Protein AF-K1P935-F1 (afdb_monomer_lite)

Radius of gyration: 34.25 Å; chains: 1; bounding box: 78×88×96 Å

Foldseek 3Di:
DDPPVPWWKKFFQAKFWWWADDPDDDDDDTDIDIDHGQWMWTWDDWDQDPVVRAIKTWIATPLDHRIITIDGPVRMDIDDPQLCLQLQQPNDRVLSVVCVVPPVLSVQSSVDDAQFWKAFCDVVRQGFTWGFHAWDDDVPGGGIKTKTFTDDPNPLCADAQQDDPNDHRGGDDGRRIHIGGSSGIDGPVVVVVVVVLVVVFVVVCVVLVDDFQFWKWFQDPVGTWIWTFFAWAADPPDPPRFIKTKTQTPDLCACDQCDDPPDRGGGYPHSRIDIGGSVRMDGPVLVVVVVPDPDDPVVCCVVNDDPLPFDWAFEAEQARPDTDTDTHNFPVSRQVVVCVVVVNPAGKWKAWPVGHTPPHRVSVVVCVVDNTHIYIYGPPGHRDYDDPDDDDDDDDDDDDDDDDDDDDDDDDDDDDDDDDDDDD

pLDDT: mean 79.08, std 21.03, range [25.2, 98.5]

InterPro domains:
  IPR000938 CAP Gly-rich domain [PF01302] (123-183)
  IPR000938 CAP Gly-rich domain [PF01302] (220-278)
  IPR000938 CAP Gly-rich domain [PS50245] (136-181)
  IPR000938 CAP Gly-rich domain [SM01052] (114-186)
  IPR000938 CAP Gly-rich domain [SM01052] (213-282)
  IPR003508 CIDE-N domain [PF02017] (310-381)
  IPR003508 CIDE-N domain [PS51135] (309-384)
  IPR003508 CIDE-N domain [SM00266] (311-383)
  IPR036859 CAP Gly-rich domain superfamily [G3DSA:2.30.30.190] (107-192)
  IPR036859 CAP Gly-rich domain superfamily [G3DSA:2.30.30.190] (214-284)
  IPR036859 CAP Gly-rich domain superfamily [SSF74924] (87-187)
  IPR036859 CAP Gly-rich domain superfamily [SSF74924] (205-283)

Secondary structure (DSSP, 8-state):
----TTPPEEEE-S-EEEEE----SS-----EEEE-TT-EEEEEEEEEETTTTEEEEEEEESSSTTEEEEE-GGGEEEE-HHHHHHHTT---HHHHHHHHH-HHHHHHHHH--TT-EEEEEETTEEEEEEEEEEEEEETTEEEEEEEEEE-GGGTT-SSBSSEETTEES---STT-EEEE-GGGEEE-HHHHHHHHHHHHHHHHHHHHT--TT-EEEEEETTEEEEEEEEEEEE-TT-SS--EEEEEEESSS--SBSSEETTEE-----TTTEEEEEGGGEEEHHHHHHHHH--S-HHHHHHHH------EEEEEE-TTSS-EEEEEESSHHHHHHHHHHHTT--S-EEEEETTS-EE-SHHHHHHGGG--PPEEEEETT--------------------------------------------

Structure (mmCIF, N/CA/C/O backbone):
data_AF-K1P935-F1
#
_entry.id   AF-K1P935-F1
#
loop_
_atom_site.group_PDB
_atom_site.id
_atom_site.type_symbol
_atom_site.label_atom_id
_atom_site.label_alt_id
_atom_site.label_comp_id
_atom_site.label_asym_id
_atom_site.label_entity_id
_atom_site.label_seq_id
_atom_site.pdbx_PDB_ins_code
_atom_site.Cartn_x
_atom_site.Cartn_y
_atom_site.Cartn_z
_atom_site.occupancy
_atom_site.B_iso_or_equiv
_atom_site.auth_seq_id
_atom_site.auth_comp_id
_atom_site.auth_asym_id
_atom_site.auth_atom_id
_atom_site.pdbx_PDB_model_num
ATOM 1 N N . MET A 1 1 ? 22.851 -13.604 -14.614 1.00 36.84 1 MET A N 1
ATOM 2 C CA . MET A 1 1 ? 23.588 -12.337 -14.790 1.00 36.84 1 MET A CA 1
ATOM 3 C C . MET A 1 1 ? 23.628 -11.674 -13.436 1.00 36.84 1 MET A C 1
ATOM 5 O O . MET A 1 1 ? 22.573 -11.408 -12.882 1.00 36.84 1 MET A O 1
ATOM 9 N N . SER A 1 2 ? 24.830 -11.591 -12.882 1.00 35.19 2 SER A N 1
ATOM 10 C CA . SER A 1 2 ? 25.165 -11.018 -11.581 1.00 35.19 2 SER A CA 1
ATOM 11 C C . SER A 1 2 ? 24.605 -9.610 -11.425 1.00 35.19 2 SER A C 1
ATOM 13 O O . SER A 1 2 ? 24.748 -8.813 -12.353 1.00 35.19 2 SER A O 1
ATOM 15 N N . ASP A 1 3 ? 24.043 -9.313 -10.253 1.00 41.47 3 ASP A N 1
ATOM 16 C CA . ASP A 1 3 ? 23.810 -7.947 -9.789 1.00 41.47 3 ASP A CA 1
ATOM 17 C C . ASP A 1 3 ? 25.075 -7.121 -10.023 1.00 41.47 3 ASP A C 1
ATOM 19 O O . ASP A 1 3 ? 26.098 -7.299 -9.356 1.00 41.47 3 ASP A O 1
ATOM 23 N N . GLN A 1 4 ? 25.028 -6.237 -11.016 1.00 48.03 4 GLN A N 1
ATOM 24 C CA . GLN A 1 4 ? 26.035 -5.206 -11.166 1.00 48.03 4 GLN A CA 1
ATOM 25 C C . GLN A 1 4 ? 25.754 -4.162 -10.088 1.00 48.03 4 GLN A C 1
ATOM 27 O O . GLN A 1 4 ? 24.906 -3.279 -10.216 1.00 48.03 4 GLN A O 1
ATOM 32 N N . ILE A 1 5 ? 26.432 -4.339 -8.959 1.00 39.56 5 ILE A N 1
ATOM 33 C CA . ILE A 1 5 ? 26.433 -3.421 -7.825 1.00 39.56 5 ILE A CA 1
ATOM 34 C C . ILE A 1 5 ? 26.840 -2.034 -8.350 1.00 39.56 5 ILE A C 1
ATOM 36 O O . ILE A 1 5 ? 28.012 -1.791 -8.617 1.00 39.56 5 ILE A O 1
ATOM 40 N N . GLY A 1 6 ? 25.859 -1.144 -8.532 1.00 58.03 6 GLY A N 1
ATOM 41 C CA . GLY A 1 6 ? 26.072 0.237 -8.988 1.00 58.03 6 GLY A CA 1
ATOM 42 C C . GLY A 1 6 ? 25.344 0.645 -10.273 1.00 58.03 6 GLY A C 1
ATOM 43 O O . GLY A 1 6 ? 25.382 1.825 -10.607 1.00 58.03 6 GLY A O 1
ATOM 44 N N . SER A 1 7 ? 24.660 -0.266 -10.971 1.00 71.81 7 SER A N 1
ATOM 45 C CA . SER A 1 7 ? 23.935 0.088 -12.199 1.00 71.81 7 SER A CA 1
ATOM 46 C C . SER A 1 7 ? 22.769 1.043 -11.930 1.00 71.81 7 SER A C 1
ATOM 48 O O . SER A 1 7 ? 21.955 0.827 -11.028 1.00 71.81 7 SER A O 1
ATOM 50 N N . VAL A 1 8 ? 22.695 2.100 -12.740 1.00 88.88 8 VAL A N 1
ATOM 51 C CA . VAL A 1 8 ? 21.575 3.040 -12.778 1.00 88.88 8 VAL A CA 1
ATOM 52 C C . VAL A 1 8 ? 20.571 2.551 -13.817 1.00 88.88 8 VAL A C 1
ATOM 54 O O . VAL A 1 8 ? 20.932 2.306 -14.969 1.00 88.88 8 VAL A O 1
ATOM 57 N N . TYR A 1 9 ? 19.316 2.404 -13.400 1.00 95.44 9 TYR A N 1
ATOM 58 C CA . TYR A 1 9 ? 18.240 1.906 -14.251 1.00 95.44 9 TYR A CA 1
ATOM 59 C C . TYR A 1 9 ? 17.339 3.037 -14.722 1.00 95.44 9 TYR A C 1
ATOM 61 O O . TYR A 1 9 ? 17.121 4.015 -14.005 1.00 95.44 9 TYR A O 1
ATOM 69 N N . TYR A 1 10 ? 16.798 2.872 -15.922 1.00 97.38 10 TYR A N 1
ATOM 70 C CA . TYR A 1 10 ? 15.920 3.842 -16.562 1.00 97.38 10 TYR A CA 1
ATOM 71 C C . TYR A 1 10 ? 14.683 3.144 -17.123 1.00 97.38 10 TYR A C 1
ATOM 73 O O . TYR A 1 10 ? 14.672 1.931 -17.335 1.00 97.38 10 TYR A O 1
ATOM 81 N N . ILE A 1 11 ? 13.640 3.927 -17.369 1.00 98.12 11 ILE A N 1
ATOM 82 C CA . ILE A 1 11 ? 12.448 3.512 -18.105 1.00 98.12 11 ILE A CA 1
ATOM 83 C C . ILE A 1 11 ? 12.263 4.422 -19.315 1.00 98.12 11 ILE A C 1
ATOM 85 O O . ILE A 1 11 ? 12.421 5.642 -19.208 1.00 98.12 11 ILE A O 1
ATOM 89 N N . LEU A 1 12 ? 11.964 3.820 -20.463 1.00 98.25 12 LEU A N 1
ATOM 90 C CA . LEU A 1 12 ? 11.692 4.533 -21.706 1.00 98.25 12 LEU A CA 1
ATOM 91 C C . LEU A 1 12 ? 10.320 5.223 -21.642 1.00 98.25 12 LEU A C 1
ATOM 93 O O . LEU A 1 12 ? 9.358 4.624 -21.167 1.00 98.25 12 LEU A O 1
ATOM 97 N N . LEU A 1 13 ? 10.213 6.456 -22.134 1.00 97.69 13 LEU A N 1
ATOM 98 C CA . LEU A 1 13 ? 8.975 7.250 -22.137 1.00 97.69 13 LEU A CA 1
ATOM 99 C C . LEU A 1 13 ? 8.407 7.501 -23.542 1.00 97.69 13 LEU A C 1
ATOM 101 O O . LEU A 1 13 ? 7.313 8.045 -23.659 1.00 97.69 13 LEU A O 1
ATOM 105 N N . ALA A 1 14 ? 9.131 7.121 -24.595 1.00 95.81 14 ALA A N 1
ATOM 106 C CA . ALA A 1 14 ? 8.766 7.370 -25.987 1.00 95.81 14 ALA A CA 1
ATOM 107 C C . ALA A 1 14 ? 9.095 6.159 -26.867 1.00 95.81 14 ALA A C 1
ATOM 109 O O . ALA A 1 14 ? 10.043 5.434 -26.574 1.00 95.81 14 ALA A O 1
ATOM 110 N N . ASP A 1 15 ? 8.344 5.956 -27.948 1.00 95.94 15 ASP A N 1
ATOM 111 C CA . ASP A 1 15 ? 8.641 4.903 -28.919 1.00 95.94 15 ASP A CA 1
ATOM 112 C C . ASP A 1 15 ? 10.022 5.117 -29.541 1.00 95.94 15 ASP A C 1
ATOM 114 O O . ASP A 1 15 ? 10.402 6.236 -29.915 1.00 95.94 15 ASP A O 1
ATOM 118 N N . LYS A 1 16 ? 10.794 4.033 -29.645 1.00 96.19 16 LYS A N 1
ATOM 119 C CA . LYS A 1 16 ? 12.120 4.032 -30.269 1.00 96.19 16 LYS A CA 1
ATOM 120 C C . LYS A 1 16 ? 12.284 2.838 -31.189 1.00 96.19 16 LYS A C 1
ATOM 122 O O . LYS A 1 16 ? 11.646 1.805 -31.034 1.00 96.19 16 LYS A O 1
ATOM 127 N N . ILE A 1 17 ? 13.208 2.976 -32.131 1.00 96.12 17 ILE A N 1
ATOM 128 C CA . ILE A 1 17 ? 13.676 1.862 -32.946 1.00 96.12 17 ILE A CA 1
ATOM 129 C C . ILE A 1 17 ? 15.023 1.416 -32.389 1.00 96.12 17 ILE A C 1
ATOM 131 O O . ILE A 1 17 ? 15.997 2.170 -32.402 1.00 96.12 17 ILE A O 1
ATOM 135 N N . GLY A 1 18 ? 15.062 0.193 -31.876 1.00 94.44 18 GLY A N 1
ATOM 136 C CA . GLY A 1 18 ? 16.265 -0.454 -31.386 1.00 94.44 18 GLY A CA 1
ATOM 137 C C . GLY A 1 18 ? 16.982 -1.247 -32.465 1.00 94.44 18 GLY A C 1
ATOM 138 O O . GLY A 1 18 ? 16.385 -1.708 -33.438 1.00 94.44 18 GLY A O 1
ATOM 139 N N . LYS A 1 19 ? 18.286 -1.426 -32.272 1.00 93.50 19 LYS A N 1
ATOM 140 C CA . LYS A 1 19 ? 19.150 -2.254 -33.107 1.00 93.50 19 LYS A CA 1
ATOM 141 C C . LYS A 1 19 ? 19.514 -3.527 -32.355 1.00 93.50 19 LYS A C 1
ATOM 143 O O . LYS A 1 19 ? 20.088 -3.469 -31.266 1.00 93.50 19 LYS A O 1
ATOM 148 N N . LYS A 1 20 ? 19.237 -4.679 -32.960 1.00 90.12 20 LYS A N 1
ATOM 149 C CA . LYS A 1 20 ? 19.628 -5.978 -32.412 1.00 90.12 20 LYS A CA 1
ATOM 150 C C . LYS A 1 20 ? 21.111 -6.248 -32.679 1.00 90.12 20 LYS A C 1
ATOM 152 O O . LYS A 1 20 ? 21.582 -6.156 -33.814 1.00 90.12 20 LYS A O 1
ATOM 157 N N . LYS A 1 21 ? 21.858 -6.589 -31.631 1.00 80.06 21 LYS A N 1
ATOM 158 C CA . LYS A 1 21 ? 23.255 -7.028 -31.707 1.00 80.06 21 LYS A CA 1
ATOM 159 C C . LYS A 1 21 ? 23.305 -8.550 -31.832 1.00 80.06 21 LYS A C 1
ATOM 161 O O . LYS A 1 21 ? 22.995 -9.264 -30.883 1.00 80.06 21 LYS A O 1
ATOM 166 N N . GLU A 1 22 ? 23.724 -9.065 -32.984 1.00 68.88 22 GLU A N 1
ATOM 167 C CA . GLU A 1 22 ? 24.007 -10.497 -33.129 1.00 68.88 22 GLU A CA 1
ATOM 168 C C . GLU A 1 22 ? 25.368 -10.864 -32.521 1.00 68.88 22 GLU A C 1
ATOM 170 O O . GLU A 1 22 ? 26.362 -10.156 -32.688 1.00 68.88 22 GLU A O 1
ATOM 175 N N . ARG A 1 23 ? 25.429 -12.011 -31.835 1.00 55.66 23 ARG A N 1
ATOM 176 C CA . ARG A 1 23 ? 26.681 -12.632 -31.380 1.00 55.66 23 ARG A CA 1
ATOM 177 C C . ARG A 1 23 ? 27.106 -13.694 -32.404 1.00 55.66 23 ARG A C 1
ATOM 179 O O . ARG A 1 23 ? 26.815 -14.869 -32.214 1.00 55.66 23 ARG A O 1
ATOM 186 N N . GLY A 1 24 ? 27.760 -13.298 -33.501 1.00 54.62 24 GLY A N 1
ATOM 187 C CA . GLY A 1 24 ? 28.210 -14.233 -34.546 1.00 54.62 24 GLY A CA 1
ATOM 188 C C . GLY A 1 24 ? 29.299 -13.675 -35.473 1.00 54.62 24 GLY A C 1
ATOM 189 O O . GLY A 1 24 ? 29.350 -12.479 -35.730 1.00 54.62 24 GLY A O 1
ATOM 190 N N . ILE A 1 25 ? 30.186 -14.553 -35.967 1.00 54.44 25 ILE A N 1
ATOM 191 C CA . ILE A 1 25 ? 31.394 -14.230 -36.767 1.00 54.44 25 ILE A CA 1
ATOM 192 C C . ILE A 1 25 ? 31.077 -13.986 -38.263 1.00 54.44 25 ILE A C 1
ATOM 194 O O . ILE A 1 25 ? 31.942 -13.558 -39.024 1.00 54.44 25 ILE A O 1
ATOM 198 N N . VAL A 1 26 ? 29.842 -14.219 -38.722 1.00 52.59 26 VAL A N 1
ATOM 199 C CA . VAL A 1 26 ? 29.502 -14.191 -40.154 1.00 52.59 26 VAL A CA 1
ATOM 200 C C . VAL A 1 26 ? 28.266 -13.326 -40.414 1.00 52.59 26 VAL A C 1
ATOM 202 O O . VAL A 1 26 ? 27.165 -13.708 -40.051 1.00 52.59 26 VAL A O 1
ATOM 205 N N . ARG A 1 27 ? 28.493 -12.211 -41.129 1.00 48.38 27 ARG A N 1
ATOM 206 C CA . ARG A 1 27 ? 27.532 -11.279 -41.761 1.00 48.38 27 ARG A CA 1
ATOM 207 C C . ARG A 1 27 ? 26.584 -10.522 -40.817 1.00 48.38 27 ARG A C 1
ATOM 209 O O . ARG A 1 27 ? 25.590 -11.040 -40.346 1.00 48.38 27 ARG A O 1
ATOM 216 N N . THR A 1 28 ? 26.849 -9.225 -40.664 1.00 48.91 28 THR A N 1
ATOM 217 C CA . THR A 1 28 ? 26.010 -8.259 -39.943 1.00 48.91 28 THR A CA 1
ATOM 218 C C . THR A 1 28 ? 24.767 -7.871 -40.750 1.00 48.91 28 THR A C 1
ATOM 220 O O . THR A 1 28 ? 24.817 -6.927 -41.544 1.00 48.91 28 THR A O 1
ATOM 223 N N . THR A 1 29 ? 23.636 -8.538 -40.539 1.00 51.41 29 THR A N 1
ATOM 224 C CA . THR A 1 29 ? 22.326 -7.947 -40.858 1.00 51.41 29 THR A CA 1
ATOM 225 C C . THR A 1 29 ? 21.837 -7.187 -39.629 1.00 51.41 29 THR A C 1
ATOM 227 O O . THR A 1 29 ? 21.666 -7.769 -38.566 1.00 51.41 29 THR A O 1
ATOM 230 N N . SER A 1 30 ? 21.680 -5.864 -39.736 1.00 66.12 30 SER A N 1
ATOM 231 C CA . SER A 1 30 ? 21.116 -5.064 -38.639 1.00 66.12 30 SER A CA 1
ATOM 232 C C . SER A 1 30 ? 19.598 -5.236 -38.648 1.00 66.12 30 SER A C 1
ATOM 234 O O . SER A 1 30 ? 18.926 -4.642 -39.487 1.00 66.12 30 SER A O 1
ATOM 236 N N . GLU A 1 31 ? 19.073 -6.081 -37.762 1.00 84.69 31 GLU A N 1
ATOM 237 C CA . GLU A 1 31 ? 17.633 -6.181 -37.513 1.00 84.69 31 GLU A CA 1
ATOM 238 C C . GLU A 1 31 ? 17.212 -5.017 -36.604 1.00 84.69 31 GLU A C 1
ATOM 240 O O . GLU A 1 31 ? 17.825 -4.777 -35.556 1.00 84.69 31 GLU A O 1
ATOM 245 N N . TYR A 1 32 ? 16.196 -4.274 -37.039 1.00 89.88 32 TYR A N 1
ATOM 246 C CA . TYR A 1 32 ? 15.619 -3.160 -36.295 1.00 89.88 32 TYR A CA 1
ATOM 247 C C . TYR A 1 32 ? 14.295 -3.595 -35.678 1.00 89.88 32 TYR A C 1
ATOM 249 O O . TYR A 1 32 ? 13.484 -4.236 -36.345 1.00 89.88 32 TYR A O 1
ATOM 257 N N . VAL A 1 33 ? 14.093 -3.253 -34.410 1.00 93.06 33 VAL A N 1
ATOM 258 C CA . VAL A 1 33 ? 12.940 -3.690 -33.617 1.00 93.06 33 VAL A CA 1
ATOM 259 C C . VAL A 1 33 ? 12.322 -2.478 -32.938 1.00 93.06 33 VAL A C 1
ATOM 261 O O . VAL A 1 33 ? 13.035 -1.605 -32.450 1.00 93.06 33 VAL A O 1
ATOM 264 N N . GLU A 1 34 ? 10.998 -2.415 -32.910 1.00 95.06 34 GLU A N 1
ATOM 265 C CA . GLU A 1 34 ? 10.274 -1.401 -32.151 1.00 95.06 34 GLU A CA 1
ATOM 266 C C . GLU A 1 34 ? 10.434 -1.640 -30.643 1.00 95.06 34 GLU A C 1
ATOM 268 O O . GLU A 1 34 ? 10.285 -2.761 -30.148 1.00 95.06 34 GLU A O 1
ATOM 273 N N . VAL A 1 35 ? 10.758 -0.578 -29.911 1.00 96.81 35 VAL A N 1
ATOM 274 C CA . VAL A 1 35 ? 10.947 -0.582 -28.461 1.00 96.81 35 VAL A CA 1
ATOM 275 C C . VAL A 1 35 ? 9.964 0.406 -27.856 1.00 96.81 35 VAL A C 1
ATOM 277 O O . VAL A 1 35 ? 10.039 1.610 -28.100 1.00 96.81 35 VAL A O 1
ATOM 280 N N . LEU A 1 36 ? 9.035 -0.131 -27.070 1.00 97.06 36 LEU A N 1
ATOM 281 C CA . LEU A 1 36 ? 7.874 0.604 -26.585 1.00 97.06 36 LEU A CA 1
ATOM 282 C C . LEU A 1 36 ? 8.181 1.408 -25.308 1.00 97.06 36 LEU A C 1
ATOM 284 O O . LEU A 1 36 ? 8.978 0.954 -24.468 1.00 97.06 36 LEU A O 1
ATOM 288 N N . PRO A 1 37 ? 7.497 2.548 -25.094 1.00 97.62 37 PRO A N 1
ATOM 289 C CA . PRO A 1 37 ? 7.439 3.242 -23.818 1.00 97.62 37 PRO A CA 1
ATOM 290 C C . PRO A 1 37 ? 7.094 2.268 -22.696 1.00 97.62 37 PRO A C 1
ATOM 292 O O . PRO A 1 37 ? 6.178 1.460 -22.816 1.00 97.62 37 PRO A O 1
ATOM 295 N N . GLY A 1 38 ? 7.829 2.351 -21.596 1.00 97.38 38 GLY A N 1
ATOM 296 C CA . GLY A 1 38 ? 7.757 1.419 -20.483 1.00 97.38 38 GLY A CA 1
ATOM 297 C C . GLY A 1 38 ? 8.893 0.407 -20.469 1.00 97.38 38 GLY A C 1
ATOM 298 O O . GLY A 1 38 ? 9.125 -0.173 -19.414 1.00 97.38 38 GLY A O 1
ATOM 299 N N . THR A 1 39 ? 9.644 0.227 -21.561 1.00 98.06 39 THR A N 1
ATOM 300 C CA . THR A 1 39 ? 10.805 -0.681 -21.588 1.00 98.06 39 THR A CA 1
ATOM 301 C C . THR A 1 39 ? 11.836 -0.297 -20.522 1.00 98.06 39 THR A C 1
ATOM 303 O O . THR A 1 39 ? 12.188 0.879 -20.390 1.00 98.06 39 THR A O 1
ATOM 306 N N . LEU A 1 40 ? 12.329 -1.279 -19.762 1.00 97.75 40 LEU A N 1
ATOM 307 C CA . LEU A 1 40 ? 13.382 -1.068 -18.762 1.00 97.75 40 LEU A CA 1
ATOM 308 C C . LEU A 1 40 ? 14.771 -1.088 -19.404 1.00 97.75 40 LEU A C 1
ATOM 310 O O . LEU A 1 40 ? 15.065 -1.933 -20.251 1.00 97.75 40 LEU A O 1
ATOM 314 N N . LEU A 1 41 ? 15.633 -0.169 -18.974 1.00 97.00 41 LEU A N 1
ATOM 315 C CA . LEU A 1 41 ? 16.906 0.141 -19.618 1.00 97.00 41 LEU A CA 1
ATOM 316 C C . LEU A 1 41 ? 18.054 0.231 -18.605 1.00 97.00 41 LEU A C 1
ATOM 318 O O . LEU A 1 41 ? 17.851 0.575 -17.436 1.00 97.00 41 LEU A O 1
ATOM 322 N N . PHE A 1 42 ? 19.275 0.007 -19.085 1.00 94.81 42 PHE A N 1
ATOM 323 C CA . PHE A 1 42 ? 20.509 0.379 -18.390 1.00 94.81 42 PHE A CA 1
ATOM 324 C C . PHE A 1 42 ? 21.399 1.207 -19.322 1.00 94.81 42 PHE A C 1
ATOM 326 O O . PHE A 1 42 ? 21.542 0.894 -20.510 1.00 94.81 42 PHE A O 1
ATOM 333 N N . LEU A 1 43 ? 21.962 2.296 -18.797 1.00 93.62 43 LEU A N 1
ATOM 334 C CA . LEU A 1 43 ? 22.816 3.189 -19.578 1.00 93.62 43 LEU A CA 1
ATOM 335 C C . LEU A 1 43 ? 24.123 2.472 -19.925 1.00 93.62 43 LEU A C 1
ATOM 337 O O . LEU A 1 43 ? 24.780 1.914 -19.046 1.00 93.62 43 LEU A O 1
ATOM 341 N N . THR A 1 44 ? 24.477 2.474 -21.207 1.00 92.06 44 THR A N 1
ATOM 342 C CA . THR A 1 44 ? 25.706 1.849 -21.715 1.00 92.06 44 THR A CA 1
ATOM 343 C C . THR A 1 44 ? 26.751 2.899 -22.068 1.00 92.06 44 THR A C 1
ATOM 345 O O . THR A 1 44 ? 27.912 2.751 -21.694 1.00 92.06 44 THR A O 1
ATOM 348 N N . GLU A 1 45 ? 26.348 3.965 -22.762 1.00 92.25 45 GLU A N 1
ATOM 349 C CA . GLU A 1 45 ? 27.255 5.023 -23.213 1.00 92.25 45 GLU A CA 1
ATOM 350 C C . GLU A 1 45 ? 26.529 6.373 -23.292 1.00 92.25 45 GLU A C 1
ATOM 352 O O . GLU A 1 45 ? 25.357 6.447 -23.662 1.00 92.25 45 GLU A O 1
ATOM 357 N N . GLU A 1 46 ? 27.252 7.448 -22.979 1.00 93.75 46 GLU A N 1
ATOM 358 C CA . GLU A 1 46 ? 26.842 8.822 -23.259 1.00 93.75 46 GLU A CA 1
ATOM 359 C C . GLU A 1 46 ? 27.691 9.381 -24.400 1.00 93.75 46 GLU A C 1
ATOM 361 O O . GLU A 1 46 ? 28.923 9.317 -24.364 1.00 93.75 46 GLU A O 1
ATOM 366 N N . ARG A 1 47 ? 27.042 9.966 -25.407 1.00 94.25 47 ARG A N 1
ATOM 367 C CA . ARG A 1 47 ? 27.705 10.498 -26.595 1.00 94.25 47 ARG A CA 1
ATOM 368 C C . ARG A 1 47 ? 27.262 11.927 -26.861 1.00 94.25 47 ARG A C 1
ATOM 370 O O . ARG A 1 47 ? 26.108 12.183 -27.186 1.00 94.25 47 ARG A O 1
ATOM 377 N N . PHE A 1 48 ? 28.204 12.861 -26.784 1.00 94.06 48 PHE A N 1
ATOM 378 C CA . PHE A 1 48 ? 27.962 14.257 -27.134 1.00 94.06 48 PHE A CA 1
ATOM 379 C C . PHE A 1 48 ? 28.363 14.534 -28.584 1.00 94.06 48 PHE A C 1
ATOM 381 O O . PHE A 1 48 ? 29.538 14.413 -28.952 1.00 94.06 48 PHE A O 1
ATOM 388 N N . ASP A 1 49 ? 27.394 14.926 -29.405 1.00 90.25 49 ASP A N 1
ATOM 389 C CA . ASP A 1 49 ? 27.637 15.343 -30.779 1.00 90.25 49 ASP A CA 1
ATOM 390 C C . ASP A 1 49 ? 28.085 16.809 -30.809 1.00 90.25 49 ASP A C 1
ATOM 392 O O . ASP A 1 49 ? 27.321 17.733 -30.532 1.00 90.25 49 ASP A O 1
ATOM 396 N N . LYS A 1 50 ? 29.348 17.030 -31.178 1.00 91.50 50 LYS A N 1
ATOM 397 C CA . LYS A 1 50 ? 29.953 18.366 -31.233 1.00 91.50 50 LYS A CA 1
ATOM 398 C C . LYS A 1 50 ? 29.401 19.250 -32.355 1.00 91.50 50 LYS A C 1
ATOM 400 O O . LYS A 1 50 ? 29.609 20.456 -32.297 1.00 91.50 50 LYS A O 1
ATOM 405 N N . GLN A 1 51 ? 28.774 18.676 -33.382 1.00 92.75 51 GLN A N 1
ATOM 406 C CA . GLN A 1 51 ? 28.240 19.434 -34.518 1.00 92.75 51 GLN A CA 1
ATOM 407 C C . GLN A 1 51 ? 26.822 19.916 -34.235 1.00 92.75 51 GLN A C 1
ATOM 409 O O . GLN A 1 51 ? 26.489 21.068 -34.500 1.00 92.75 51 GLN A O 1
ATOM 414 N N . THR A 1 52 ? 25.994 19.031 -33.685 1.00 92.38 52 THR A N 1
ATOM 415 C CA . THR A 1 52 ? 24.590 19.335 -33.380 1.00 92.38 52 THR A CA 1
ATOM 416 C C . THR A 1 52 ? 24.390 19.874 -31.963 1.00 92.38 52 THR A C 1
ATOM 418 O O . THR A 1 52 ? 23.324 20.404 -31.664 1.00 92.38 52 THR A O 1
ATOM 421 N N . TYR A 1 53 ? 25.414 19.786 -31.105 1.00 91.81 53 TYR A N 1
ATOM 422 C CA . TYR A 1 53 ? 25.360 20.090 -29.669 1.00 91.81 53 TYR A CA 1
ATOM 423 C C . TYR A 1 53 ? 24.313 19.254 -28.915 1.00 91.81 53 TYR A C 1
ATOM 425 O O . TYR A 1 53 ? 23.799 19.671 -27.876 1.00 91.81 53 TYR A O 1
ATOM 433 N N . ILE A 1 54 ? 24.000 18.062 -29.432 1.00 92.31 54 ILE A N 1
ATOM 434 C CA . ILE A 1 54 ? 23.022 17.146 -28.846 1.00 92.31 54 ILE A CA 1
ATOM 435 C C . ILE A 1 54 ? 23.741 16.078 -28.018 1.00 92.31 54 ILE A C 1
ATOM 437 O O . ILE A 1 54 ? 24.705 15.454 -28.467 1.00 92.31 54 ILE A O 1
ATOM 441 N N . LEU A 1 55 ? 23.235 15.842 -26.806 1.00 92.62 55 LEU A N 1
ATOM 442 C CA . LEU A 1 55 ? 23.609 14.699 -25.981 1.00 92.62 55 LEU A CA 1
ATOM 443 C C . LEU A 1 55 ? 22.709 13.504 -26.308 1.00 92.62 55 LEU A C 1
ATOM 445 O O . LEU A 1 55 ? 21.487 13.578 -26.161 1.00 92.62 55 LEU A O 1
ATOM 449 N N . TRP A 1 56 ? 23.335 12.405 -26.708 1.00 94.56 56 TRP A N 1
ATOM 450 C CA . TRP A 1 56 ? 22.701 11.121 -26.965 1.00 94.56 56 TRP A CA 1
ATOM 451 C C . TRP A 1 56 ? 23.076 10.121 -25.881 1.00 94.56 56 TRP A C 1
ATOM 453 O O . TRP A 1 56 ? 24.234 10.040 -25.466 1.00 94.56 56 TRP A O 1
ATOM 463 N N . TRP A 1 57 ? 22.102 9.335 -25.449 1.00 95.75 57 TRP A N 1
ATOM 464 C CA . TRP A 1 57 ? 22.299 8.212 -24.549 1.00 95.75 57 TRP A CA 1
ATOM 465 C C . TRP A 1 57 ? 22.050 6.909 -25.296 1.00 95.75 57 TRP A C 1
ATOM 467 O O . TRP A 1 57 ? 21.051 6.760 -26.005 1.00 95.75 57 TRP A O 1
ATOM 477 N N . ILE A 1 58 ? 22.976 5.970 -25.130 1.00 94.75 58 ILE A N 1
ATOM 478 C CA . ILE A 1 58 ? 22.881 4.620 -25.669 1.00 94.75 58 ILE A CA 1
ATOM 479 C C . ILE A 1 58 ? 22.528 3.693 -24.515 1.00 94.75 58 ILE A C 1
ATOM 481 O O . ILE A 1 58 ? 23.260 3.587 -23.525 1.00 94.75 58 ILE A O 1
ATOM 485 N N . PHE A 1 59 ? 21.402 3.008 -24.657 1.00 95.62 59 PHE A N 1
ATOM 486 C CA . PHE A 1 59 ? 20.864 2.104 -23.651 1.00 95.62 59 PHE A CA 1
ATOM 487 C C . PHE A 1 59 ? 20.811 0.676 -24.166 1.00 95.62 59 PHE A C 1
ATOM 489 O O . PHE A 1 59 ? 20.441 0.450 -25.316 1.00 95.62 59 PHE A O 1
ATOM 496 N N . GLY A 1 60 ? 21.083 -0.282 -23.282 1.00 95.00 60 GLY A N 1
ATOM 497 C CA . GLY A 1 60 ? 20.679 -1.670 -23.478 1.00 95.00 60 GLY A CA 1
ATOM 498 C C . GLY A 1 60 ? 19.311 -1.925 -22.846 1.00 95.00 60 GLY A C 1
ATOM 499 O O . GLY A 1 60 ? 19.003 -1.383 -21.778 1.00 95.00 60 GLY A O 1
ATOM 500 N N . THR A 1 61 ? 18.487 -2.755 -23.483 1.00 95.50 61 THR A N 1
ATOM 501 C CA . THR A 1 61 ? 17.181 -3.153 -22.935 1.00 95.50 61 THR A CA 1
ATOM 502 C C . THR A 1 61 ? 17.313 -4.295 -21.925 1.00 95.50 61 THR A C 1
ATOM 504 O O . THR A 1 61 ? 18.148 -5.188 -22.075 1.00 95.50 61 THR A O 1
ATOM 507 N N . LEU A 1 62 ? 16.469 -4.281 -20.891 1.00 94.56 62 LEU A N 1
ATOM 508 C CA . LEU A 1 62 ? 16.380 -5.339 -19.875 1.00 94.56 62 LEU A CA 1
ATOM 509 C C . LEU A 1 62 ? 15.243 -6.332 -20.138 1.00 94.56 62 LEU A C 1
ATOM 511 O O . LEU A 1 62 ? 15.333 -7.474 -19.689 1.00 94.56 62 LEU A O 1
ATOM 515 N N . ASP A 1 63 ? 14.194 -5.907 -20.848 1.00 90.56 63 ASP A N 1
ATOM 516 C CA . ASP A 1 63 ? 13.041 -6.758 -21.178 1.00 90.56 63 ASP A CA 1
ATOM 517 C C . ASP A 1 63 ? 13.341 -7.716 -22.343 1.00 90.56 63 ASP A C 1
ATOM 519 O O . ASP A 1 63 ? 12.841 -8.838 -22.384 1.00 90.56 63 ASP A O 1
ATOM 523 N N . GLN A 1 64 ? 14.184 -7.279 -23.282 1.00 87.88 64 GLN A N 1
ATOM 524 C CA . GLN A 1 64 ? 14.648 -8.060 -24.427 1.00 87.88 64 GLN A CA 1
ATOM 525 C C . GLN A 1 64 ? 16.178 -8.074 -24.432 1.00 87.88 64 GLN A C 1
ATOM 527 O O . GLN A 1 64 ? 16.813 -7.060 -24.154 1.00 87.88 64 GLN A O 1
ATOM 532 N N . GLU A 1 65 ? 16.798 -9.215 -24.716 1.00 87.12 65 GLU A N 1
ATOM 533 C CA . GLU A 1 65 ? 18.260 -9.305 -24.724 1.00 87.12 65 GLU A CA 1
ATOM 534 C C . GLU A 1 65 ? 18.859 -8.792 -26.039 1.00 87.12 65 GLU A C 1
ATOM 536 O O . GLU A 1 65 ? 18.318 -9.011 -27.121 1.00 87.12 65 GLU A O 1
ATOM 541 N N . ASN A 1 66 ? 20.053 -8.198 -25.950 1.00 89.81 66 ASN A N 1
ATOM 542 C CA . ASN A 1 66 ? 20.866 -7.762 -27.091 1.00 89.81 66 ASN A CA 1
ATOM 543 C C . ASN A 1 66 ? 20.205 -6.705 -27.998 1.00 89.81 66 ASN A C 1
ATOM 545 O O . ASN A 1 66 ? 20.543 -6.634 -29.178 1.00 89.81 66 ASN A O 1
ATOM 549 N N . ILE A 1 67 ? 19.304 -5.875 -27.474 1.00 93.75 67 ILE A N 1
ATOM 550 C CA . ILE A 1 67 ? 18.803 -4.695 -28.186 1.00 93.75 67 ILE A CA 1
ATOM 551 C C . ILE A 1 67 ? 19.420 -3.448 -27.564 1.00 93.75 67 ILE A C 1
ATOM 553 O O . ILE A 1 67 ? 19.458 -3.302 -26.341 1.00 93.75 67 ILE A O 1
ATOM 557 N N . GLU A 1 68 ? 19.903 -2.559 -28.427 1.00 94.69 68 GLU A N 1
ATOM 558 C CA . GLU A 1 68 ? 20.332 -1.219 -28.045 1.00 94.69 68 GLU A CA 1
ATOM 559 C C . GLU A 1 68 ? 19.453 -0.158 -28.681 1.00 94.69 68 GLU A C 1
ATOM 561 O O . GLU A 1 68 ? 19.071 -0.274 -29.847 1.00 94.69 68 GLU A O 1
ATOM 566 N N . ILE A 1 69 ? 19.173 0.893 -27.923 1.00 95.62 69 ILE A N 1
ATOM 567 C CA . ILE A 1 69 ? 18.466 2.075 -28.404 1.00 95.62 69 ILE A CA 1
ATOM 568 C C . ILE A 1 69 ? 19.337 3.311 -28.212 1.00 95.62 69 ILE A C 1
ATOM 570 O O . ILE A 1 69 ? 20.121 3.397 -27.267 1.00 95.62 69 ILE A O 1
ATOM 574 N N . GLU A 1 70 ? 19.154 4.276 -29.104 1.00 95.19 70 GLU A N 1
ATOM 575 C CA . GLU A 1 70 ? 19.692 5.622 -28.971 1.00 95.19 70 GLU A CA 1
ATOM 576 C C . GLU A 1 70 ? 18.532 6.588 -28.721 1.00 95.19 70 GLU A C 1
ATOM 578 O O . GLU A 1 70 ? 17.544 6.600 -29.463 1.00 95.19 70 GLU A O 1
ATOM 583 N N . CYS A 1 71 ? 18.625 7.386 -27.662 1.00 94.38 71 CYS A N 1
ATOM 584 C CA . CYS A 1 71 ? 17.609 8.380 -27.336 1.00 94.38 71 CYS A CA 1
ATOM 585 C C . CYS A 1 71 ? 18.202 9.578 -26.593 1.00 94.38 71 CYS A C 1
ATOM 587 O O . CYS A 1 71 ? 19.339 9.539 -26.120 1.00 94.38 71 CYS A O 1
ATOM 589 N N . GLN A 1 72 ? 17.436 10.662 -26.503 1.00 93.94 72 GLN A N 1
ATOM 590 C CA . GLN A 1 72 ? 17.830 11.821 -25.707 1.00 93.94 72 GLN A CA 1
ATOM 591 C C . GLN A 1 72 ? 17.450 11.590 -24.235 1.00 93.94 72 GLN A C 1
ATOM 593 O O . GLN A 1 72 ? 16.524 10.824 -23.960 1.00 93.94 72 GLN A O 1
ATOM 598 N N . PRO A 1 73 ? 18.094 12.274 -23.271 1.00 92.50 73 PRO A N 1
ATOM 599 C CA . PRO A 1 73 ? 17.768 12.116 -21.852 1.00 92.50 73 PRO A CA 1
ATOM 600 C C . PRO A 1 73 ? 16.278 12.304 -21.529 1.00 92.50 73 PRO A C 1
ATOM 602 O O . PRO A 1 73 ? 15.724 11.551 -20.734 1.00 92.50 73 PRO A O 1
ATOM 605 N N . MET A 1 74 ? 15.616 13.254 -22.201 1.00 94.62 74 MET A N 1
ATOM 606 C CA . MET A 1 74 ? 14.189 13.564 -22.028 1.00 94.62 74 MET A CA 1
ATOM 607 C C . MET A 1 74 ? 13.241 12.424 -22.431 1.00 94.62 74 MET A C 1
ATOM 609 O O . MET A 1 74 ? 12.098 12.397 -21.985 1.00 94.62 74 MET A O 1
ATOM 613 N N . ASP A 1 75 ? 13.714 11.473 -23.240 1.00 96.75 75 ASP A N 1
ATOM 614 C CA . ASP A 1 75 ? 12.943 10.293 -23.636 1.00 96.75 75 ASP A CA 1
ATOM 615 C C . ASP A 1 75 ? 12.935 9.215 -22.540 1.00 96.75 75 ASP A C 1
ATOM 617 O O . ASP A 1 75 ? 12.350 8.149 -22.722 1.00 96.75 75 ASP A O 1
ATOM 621 N N . THR A 1 76 ? 13.616 9.446 -21.415 1.00 96.94 76 THR A N 1
ATOM 622 C CA . THR A 1 76 ? 13.798 8.458 -20.351 1.00 96.94 76 THR A CA 1
ATOM 623 C C . THR A 1 76 ? 13.563 9.057 -18.974 1.00 96.94 76 THR A C 1
ATOM 625 O O . THR A 1 76 ? 13.688 10.262 -18.759 1.00 96.94 76 THR A O 1
ATOM 628 N N . ARG A 1 77 ? 13.269 8.193 -18.001 1.00 96.81 77 ARG A N 1
ATOM 629 C CA . ARG A 1 77 ? 13.276 8.556 -16.582 1.00 96.81 77 ARG A CA 1
ATOM 630 C C . ARG A 1 77 ? 14.188 7.620 -15.811 1.00 96.81 77 ARG A C 1
ATOM 632 O O . ARG A 1 77 ? 14.048 6.403 -15.912 1.00 96.81 77 ARG A O 1
ATOM 639 N N . GLN A 1 78 ? 15.083 8.182 -15.009 1.00 96.44 78 GLN A N 1
ATOM 640 C CA . GLN A 1 78 ? 15.875 7.408 -14.059 1.00 96.44 78 GLN A CA 1
ATOM 641 C C . GLN A 1 78 ? 14.969 6.817 -12.969 1.00 96.44 78 GLN A C 1
ATOM 643 O O . GLN A 1 78 ? 14.064 7.487 -12.471 1.00 96.44 78 GLN A O 1
ATOM 648 N N . LEU A 1 79 ? 15.224 5.565 -12.597 1.00 96.19 79 LEU A N 1
ATOM 649 C CA . LEU A 1 79 ? 14.521 4.847 -11.540 1.00 96.19 79 LEU A CA 1
ATOM 650 C C . LEU A 1 79 ? 15.407 4.730 -10.299 1.00 96.19 79 LEU A C 1
ATOM 652 O O . LEU A 1 79 ? 16.593 4.394 -10.384 1.00 96.19 79 LEU A O 1
ATOM 656 N N . SER A 1 80 ? 14.817 4.918 -9.124 1.00 94.94 80 SER A N 1
ATOM 657 C CA . SER A 1 80 ? 15.411 4.428 -7.881 1.00 94.94 80 SER A CA 1
ATOM 658 C C . SER A 1 80 ? 15.406 2.894 -7.843 1.00 94.94 80 SER A C 1
ATOM 660 O O . SER A 1 80 ? 14.663 2.223 -8.563 1.00 94.94 80 SER A O 1
ATOM 662 N N . LYS A 1 81 ? 16.220 2.312 -6.954 1.00 93.75 81 LYS A N 1
ATOM 663 C CA . LYS A 1 81 ? 16.292 0.852 -6.776 1.00 93.75 81 LYS A CA 1
ATOM 664 C C . LYS A 1 81 ? 14.940 0.238 -6.396 1.00 93.75 81 LYS A C 1
ATOM 666 O O . LYS A 1 81 ? 14.615 -0.841 -6.879 1.00 93.75 81 LYS A O 1
ATOM 671 N N . SER A 1 82 ? 14.162 0.915 -5.547 1.00 94.56 82 SER A N 1
ATOM 672 C CA . SER A 1 82 ? 12.836 0.452 -5.124 1.00 94.56 82 SER A CA 1
ATOM 673 C C . SER A 1 82 ? 11.824 0.511 -6.262 1.00 94.56 82 SER A C 1
ATOM 675 O O . SER A 1 82 ? 11.112 -0.464 -6.480 1.00 94.56 82 SER A O 1
ATOM 677 N N . GLU A 1 83 ? 11.788 1.610 -7.020 1.00 96.44 83 GLU A N 1
ATOM 678 C CA . GLU A 1 83 ? 10.906 1.728 -8.188 1.00 96.44 83 GLU A CA 1
ATOM 679 C C . GLU A 1 83 ? 11.241 0.667 -9.237 1.00 96.44 83 GLU A C 1
ATOM 681 O O . GLU A 1 83 ? 10.346 -0.023 -9.715 1.00 96.44 83 GLU A O 1
ATOM 686 N N . PHE A 1 84 ? 12.529 0.486 -9.550 1.00 97.12 84 PHE A N 1
ATOM 687 C CA . PHE A 1 84 ? 12.975 -0.549 -10.479 1.00 97.12 84 PHE A CA 1
ATOM 688 C C . PHE A 1 84 ? 12.507 -1.937 -10.036 1.00 97.12 84 PHE A C 1
ATOM 690 O O . PHE A 1 84 ? 11.874 -2.644 -10.816 1.00 97.12 84 PHE A O 1
ATOM 697 N N . ALA A 1 85 ? 12.742 -2.299 -8.773 1.00 96.75 85 ALA A N 1
ATOM 698 C CA . ALA A 1 85 ? 12.351 -3.600 -8.249 1.00 96.75 85 ALA A CA 1
ATOM 699 C C . ALA A 1 85 ? 10.827 -3.828 -8.295 1.00 96.75 85 ALA A C 1
ATOM 701 O O . ALA A 1 85 ? 10.398 -4.954 -8.525 1.00 96.75 85 ALA A O 1
ATOM 702 N N . LEU A 1 86 ? 10.004 -2.791 -8.108 1.00 98.00 86 LEU A N 1
ATOM 703 C CA . LEU A 1 86 ? 8.538 -2.892 -8.180 1.00 98.00 86 LEU A CA 1
ATOM 704 C C . LEU A 1 86 ? 7.999 -2.961 -9.614 1.00 98.00 86 LEU A C 1
ATOM 706 O O . LEU A 1 86 ? 6.996 -3.629 -9.855 1.00 98.00 86 LEU A O 1
ATOM 710 N N . LEU A 1 87 ? 8.643 -2.267 -10.555 1.00 98.06 87 LEU A N 1
ATOM 711 C CA . LEU A 1 87 ? 8.213 -2.186 -11.955 1.00 98.06 87 LEU A CA 1
ATOM 712 C C . LEU A 1 87 ? 8.702 -3.371 -12.801 1.00 98.06 87 LEU A C 1
ATOM 714 O O . LEU A 1 87 ? 8.033 -3.762 -13.758 1.00 98.06 87 LEU A O 1
ATOM 718 N N . GLN A 1 88 ? 9.846 -3.959 -12.445 1.00 97.44 88 GLN A N 1
ATOM 719 C CA . GLN A 1 88 ? 10.456 -5.092 -13.144 1.00 97.44 88 GLN A CA 1
ATOM 720 C C . GLN A 1 88 ? 9.552 -6.323 -13.345 1.00 97.44 88 GLN A C 1
ATOM 722 O O . GLN A 1 88 ? 9.578 -6.875 -14.445 1.00 97.44 88 GLN A O 1
ATOM 727 N N . PRO A 1 89 ? 8.735 -6.768 -12.371 1.00 97.25 89 PRO A N 1
ATOM 728 C CA . PRO A 1 89 ? 7.893 -7.948 -12.551 1.00 97.25 89 PRO A CA 1
ATOM 729 C C . PRO A 1 89 ? 6.636 -7.688 -13.394 1.00 97.25 89 PRO A C 1
ATOM 731 O O . PRO A 1 89 ? 5.907 -8.640 -13.665 1.00 97.25 89 PRO A O 1
ATOM 734 N N . ILE A 1 90 ? 6.357 -6.441 -13.801 1.00 97.38 90 ILE A N 1
ATOM 735 C CA . ILE A 1 90 ? 5.221 -6.095 -14.668 1.00 97.38 90 ILE A CA 1
ATOM 736 C C . ILE A 1 90 ? 5.647 -6.335 -16.124 1.00 97.38 90 ILE A C 1
ATOM 738 O O . ILE A 1 90 ? 6.524 -5.614 -16.604 1.00 97.38 90 ILE A O 1
ATOM 742 N N . PRO A 1 91 ? 5.078 -7.323 -16.841 1.00 94.50 91 PRO A N 1
ATOM 743 C CA . PRO A 1 91 ? 5.584 -7.723 -18.156 1.00 94.50 91 PRO A CA 1
ATOM 744 C C . PRO A 1 91 ? 5.124 -6.804 -19.293 1.00 94.50 91 PRO A C 1
ATOM 746 O O . PRO A 1 91 ? 5.776 -6.738 -20.331 1.00 94.50 91 PRO A O 1
ATOM 749 N N . VAL A 1 92 ? 3.999 -6.108 -19.121 1.00 95.88 92 VAL A N 1
ATOM 750 C CA . VAL A 1 92 ? 3.427 -5.247 -20.159 1.00 95.88 92 VAL A CA 1
ATOM 751 C C . VAL A 1 92 ? 3.903 -3.812 -19.949 1.00 95.88 92 VAL A C 1
ATOM 753 O O . VAL A 1 92 ? 3.734 -3.234 -18.876 1.00 95.88 92 VAL A O 1
ATOM 756 N N . CYS A 1 93 ? 4.490 -3.222 -20.988 1.00 97.38 93 CYS A N 1
ATOM 757 C CA . CYS A 1 93 ? 5.130 -1.910 -20.901 1.00 97.38 93 CYS A CA 1
ATOM 758 C C . CYS A 1 93 ? 4.133 -0.780 -20.578 1.00 97.38 93 CYS A C 1
ATOM 760 O O . CYS A 1 93 ? 4.400 0.040 -19.702 1.00 97.38 93 CYS A O 1
ATOM 762 N N . GLU A 1 94 ? 2.951 -0.787 -21.201 1.00 96.00 94 GLU A N 1
ATOM 763 C CA . GLU A 1 94 ? 1.876 0.178 -20.920 1.00 96.00 94 GLU A CA 1
ATOM 764 C C . GLU A 1 94 ? 1.408 0.102 -19.457 1.00 96.00 94 GLU A C 1
ATOM 766 O O . GLU A 1 94 ? 1.267 1.113 -18.771 1.00 96.00 94 GLU A O 1
ATOM 771 N N . GLU A 1 95 ? 1.240 -1.113 -18.937 1.00 94.81 95 GLU A N 1
ATOM 772 C CA . GLU A 1 95 ? 0.863 -1.343 -17.545 1.00 94.81 95 GLU A CA 1
ATOM 773 C C . GLU A 1 95 ? 1.929 -0.812 -16.582 1.00 94.81 95 GLU A C 1
ATOM 775 O O . GLU A 1 95 ? 1.607 -0.179 -15.574 1.00 94.81 95 GLU A O 1
ATOM 780 N N . ARG A 1 96 ? 3.204 -1.015 -16.919 1.00 97.06 96 ARG A N 1
ATOM 781 C CA . ARG A 1 96 ? 4.337 -0.494 -16.155 1.00 97.06 96 ARG A CA 1
ATOM 782 C C . ARG A 1 96 ? 4.347 1.035 -16.141 1.00 97.06 96 ARG A C 1
ATOM 784 O O . ARG A 1 96 ? 4.580 1.625 -15.087 1.00 97.06 96 ARG A O 1
ATOM 791 N N . LEU A 1 97 ? 4.039 1.678 -17.270 1.00 95.31 97 LEU A N 1
ATOM 792 C CA . LEU A 1 97 ? 3.884 3.132 -17.335 1.00 95.31 97 LEU A CA 1
ATOM 793 C C . LEU A 1 97 ? 2.687 3.640 -16.531 1.00 95.31 97 LEU A C 1
ATOM 795 O O . LEU A 1 97 ? 2.801 4.685 -15.897 1.00 95.31 97 LEU A O 1
ATOM 799 N N . SER A 1 98 ? 1.575 2.904 -16.495 1.00 91.88 98 SER A N 1
ATOM 800 C CA . SER A 1 98 ? 0.410 3.304 -15.696 1.00 91.88 98 SER A CA 1
ATOM 801 C C . SER A 1 98 ? 0.730 3.369 -14.197 1.00 91.88 98 SER A C 1
ATOM 803 O O . SER A 1 98 ? 0.364 4.333 -13.527 1.00 91.88 98 SER A O 1
ATOM 805 N N . VAL A 1 99 ? 1.498 2.399 -13.683 1.00 93.50 99 VAL A N 1
ATOM 806 C CA . VAL A 1 99 ? 2.000 2.425 -12.299 1.00 93.50 99 VAL A CA 1
ATOM 807 C C . VAL A 1 99 ? 2.986 3.572 -12.115 1.00 93.50 99 VAL A C 1
ATOM 809 O O . VAL A 1 99 ? 2.949 4.273 -11.109 1.00 93.50 99 VAL A O 1
ATOM 812 N N . LEU A 1 100 ? 3.868 3.776 -13.094 1.00 94.81 100 LEU A N 1
ATOM 813 C CA . LEU A 1 100 ? 4.864 4.833 -13.049 1.00 94.81 100 LEU A CA 1
ATOM 814 C C . LEU A 1 100 ? 4.242 6.234 -12.963 1.00 94.81 100 LEU A C 1
ATOM 816 O O . LEU A 1 100 ? 4.754 7.088 -12.245 1.00 94.81 100 LEU A O 1
ATOM 820 N N . GLN A 1 101 ? 3.180 6.497 -13.717 1.00 90.75 101 GLN A N 1
ATOM 821 C CA . GLN A 1 101 ? 2.524 7.806 -13.747 1.00 90.75 101 GLN A CA 1
ATOM 822 C C . GLN A 1 101 ? 1.845 8.139 -12.409 1.00 90.75 101 GLN A C 1
ATOM 824 O O . GLN A 1 101 ? 1.796 9.305 -12.017 1.00 90.75 101 GLN A O 1
ATOM 829 N N . ASP A 1 102 ? 1.393 7.125 -11.671 1.00 87.81 102 ASP A N 1
ATOM 830 C CA . ASP A 1 102 ? 0.838 7.262 -10.324 1.00 87.81 102 ASP A CA 1
ATOM 831 C C . ASP A 1 102 ? 1.960 7.210 -9.266 1.00 87.81 102 ASP A C 1
ATOM 833 O O . ASP A 1 102 ? 2.241 6.192 -8.630 1.00 87.81 102 ASP A O 1
ATOM 837 N N . GLN A 1 103 ? 2.637 8.346 -9.074 1.00 86.69 103 GLN A N 1
ATOM 838 C CA . GLN A 1 103 ? 3.759 8.467 -8.132 1.00 86.69 103 GLN A CA 1
ATOM 839 C C . GLN A 1 103 ? 3.369 8.144 -6.682 1.00 86.69 103 GLN A C 1
ATOM 841 O O . GLN A 1 103 ? 4.198 7.646 -5.917 1.00 86.69 103 GLN A O 1
ATOM 846 N N . LEU A 1 104 ? 2.114 8.406 -6.297 1.00 83.00 104 LEU A N 1
ATOM 847 C CA . LEU A 1 104 ? 1.619 8.067 -4.965 1.00 83.00 104 LEU A CA 1
ATOM 848 C C . LEU A 1 104 ? 1.521 6.550 -4.808 1.00 83.00 104 LEU A C 1
ATOM 850 O O . LEU A 1 104 ? 2.030 6.017 -3.827 1.00 83.00 104 LEU A O 1
ATOM 854 N N . TRP A 1 105 ? 0.957 5.852 -5.794 1.00 86.56 105 TRP A N 1
ATOM 855 C CA . TRP A 1 105 ? 0.900 4.390 -5.793 1.00 86.56 105 TRP A CA 1
ATOM 856 C C . TRP A 1 105 ? 2.266 3.740 -5.705 1.00 86.56 105 TRP A C 1
ATOM 858 O O . TRP A 1 105 ? 2.475 2.819 -4.915 1.00 86.56 105 TRP A O 1
ATOM 868 N N . LEU A 1 106 ? 3.203 4.218 -6.520 1.00 89.75 106 LEU A N 1
ATOM 869 C CA . LEU A 1 106 ? 4.541 3.658 -6.572 1.00 89.75 106 LEU A CA 1
ATOM 870 C C . LEU A 1 106 ? 5.271 3.871 -5.239 1.00 89.75 106 LEU A C 1
ATOM 872 O O . LEU A 1 106 ? 5.947 2.961 -4.750 1.00 89.75 106 LEU A O 1
ATOM 876 N N . LYS A 1 107 ? 5.070 5.037 -4.609 1.00 89.00 107 LYS A N 1
ATOM 877 C CA . LYS A 1 107 ? 5.564 5.330 -3.260 1.00 89.00 107 LYS A CA 1
ATOM 878 C C . LYS A 1 107 ? 4.915 4.430 -2.204 1.00 89.00 107 LYS A C 1
ATOM 880 O O . LYS A 1 107 ? 5.636 3.813 -1.423 1.00 89.00 107 LYS A O 1
ATOM 885 N N . GLU A 1 108 ? 3.589 4.303 -2.203 1.00 88.19 108 GLU A N 1
ATOM 886 C CA . GLU A 1 108 ? 2.862 3.405 -1.295 1.00 88.19 108 GLU A CA 1
ATOM 887 C C . GLU A 1 108 ? 3.366 1.964 -1.433 1.00 88.19 108 GLU A C 1
ATOM 889 O O . GLU A 1 108 ? 3.682 1.317 -0.436 1.00 88.19 108 GLU A O 1
ATOM 894 N N . GLY A 1 109 ? 3.526 1.487 -2.668 1.00 91.69 109 GLY A N 1
ATOM 895 C CA . GLY A 1 109 ? 4.058 0.165 -2.982 1.00 91.69 109 GLY A CA 1
ATOM 896 C C . GLY A 1 109 ? 5.462 -0.083 -2.440 1.00 91.69 109 GLY A C 1
ATOM 897 O O . GLY A 1 109 ? 5.763 -1.180 -1.959 1.00 91.69 109 GLY A O 1
ATOM 898 N N . ALA A 1 110 ? 6.320 0.937 -2.480 1.00 93.56 110 ALA A N 1
ATOM 899 C CA . ALA A 1 110 ? 7.658 0.863 -1.902 1.00 93.56 110 ALA A CA 1
ATOM 900 C C . ALA A 1 110 ? 7.604 0.704 -0.376 1.00 93.56 110 ALA A C 1
ATOM 902 O O . ALA A 1 110 ? 8.367 -0.094 0.184 1.00 93.56 110 ALA A O 1
ATOM 903 N N . GLU A 1 111 ? 6.671 1.400 0.272 1.00 94.38 111 GLU A N 1
ATOM 904 C CA . GLU A 1 111 ? 6.481 1.405 1.722 1.00 94.38 111 GLU A CA 1
ATOM 905 C C . GLU A 1 111 ? 5.772 0.151 2.261 1.00 94.38 111 GLU A C 1
ATOM 907 O O . GLU A 1 111 ? 5.987 -0.179 3.425 1.00 94.38 111 GLU A O 1
ATOM 912 N N . LEU A 1 112 ? 4.989 -0.575 1.449 1.00 94.56 112 LEU A N 1
ATOM 913 C CA . LEU A 1 112 ? 4.245 -1.773 1.878 1.00 94.56 112 LEU A CA 1
ATOM 914 C C . LEU A 1 112 ? 5.135 -2.828 2.551 1.00 94.56 112 LEU A C 1
ATOM 916 O O . LEU A 1 112 ? 6.153 -3.239 1.986 1.00 94.56 112 LEU A O 1
ATOM 920 N N . GLN A 1 113 ? 4.724 -3.319 3.717 1.00 94.69 113 GLN A N 1
ATOM 921 C CA . GLN A 1 113 ? 5.423 -4.356 4.478 1.00 94.69 113 GLN A CA 1
ATOM 922 C C . GLN A 1 113 ? 4.605 -5.644 4.592 1.00 94.69 113 GLN A C 1
ATOM 924 O O . GLN A 1 113 ? 3.406 -5.690 4.323 1.00 94.69 113 GLN A O 1
ATOM 929 N N . ILE A 1 114 ? 5.274 -6.723 5.003 1.00 93.62 114 ILE A N 1
ATOM 930 C CA . ILE A 1 114 ? 4.576 -7.937 5.433 1.00 93.62 114 ILE A CA 1
ATOM 931 C C . ILE A 1 114 ? 3.648 -7.556 6.595 1.00 93.62 114 ILE A C 1
ATOM 933 O O . ILE A 1 114 ? 4.044 -6.810 7.484 1.00 93.62 114 ILE A O 1
ATOM 937 N N . TYR A 1 115 ? 2.439 -8.106 6.568 1.00 92.50 115 TYR A N 1
ATOM 938 C CA . TYR A 1 115 ? 1.304 -7.835 7.448 1.00 92.50 115 TYR A CA 1
ATOM 939 C C . TYR A 1 115 ? 0.501 -6.564 7.161 1.00 92.50 115 TYR A C 1
ATOM 941 O O . TYR A 1 115 ? -0.537 -6.376 7.791 1.00 92.50 115 TYR A O 1
ATOM 949 N N . ASP A 1 116 ? 0.877 -5.757 6.167 1.00 92.69 116 ASP A N 1
ATOM 950 C CA . ASP A 1 116 ? 0.012 -4.661 5.730 1.00 92.69 116 ASP A CA 1
ATOM 951 C C . ASP A 1 116 ? -1.265 -5.201 5.072 1.00 92.69 116 ASP A C 1
ATOM 953 O O . ASP A 1 116 ? -1.248 -6.181 4.313 1.00 92.69 116 ASP A O 1
ATOM 957 N N . HIS A 1 117 ? -2.377 -4.518 5.339 1.00 91.19 117 HIS A N 1
ATOM 958 C CA . HIS A 1 117 ? -3.657 -4.782 4.698 1.00 91.19 117 HIS A CA 1
ATOM 959 C C . HIS A 1 117 ? -3.707 -4.151 3.307 1.00 91.19 117 HIS A C 1
ATOM 961 O O . HIS A 1 117 ? -3.399 -2.969 3.114 1.00 91.19 117 HIS A O 1
ATOM 967 N N . VAL A 1 118 ? -4.128 -4.948 2.330 1.00 94.44 118 VAL A N 1
ATOM 968 C CA . VAL A 1 118 ? -4.223 -4.538 0.931 1.00 94.44 118 VAL A CA 1
ATOM 969 C C . VAL A 1 118 ? -5.527 -5.005 0.306 1.00 94.44 118 VAL A C 1
ATOM 971 O O . VAL A 1 118 ? -6.131 -6.002 0.706 1.00 94.44 118 VAL A O 1
ATOM 974 N N . THR A 1 119 ? -5.933 -4.286 -0.729 1.00 92.69 119 THR A N 1
ATOM 975 C CA . THR A 1 119 ? -6.876 -4.787 -1.723 1.00 92.69 119 THR A CA 1
ATOM 976 C C . THR A 1 119 ? -6.091 -5.266 -2.936 1.00 92.69 119 THR A C 1
ATOM 978 O O . THR A 1 119 ? -5.115 -4.624 -3.324 1.00 92.69 119 THR A O 1
ATOM 981 N N . VAL A 1 120 ? -6.490 -6.402 -3.504 1.00 93.69 120 VAL A N 1
ATOM 982 C CA . VAL A 1 120 ? -5.913 -6.972 -4.722 1.00 93.69 120 VAL A CA 1
ATOM 983 C C . VAL A 1 120 ? -6.968 -7.055 -5.821 1.00 93.69 120 VAL A C 1
ATOM 985 O O . VAL A 1 120 ? -8.090 -7.521 -5.602 1.00 93.69 120 VAL A O 1
ATOM 988 N N . ALA A 1 121 ? -6.594 -6.590 -7.006 1.00 87.50 121 ALA A N 1
ATOM 989 C CA . ALA A 1 121 ? -7.378 -6.648 -8.218 1.00 87.50 121 ALA A CA 1
ATOM 990 C C . ALA A 1 121 ? -6.993 -7.893 -9.017 1.00 87.50 121 ALA A C 1
ATOM 992 O O . ALA A 1 121 ? -5.853 -8.066 -9.435 1.00 87.50 121 ALA A O 1
ATOM 993 N N . VAL A 1 122 ? -7.968 -8.761 -9.264 1.00 86.50 122 VAL A N 1
ATOM 994 C CA . VAL A 1 122 ? -7.849 -9.869 -10.216 1.00 86.50 122 VAL A CA 1
ATOM 995 C C . VAL A 1 122 ? -8.933 -9.750 -11.278 1.00 86.50 122 VAL A C 1
ATOM 997 O O . VAL A 1 122 ? -9.912 -9.017 -11.120 1.00 86.50 122 VAL A O 1
ATOM 1000 N N . LYS A 1 123 ? -8.777 -10.464 -12.396 1.00 80.00 123 LYS A N 1
ATOM 1001 C CA . LYS A 1 123 ? -9.719 -10.395 -13.520 1.00 80.00 123 LYS A CA 1
ATOM 1002 C C . LYS A 1 123 ? -11.156 -10.680 -13.054 1.00 80.00 123 LYS A C 1
ATOM 1004 O O . LYS A 1 123 ? -11.470 -11.787 -12.630 1.00 80.00 123 LYS A O 1
ATOM 1009 N N . GLY A 1 124 ? -12.023 -9.671 -13.155 1.00 75.69 124 GLY A N 1
ATOM 1010 C CA . GLY A 1 124 ? -13.429 -9.740 -12.736 1.00 75.69 124 GLY A CA 1
ATOM 1011 C C . GLY A 1 124 ? -13.687 -9.513 -11.240 1.00 75.69 124 GLY A C 1
ATOM 1012 O O . GLY A 1 124 ? -14.847 -9.473 -10.841 1.00 75.69 124 GLY A O 1
ATOM 1013 N N . GLN A 1 125 ? -12.650 -9.344 -10.411 1.00 77.31 125 GLN A N 1
ATOM 1014 C CA . GLN A 1 125 ? -12.769 -9.069 -8.973 1.00 77.31 125 GLN A CA 1
ATOM 1015 C C . GLN A 1 125 ? -11.729 -8.013 -8.546 1.00 77.31 125 GLN A C 1
ATOM 1017 O O . GLN A 1 125 ? -10.618 -8.359 -8.153 1.00 77.31 125 GLN A O 1
ATOM 1022 N N . PRO A 1 126 ? -12.065 -6.714 -8.630 1.00 74.12 126 PRO A N 1
ATOM 1023 C CA . PRO A 1 126 ? -11.091 -5.634 -8.443 1.00 74.12 126 PRO A CA 1
ATOM 1024 C C . PRO A 1 126 ? -10.712 -5.320 -6.982 1.00 74.12 126 PRO A C 1
ATOM 1026 O O . PRO A 1 126 ? -9.755 -4.586 -6.766 1.00 74.12 126 PRO A O 1
ATOM 1029 N N . TYR A 1 127 ? -11.442 -5.835 -5.984 1.00 82.12 127 TYR A N 1
ATOM 1030 C CA . TYR A 1 127 ? -11.315 -5.396 -4.582 1.00 82.12 127 TYR A CA 1
ATOM 1031 C C . TYR A 1 127 ? -11.265 -6.556 -3.578 1.00 82.12 127 TYR A C 1
ATOM 1033 O O . TYR A 1 127 ? -11.958 -6.536 -2.557 1.00 82.12 127 TYR A O 1
ATOM 1041 N N . LEU A 1 128 ? -10.482 -7.599 -3.858 1.00 87.56 128 LEU A N 1
ATOM 1042 C CA . LEU A 1 128 ? -10.311 -8.686 -2.893 1.00 87.56 128 LEU A CA 1
ATOM 1043 C C . LEU A 1 128 ? -9.459 -8.211 -1.717 1.00 87.56 128 LEU A C 1
ATOM 1045 O O . LEU A 1 128 ? -8.359 -7.706 -1.907 1.00 87.56 128 LEU A O 1
ATOM 1049 N N . LYS A 1 129 ? -9.958 -8.375 -0.495 1.00 92.25 129 LYS A N 1
ATOM 1050 C CA . LYS A 1 129 ? -9.243 -7.969 0.718 1.00 92.25 129 LYS A CA 1
ATOM 1051 C C . LYS A 1 129 ? -8.252 -9.039 1.137 1.00 92.25 129 LYS A C 1
ATOM 1053 O O . LYS A 1 129 ? -8.595 -10.223 1.192 1.00 92.25 129 LYS A O 1
ATOM 1058 N N . GLY A 1 130 ? -7.052 -8.614 1.501 1.00 94.50 130 GLY A N 1
ATOM 1059 C CA . GLY A 1 130 ? -6.013 -9.508 1.974 1.00 94.50 130 GLY A CA 1
ATOM 1060 C C . GLY A 1 130 ? -4.979 -8.827 2.854 1.00 94.50 130 GLY A C 1
ATOM 1061 O O . GLY A 1 130 ? -5.020 -7.623 3.102 1.00 94.50 130 GLY A O 1
ATOM 1062 N N . ILE A 1 131 ? -4.045 -9.638 3.327 1.00 95.56 131 ILE A N 1
ATOM 1063 C CA . ILE A 1 131 ? -2.888 -9.223 4.110 1.00 95.56 131 ILE A CA 1
ATOM 1064 C C . ILE A 1 131 ? -1.618 -9.724 3.428 1.00 95.56 131 ILE A C 1
ATOM 1066 O O . ILE A 1 131 ? -1.564 -10.865 2.958 1.00 95.56 131 ILE A O 1
ATOM 1070 N N . ILE A 1 132 ? -0.586 -8.888 3.366 1.00 98.06 132 ILE A N 1
ATOM 1071 C CA . ILE A 1 132 ? 0.697 -9.287 2.783 1.00 98.06 132 ILE A CA 1
ATOM 1072 C C . ILE A 1 132 ? 1.355 -10.328 3.696 1.00 98.06 132 ILE A C 1
ATOM 1074 O O . ILE A 1 132 ? 1.570 -10.096 4.882 1.00 98.06 132 ILE A O 1
ATOM 1078 N N . LYS A 1 133 ? 1.711 -11.484 3.146 1.00 97.94 133 LYS A N 1
ATOM 1079 C CA . LYS A 1 133 ? 2.464 -12.547 3.831 1.00 97.94 133 LYS A CA 1
ATOM 1080 C C . LYS A 1 133 ? 3.863 -12.756 3.264 1.00 97.94 133 LYS A C 1
ATOM 1082 O O . LYS A 1 133 ? 4.691 -13.395 3.905 1.00 97.94 133 LYS A O 1
ATOM 1087 N N . TYR A 1 134 ? 4.131 -12.220 2.078 1.00 98.38 134 TYR A N 1
ATOM 1088 C CA . TYR A 1 134 ? 5.422 -12.321 1.416 1.00 98.38 134 TYR A CA 1
ATOM 1089 C C . TYR A 1 134 ? 5.701 -11.067 0.582 1.00 98.38 134 TYR A C 1
ATOM 1091 O O . TYR A 1 134 ? 4.795 -10.545 -0.063 1.00 98.38 134 TYR A O 1
ATOM 1099 N N . LYS A 1 135 ? 6.957 -10.613 0.570 1.00 97.94 135 LYS A N 1
ATOM 1100 C CA . LYS A 1 135 ? 7.464 -9.534 -0.288 1.00 97.94 135 LYS A CA 1
ATOM 1101 C C . LYS A 1 135 ? 8.860 -9.924 -0.770 1.00 97.94 135 LYS A C 1
ATOM 1103 O O . LYS A 1 135 ? 9.760 -10.078 0.054 1.00 97.94 135 LYS A O 1
ATOM 1108 N N . GLY A 1 136 ? 9.046 -10.093 -2.075 1.00 96.81 136 GLY A N 1
ATOM 1109 C CA . GLY A 1 136 ? 10.347 -10.459 -2.642 1.00 96.81 136 GLY A CA 1
ATOM 1110 C C . GLY A 1 136 ? 10.262 -11.104 -4.021 1.00 96.81 136 GLY A C 1
ATOM 1111 O O . GLY A 1 136 ? 9.193 -11.162 -4.626 1.00 96.81 136 GLY A O 1
ATOM 1112 N N . GLU A 1 137 ? 11.404 -11.574 -4.520 1.00 96.62 137 GLU A N 1
ATOM 1113 C CA . GLU A 1 137 ? 11.497 -12.226 -5.829 1.00 96.62 137 GLU A CA 1
ATOM 1114 C C . GLU A 1 137 ? 11.010 -13.677 -5.807 1.00 96.62 137 GLU A C 1
ATOM 1116 O O . GLU A 1 137 ? 11.348 -14.469 -4.920 1.00 96.62 137 GLU A O 1
ATOM 1121 N N . LEU A 1 138 ? 10.281 -14.060 -6.854 1.00 95.31 138 LEU A N 1
ATOM 1122 C CA . LEU A 1 138 ? 9.798 -15.425 -7.037 1.00 95.31 138 LEU A CA 1
ATOM 1123 C C . LEU A 1 138 ? 10.687 -16.209 -8.011 1.00 95.31 138 LEU A C 1
ATOM 1125 O O . LEU A 1 138 ? 11.381 -15.625 -8.842 1.00 95.31 138 LEU A O 1
ATOM 1129 N N . PRO A 1 139 ? 10.671 -17.554 -7.977 1.00 93.94 139 PRO A N 1
ATOM 1130 C CA . PRO A 1 139 ? 11.518 -18.359 -8.844 1.00 93.94 139 PRO A CA 1
ATOM 1131 C C . PRO A 1 139 ? 11.210 -18.100 -10.324 1.00 93.94 139 PRO A C 1
ATOM 1133 O O . PRO A 1 139 ? 10.145 -18.465 -10.823 1.00 93.94 139 PRO A O 1
ATOM 1136 N N . GLY A 1 140 ? 12.173 -17.519 -11.040 1.00 90.69 140 GLY A N 1
ATOM 1137 C CA . GLY A 1 140 ? 12.036 -17.174 -12.457 1.00 90.69 140 GLY A CA 1
ATOM 1138 C C . GLY A 1 140 ? 11.341 -15.838 -12.731 1.00 90.69 140 GLY A C 1
ATOM 1139 O O . GLY A 1 140 ? 11.069 -15.553 -13.893 1.00 90.69 140 GLY A O 1
ATOM 1140 N N . VAL A 1 141 ? 11.077 -15.026 -11.704 1.00 92.69 141 VAL A N 1
ATOM 1141 C CA . VAL A 1 141 ? 10.555 -13.662 -11.845 1.00 92.69 141 VAL A CA 1
ATOM 1142 C C . VAL A 1 141 ? 11.487 -12.706 -11.112 1.00 92.69 141 VAL A C 1
ATOM 1144 O O . VAL A 1 141 ? 11.696 -12.851 -9.911 1.00 92.69 141 VAL A O 1
ATOM 1147 N N . LYS A 1 142 ? 12.047 -11.737 -11.838 1.00 94.12 142 LYS A N 1
ATOM 1148 C CA . LYS A 1 142 ? 12.893 -10.693 -11.250 1.00 94.12 142 LYS A CA 1
ATOM 1149 C C . LYS A 1 142 ? 12.036 -9.573 -10.662 1.00 94.12 142 LYS A C 1
ATOM 1151 O O . LYS A 1 142 ? 10.973 -9.266 -11.206 1.00 94.12 142 LYS A O 1
ATOM 1156 N N . GLY A 1 143 ? 12.532 -8.940 -9.607 1.00 95.88 143 GLY A N 1
ATOM 1157 C CA . GLY A 1 143 ? 11.836 -7.865 -8.915 1.00 95.88 143 GLY A CA 1
ATOM 1158 C C . GLY A 1 143 ? 10.780 -8.349 -7.917 1.00 95.88 143 GLY A C 1
ATOM 1159 O O . GLY A 1 143 ? 10.543 -9.541 -7.722 1.00 95.88 143 GLY A O 1
ATOM 1160 N N . ILE A 1 144 ? 10.168 -7.393 -7.226 1.00 97.69 144 ILE A N 1
ATOM 1161 C CA . ILE A 1 144 ? 9.337 -7.620 -6.045 1.00 97.69 144 ILE A CA 1
ATOM 1162 C C . ILE A 1 144 ? 7.929 -8.055 -6.444 1.00 97.69 144 ILE A C 1
ATOM 1164 O O . ILE A 1 144 ? 7.157 -7.280 -7.006 1.00 97.69 144 ILE A O 1
ATOM 1168 N N . GLN A 1 145 ? 7.558 -9.260 -6.028 1.00 97.81 145 GLN A N 1
ATOM 1169 C CA . GLN A 1 145 ? 6.168 -9.685 -5.941 1.00 97.81 145 GLN A CA 1
ATOM 1170 C C . GLN A 1 145 ? 5.679 -9.708 -4.495 1.00 97.81 145 GLN A C 1
ATOM 1172 O O . GLN A 1 145 ? 6.455 -9.842 -3.543 1.00 97.81 145 GLN A O 1
ATOM 1177 N N . PHE A 1 146 ? 4.361 -9.618 -4.351 1.00 98.44 146 PHE A N 1
ATOM 1178 C CA . PHE A 1 146 ? 3.660 -9.681 -3.080 1.00 98.44 146 PHE A CA 1
ATOM 1179 C C . PHE A 1 146 ? 2.847 -10.969 -3.014 1.00 98.44 146 PHE A C 1
ATOM 1181 O O . PHE A 1 146 ? 2.019 -11.227 -3.884 1.00 98.44 146 PHE A O 1
ATOM 1188 N N . GLY A 1 147 ? 3.082 -11.779 -1.985 1.00 98.38 147 GLY A N 1
ATOM 1189 C CA . GLY A 1 147 ? 2.215 -12.902 -1.641 1.00 98.38 147 GLY A CA 1
ATOM 1190 C C . GLY A 1 147 ? 1.191 -12.454 -0.609 1.00 98.38 147 GLY A C 1
ATOM 1191 O O . GLY A 1 147 ? 1.568 -11.914 0.430 1.00 98.38 147 GLY A O 1
ATOM 1192 N N . ILE A 1 148 ? -0.088 -12.647 -0.904 1.00 98.50 148 ILE A N 1
ATOM 1193 C CA . ILE A 1 148 ? -1.221 -12.081 -0.170 1.00 98.50 148 ILE A CA 1
ATOM 1194 C C . ILE A 1 148 ? -2.121 -13.223 0.281 1.00 98.50 148 ILE A C 1
ATOM 1196 O O . ILE A 1 148 ? -2.524 -14.054 -0.534 1.00 98.50 148 ILE A O 1
ATOM 1200 N N . GLU A 1 149 ? -2.450 -13.250 1.568 1.00 98.12 149 GLU A N 1
ATOM 1201 C CA . GLU A 1 149 ? -3.505 -14.108 2.102 1.00 98.12 149 GLU A CA 1
ATOM 1202 C C . GLU A 1 149 ? -4.830 -13.340 2.105 1.00 98.12 149 GLU A C 1
ATOM 1204 O O . GLU A 1 149 ? -4.934 -12.262 2.688 1.00 98.12 149 GLU A O 1
ATOM 1209 N N . LEU A 1 150 ? -5.846 -13.895 1.453 1.00 95.75 150 LEU A N 1
ATOM 1210 C CA . LEU A 1 150 ? -7.182 -13.326 1.360 1.00 95.75 150 LEU A CA 1
ATOM 1211 C C . LEU A 1 150 ? -7.968 -13.518 2.658 1.00 95.75 150 LEU A C 1
ATOM 1213 O O . LEU A 1 150 ? -7.927 -14.578 3.286 1.00 95.75 150 LEU A O 1
ATOM 1217 N N . LEU A 1 151 ? -8.731 -12.492 3.031 1.00 89.06 151 LEU A N 1
ATOM 1218 C CA . LEU A 1 151 ? -9.446 -12.412 4.304 1.00 89.06 151 LEU A CA 1
ATOM 1219 C C . LEU A 1 151 ? -10.965 -12.313 4.111 1.00 89.06 151 LEU A C 1
ATOM 1221 O O . LEU A 1 151 ? -11.455 -11.877 3.068 1.00 89.06 151 LEU A O 1
ATOM 1225 N N . GLY A 1 152 ? -11.718 -12.687 5.152 1.00 87.31 152 GLY A N 1
ATOM 1226 C CA . GLY A 1 152 ? -13.177 -12.539 5.210 1.00 87.31 152 GLY A CA 1
ATOM 1227 C C . GLY A 1 152 ? -13.888 -13.113 3.982 1.00 87.31 152 GLY A C 1
ATOM 1228 O O . GLY A 1 152 ? -13.618 -14.236 3.563 1.00 87.31 152 GLY A O 1
ATOM 1229 N N . GLU A 1 153 ? -14.755 -12.310 3.365 1.00 85.06 153 GLU A N 1
ATOM 1230 C CA . GLU A 1 153 ? -15.512 -12.667 2.154 1.00 85.06 153 GLU A CA 1
ATOM 1231 C C . GLU A 1 153 ? -14.642 -12.874 0.900 1.00 85.06 153 GLU A C 1
ATOM 1233 O O . GLU A 1 153 ? -15.145 -13.277 -0.154 1.00 85.06 153 GLU A O 1
ATOM 1238 N N . SER A 1 154 ? -13.343 -12.570 0.974 1.00 89.88 154 SER A N 1
ATOM 1239 C CA . SER A 1 154 ? -12.388 -12.818 -0.111 1.00 89.88 154 SER A CA 1
ATOM 1240 C C . SER A 1 154 ? -11.735 -14.200 -0.024 1.00 89.88 154 SER A C 1
ATOM 1242 O O . SER A 1 154 ? -11.133 -14.638 -1.004 1.00 89.88 154 SER A O 1
ATOM 1244 N N . LYS A 1 155 ? -11.873 -14.921 1.100 1.00 93.56 155 LYS A N 1
ATOM 1245 C CA . LYS A 1 155 ? -11.367 -16.297 1.229 1.00 93.56 155 LYS A CA 1
ATOM 1246 C C . LYS A 1 155 ? -11.927 -17.204 0.125 1.00 93.56 155 LYS A C 1
ATOM 1248 O O . LYS A 1 155 ? -13.081 -17.081 -0.279 1.00 93.56 155 LYS A O 1
ATOM 1253 N N . GLY A 1 156 ? -11.092 -18.116 -0.370 1.00 94.00 156 GLY A N 1
ATOM 1254 C CA . GLY A 1 156 ? -11.437 -19.070 -1.429 1.00 94.00 156 GLY A CA 1
ATOM 1255 C C . GLY A 1 156 ? -11.408 -18.506 -2.856 1.00 94.00 156 GLY A C 1
ATOM 1256 O O . GLY A 1 156 ? -11.600 -19.271 -3.799 1.00 94.00 156 GLY A O 1
ATOM 1257 N N . LYS A 1 157 ? -11.159 -17.198 -3.033 1.00 95.06 157 LYS A N 1
ATOM 1258 C CA . LYS A 1 157 ? -11.079 -16.524 -4.346 1.00 95.06 157 LYS A CA 1
ATOM 1259 C C . LYS A 1 157 ? -9.645 -16.367 -4.877 1.00 95.06 157 LYS A C 1
ATOM 1261 O O . LYS A 1 157 ? -9.427 -15.720 -5.896 1.00 95.06 157 LYS A O 1
ATOM 1266 N N . GLY A 1 158 ? -8.668 -16.929 -4.174 1.00 95.94 158 GLY A N 1
ATOM 1267 C CA . GLY A 1 158 ? -7.262 -16.953 -4.561 1.00 95.94 158 GLY A CA 1
ATOM 1268 C C . GLY A 1 158 ? -6.929 -18.114 -5.493 1.00 95.94 158 GLY A C 1
ATOM 1269 O O . GLY A 1 158 ? -7.790 -18.894 -5.897 1.00 95.94 158 GLY A O 1
ATOM 1270 N N . THR A 1 159 ? -5.649 -18.239 -5.824 1.00 95.62 159 THR A N 1
ATOM 1271 C CA . THR A 1 159 ? -5.143 -19.207 -6.809 1.00 95.62 159 THR A CA 1
ATOM 1272 C C . THR A 1 159 ? -4.173 -20.223 -6.218 1.00 95.62 159 THR A C 1
ATOM 1274 O O . THR A 1 159 ? -3.861 -21.219 -6.869 1.00 95.62 159 THR A O 1
ATOM 1277 N N . CYS A 1 160 ? -3.691 -20.003 -4.994 1.00 95.88 160 CYS A N 1
ATOM 1278 C CA . CYS A 1 160 ? -2.743 -20.893 -4.335 1.00 95.88 160 CYS A CA 1
ATOM 1279 C C . CYS A 1 160 ? -2.972 -20.955 -2.818 1.00 95.88 160 CYS A C 1
ATOM 1281 O O . CYS A 1 160 ? -3.934 -20.406 -2.283 1.00 95.88 160 CYS A O 1
ATOM 1283 N N . ASP A 1 161 ? -2.084 -21.663 -2.131 1.00 97.19 161 ASP A N 1
ATOM 1284 C CA . ASP A 1 161 ? -1.998 -21.789 -0.673 1.00 97.19 161 ASP A CA 1
ATOM 1285 C C . ASP A 1 161 ? -0.656 -21.237 -0.132 1.00 97.19 161 ASP A C 1
ATOM 1287 O O . ASP A 1 161 ? -0.241 -21.553 0.987 1.00 97.19 161 ASP A O 1
ATOM 1291 N N . GLY A 1 162 ? 0.047 -20.442 -0.949 1.00 96.44 162 GLY A N 1
ATOM 1292 C CA . GLY A 1 162 ? 1.360 -19.861 -0.648 1.00 96.44 162 GLY A CA 1
ATOM 1293 C C . GLY A 1 162 ? 2.577 -20.646 -1.165 1.00 96.44 162 GLY A C 1
ATOM 1294 O O . GLY A 1 162 ? 3.712 -20.297 -0.821 1.00 96.44 162 GLY A O 1
ATOM 1295 N N . MET A 1 163 ? 2.380 -21.675 -2.002 1.00 96.44 163 MET A N 1
ATOM 1296 C CA . MET A 1 163 ? 3.463 -22.360 -2.731 1.00 96.44 163 MET A CA 1
ATOM 1297 C C . MET A 1 163 ? 3.576 -21.939 -4.199 1.00 96.44 163 MET A C 1
ATOM 1299 O O . MET A 1 163 ? 2.571 -21.752 -4.883 1.00 96.44 163 MET A O 1
ATOM 1303 N N . ILE A 1 164 ? 4.815 -21.868 -4.698 1.00 94.00 164 ILE A N 1
ATOM 1304 C CA . ILE A 1 164 ? 5.160 -21.744 -6.123 1.00 94.00 164 ILE A CA 1
ATOM 1305 C C . ILE A 1 164 ? 6.310 -22.705 -6.427 1.00 94.00 164 ILE A C 1
ATOM 1307 O O . ILE A 1 164 ? 7.343 -22.638 -5.764 1.00 94.00 164 ILE A O 1
ATOM 1311 N N . ARG A 1 165 ? 6.158 -23.550 -7.462 1.00 90.06 165 ARG A N 1
ATOM 1312 C CA . ARG A 1 165 ? 7.199 -24.482 -7.956 1.00 90.06 165 ARG A CA 1
ATOM 1313 C C . ARG A 1 165 ? 7.889 -25.253 -6.815 1.00 90.06 165 ARG A C 1
ATOM 1315 O O . ARG A 1 165 ? 9.099 -25.157 -6.645 1.00 90.06 165 ARG A O 1
ATOM 1322 N N . ASP A 1 166 ? 7.090 -25.931 -5.990 1.00 90.00 166 ASP A N 1
ATOM 1323 C CA . ASP A 1 166 ? 7.518 -26.733 -4.826 1.00 90.00 166 ASP A CA 1
ATOM 1324 C C . ASP A 1 166 ? 8.244 -25.974 -3.703 1.00 90.00 166 ASP A C 1
ATOM 1326 O O . ASP A 1 166 ? 8.741 -26.574 -2.749 1.00 90.00 166 ASP A O 1
ATOM 1330 N N . ARG A 1 167 ? 8.262 -24.638 -3.754 1.00 95.12 167 ARG A N 1
ATOM 1331 C CA . ARG A 1 167 ? 8.782 -23.788 -2.682 1.00 95.12 167 ARG A CA 1
ATOM 1332 C C . ARG A 1 167 ? 7.642 -23.077 -1.966 1.00 95.12 167 ARG A C 1
ATOM 1334 O O . ARG A 1 167 ? 6.795 -22.441 -2.594 1.00 95.12 167 ARG A O 1
ATOM 1341 N N . ARG A 1 168 ? 7.643 -23.152 -0.633 1.00 97.31 168 ARG A N 1
ATOM 1342 C CA . ARG A 1 168 ? 6.700 -22.427 0.225 1.00 97.31 168 ARG A CA 1
ATOM 1343 C C . ARG A 1 168 ? 7.230 -21.037 0.561 1.00 97.31 168 ARG A C 1
ATOM 1345 O O . ARG A 1 168 ? 8.350 -20.906 1.048 1.00 97.31 168 ARG A O 1
ATOM 1352 N N . PHE A 1 169 ? 6.409 -20.023 0.309 1.00 97.38 169 PHE A N 1
ATOM 1353 C CA . PHE A 1 169 ? 6.707 -18.618 0.607 1.00 97.38 169 PHE A CA 1
ATOM 1354 C C . PHE A 1 169 ? 5.883 -18.105 1.784 1.00 97.38 169 PHE A C 1
ATOM 1356 O O . PHE A 1 169 ? 6.379 -17.323 2.587 1.00 97.38 169 PHE A O 1
ATOM 1363 N N . PHE A 1 170 ? 4.644 -18.583 1.908 1.00 98.12 170 PHE A N 1
ATOM 1364 C CA . PHE A 1 170 ? 3.782 -18.365 3.065 1.00 98.12 170 PHE A CA 1
ATOM 1365 C C . PHE A 1 170 ? 2.781 -19.519 3.208 1.00 98.12 170 PHE A C 1
ATOM 1367 O O . PHE A 1 170 ? 2.747 -20.428 2.375 1.00 98.12 170 PHE A O 1
ATOM 1374 N N . THR A 1 171 ? 1.985 -19.514 4.274 1.00 96.50 171 THR A N 1
ATOM 1375 C CA . THR A 1 171 ? 0.955 -20.528 4.532 1.00 96.50 171 THR A CA 1
ATOM 1376 C C . THR A 1 171 ? -0.396 -19.853 4.674 1.00 96.50 171 THR A C 1
ATOM 1378 O O . THR A 1 171 ? -0.514 -18.885 5.417 1.00 96.50 171 THR A O 1
ATOM 1381 N N . CYS A 1 172 ? -1.396 -20.378 3.971 1.00 95.12 172 CYS A N 1
ATOM 1382 C CA . CYS A 1 172 ? -2.799 -19.998 4.094 1.00 95.12 172 CYS A CA 1
ATOM 1383 C C . CYS A 1 172 ? -3.691 -21.182 3.683 1.00 95.12 172 CYS A C 1
ATOM 1385 O O . CYS A 1 172 ? -3.196 -22.229 3.255 1.00 95.12 172 CYS A O 1
ATOM 1387 N N . GLU A 1 173 ? -5.005 -21.032 3.831 1.00 96.44 173 GLU A N 1
ATOM 1388 C CA . GLU A 1 173 ? -5.974 -22.023 3.352 1.00 96.44 173 GLU A CA 1
ATOM 1389 C C . GLU A 1 173 ? -5.917 -22.193 1.818 1.00 96.44 173 GLU A C 1
ATOM 1391 O O . GLU A 1 173 ? -5.480 -21.309 1.075 1.00 96.44 173 GLU A O 1
ATOM 1396 N N . LYS A 1 174 ? -6.385 -23.345 1.322 1.00 96.19 174 LYS A N 1
ATOM 1397 C CA . LYS A 1 174 ? -6.440 -23.626 -0.119 1.00 96.19 174 LYS A CA 1
ATOM 1398 C C . LYS A 1 174 ? -7.271 -22.556 -0.839 1.00 96.19 174 LYS A C 1
ATOM 1400 O O . LYS A 1 174 ? -8.395 -22.279 -0.435 1.00 96.19 174 LYS A O 1
ATOM 1405 N N . ASN A 1 175 ? -6.740 -22.024 -1.942 1.00 95.69 175 ASN A N 1
ATOM 1406 C CA . ASN A 1 175 ? -7.346 -20.939 -2.725 1.00 95.69 175 ASN A CA 1
ATOM 1407 C C . ASN A 1 175 ? -7.537 -19.641 -1.920 1.00 95.69 175 ASN A C 1
ATOM 1409 O O . ASN A 1 175 ? -8.427 -18.849 -2.221 1.00 95.69 175 ASN A O 1
ATOM 1413 N N . CYS A 1 176 ? -6.718 -19.398 -0.898 1.00 96.94 176 CYS A N 1
ATOM 1414 C CA . CYS A 1 176 ? -6.696 -18.123 -0.178 1.00 96.94 176 CYS A CA 1
ATOM 1415 C C . CYS A 1 176 ? -5.413 -17.327 -0.436 1.00 96.94 176 CYS A C 1
ATOM 1417 O O . CYS A 1 176 ? -5.307 -16.208 0.042 1.00 96.94 176 CYS A O 1
ATOM 1419 N N . GLY A 1 177 ? -4.454 -17.858 -1.193 1.00 97.81 177 GLY A N 1
ATOM 1420 C CA . GLY A 1 177 ? -3.228 -17.165 -1.573 1.00 97.81 177 GLY A CA 1
ATOM 1421 C C . GLY A 1 177 ? -3.308 -16.552 -2.970 1.00 97.81 177 GLY A C 1
ATOM 1422 O O . GLY A 1 177 ? -3.839 -17.174 -3.894 1.00 97.81 177 GLY A O 1
ATOM 1423 N N . ILE A 1 178 ? -2.742 -15.356 -3.134 1.00 97.69 178 ILE A N 1
ATOM 1424 C CA . ILE A 1 178 ? -2.480 -14.714 -4.430 1.00 97.69 178 ILE A CA 1
ATOM 1425 C C . ILE A 1 178 ? -1.036 -14.206 -4.447 1.00 97.69 178 ILE A C 1
ATOM 1427 O O . ILE A 1 178 ? -0.564 -13.664 -3.452 1.00 97.69 178 ILE A O 1
ATOM 1431 N N . PHE A 1 179 ? -0.350 -14.356 -5.580 1.00 97.62 179 PHE A N 1
ATOM 1432 C CA . PHE A 1 179 ? 0.879 -13.617 -5.871 1.00 97.62 179 PHE A CA 1
ATOM 1433 C C . PHE A 1 179 ? 0.580 -12.538 -6.906 1.00 97.62 179 PHE A C 1
ATOM 1435 O O . PHE A 1 179 ? -0.056 -12.823 -7.921 1.00 97.62 179 PHE A O 1
ATOM 1442 N N . ALA A 1 180 ? 0.997 -11.311 -6.616 1.00 97.00 180 ALA A N 1
ATOM 1443 C CA . ALA A 1 180 ? 0.621 -10.123 -7.365 1.00 97.00 180 ALA A CA 1
ATOM 1444 C C . ALA A 1 180 ? 1.792 -9.141 -7.485 1.00 97.00 180 ALA A C 1
ATOM 1446 O O . ALA A 1 180 ? 2.709 -9.128 -6.655 1.00 97.00 180 ALA A O 1
ATOM 1447 N N . THR A 1 181 ? 1.745 -8.296 -8.513 1.00 97.62 181 THR A N 1
ATOM 1448 C CA . THR A 1 181 ? 2.679 -7.172 -8.665 1.00 97.62 181 THR A CA 1
ATOM 1449 C C . THR A 1 181 ? 2.093 -5.908 -8.033 1.00 97.62 181 THR A C 1
ATOM 1451 O O . THR A 1 181 ? 0.927 -5.894 -7.638 1.00 97.62 181 THR A O 1
ATOM 1454 N N . ILE A 1 182 ? 2.869 -4.819 -7.957 1.00 96.12 182 ILE A N 1
ATOM 1455 C CA . ILE A 1 182 ? 2.340 -3.534 -7.467 1.00 96.12 182 ILE A CA 1
ATOM 1456 C C . ILE A 1 182 ? 1.131 -3.049 -8.285 1.00 96.12 182 ILE A C 1
ATOM 1458 O O . ILE A 1 182 ? 0.227 -2.449 -7.717 1.00 96.12 182 ILE A O 1
ATOM 1462 N N . ARG A 1 183 ? 1.066 -3.390 -9.583 1.00 94.69 183 ARG A N 1
ATOM 1463 C CA . ARG A 1 183 ? -0.058 -3.090 -10.489 1.00 94.69 183 ARG A CA 1
ATOM 1464 C C . ARG A 1 183 ? -1.403 -3.567 -9.947 1.00 94.69 183 ARG A C 1
ATOM 1466 O O . ARG A 1 183 ? -2.435 -2.964 -10.224 1.00 94.69 183 ARG A O 1
ATOM 1473 N N . ASP A 1 184 ? -1.397 -4.666 -9.211 1.00 93.94 184 ASP A N 1
ATOM 1474 C CA . ASP A 1 184 ? -2.623 -5.354 -8.840 1.00 93.94 184 ASP A CA 1
ATOM 1475 C C . ASP A 1 184 ? -3.018 -5.060 -7.394 1.00 93.94 184 ASP A C 1
ATOM 1477 O O . ASP A 1 184 ? -4.061 -5.527 -6.960 1.00 93.94 184 ASP A O 1
ATOM 1481 N N . ILE A 1 185 ? -2.220 -4.305 -6.629 1.00 94.12 185 ILE A N 1
ATOM 1482 C CA . ILE A 1 185 ? -2.479 -4.076 -5.204 1.00 94.12 185 ILE A CA 1
ATOM 1483 C C . ILE A 1 185 ? -2.562 -2.600 -4.838 1.00 94.12 185 ILE A C 1
ATOM 1485 O O . ILE A 1 185 ? -1.825 -1.759 -5.350 1.00 94.12 185 ILE A O 1
ATOM 1489 N N . ARG A 1 186 ? -3.430 -2.292 -3.875 1.00 88.75 186 ARG A N 1
ATOM 1490 C CA . ARG A 1 186 ? -3.533 -0.982 -3.218 1.00 88.75 186 ARG A CA 1
ATOM 1491 C C . ARG A 1 186 ? -3.588 -1.178 -1.712 1.00 88.75 186 ARG A C 1
ATOM 1493 O O . ARG A 1 186 ? -4.190 -2.146 -1.247 1.00 88.75 186 ARG A O 1
ATOM 1500 N N . ARG A 1 187 ? -3.005 -0.259 -0.941 1.00 87.38 187 ARG A N 1
ATOM 1501 C CA . ARG A 1 187 ? -3.153 -0.261 0.522 1.00 87.38 187 ARG A CA 1
ATOM 1502 C C . ARG A 1 187 ? -4.642 -0.166 0.877 1.00 87.38 187 ARG A C 1
ATOM 1504 O O . ARG A 1 187 ? -5.361 0.658 0.311 1.00 87.38 187 ARG A O 1
ATOM 1511 N N . ASP A 1 188 ? -5.118 -1.020 1.781 1.00 81.81 188 ASP A N 1
ATOM 1512 C CA . ASP A 1 188 ? -6.512 -0.974 2.231 1.00 81.81 188 ASP A CA 1
ATOM 1513 C C . ASP A 1 188 ? -6.691 0.193 3.213 1.00 81.81 188 ASP A C 1
ATOM 1515 O O . ASP A 1 188 ? -6.450 0.080 4.415 1.00 81.81 188 ASP A O 1
ATOM 1519 N N . GLN A 1 189 ? -7.114 1.340 2.682 1.00 65.06 189 GLN A N 1
ATOM 1520 C CA . GLN A 1 189 ? -7.341 2.556 3.465 1.00 65.06 189 GLN A CA 1
ATOM 1521 C C . GLN A 1 189 ? -8.475 2.404 4.495 1.00 65.06 189 GLN A C 1
ATOM 1523 O O . GLN A 1 189 ? -8.534 3.176 5.452 1.00 65.06 189 GLN A O 1
ATOM 1528 N N . TYR A 1 190 ? -9.383 1.433 4.326 1.00 57.12 190 TYR A N 1
ATOM 1529 C CA . TYR A 1 190 ? -10.462 1.193 5.288 1.00 57.12 190 TYR A CA 1
ATOM 1530 C C . TYR A 1 190 ? -9.972 0.419 6.510 1.00 57.12 190 TYR A C 1
ATOM 1532 O O . TYR A 1 190 ? -10.393 0.748 7.617 1.00 57.12 190 TYR A O 1
ATOM 1540 N N . ALA A 1 191 ? -9.065 -0.545 6.324 1.00 57.38 191 ALA A N 1
ATOM 1541 C CA . ALA A 1 191 ? -8.387 -1.221 7.430 1.00 57.38 191 ALA A CA 1
ATOM 1542 C C . ALA A 1 191 ? -7.511 -0.236 8.229 1.00 57.38 191 ALA A C 1
ATOM 1544 O O . ALA A 1 191 ? -7.591 -0.192 9.455 1.00 57.38 191 ALA A O 1
ATOM 1545 N N . ASP A 1 192 ? -6.770 0.636 7.532 1.00 53.84 192 ASP A N 1
ATOM 1546 C CA . ASP A 1 192 ? -5.973 1.703 8.160 1.00 53.84 192 ASP A CA 1
ATOM 1547 C C . ASP A 1 192 ? -6.865 2.706 8.917 1.00 53.84 192 ASP A C 1
ATOM 1549 O O . ASP A 1 192 ? -6.551 3.111 10.033 1.00 53.84 192 ASP A O 1
ATOM 1553 N N . ARG A 1 193 ? -8.044 3.056 8.376 1.00 54.00 193 ARG A N 1
ATOM 1554 C CA . ARG A 1 193 ? -9.036 3.848 9.121 1.00 54.00 193 ARG A CA 1
ATOM 1555 C C . ARG A 1 193 ? -9.503 3.126 10.383 1.00 54.00 193 ARG A C 1
ATOM 1557 O O . ARG A 1 193 ? -9.421 3.727 11.444 1.00 54.00 193 ARG A O 1
ATOM 1564 N N . SER A 1 194 ? -9.963 1.877 10.318 1.00 61.97 194 SER A N 1
ATOM 1565 C CA . SER A 1 194 ? -10.441 1.172 11.521 1.00 61.97 194 SER A CA 1
ATOM 1566 C C . SER A 1 194 ? -9.356 1.001 12.588 1.00 61.97 194 SER A C 1
ATOM 1568 O O . SER A 1 194 ? -9.635 1.219 13.766 1.00 61.97 194 SER A O 1
ATOM 1570 N N . ASP A 1 195 ? -8.118 0.699 12.188 1.00 61.28 195 ASP A N 1
ATOM 1571 C CA . ASP A 1 195 ? -7.000 0.550 13.124 1.00 61.28 195 ASP A CA 1
ATOM 1572 C C . ASP A 1 195 ? -6.592 1.886 13.746 1.00 61.28 195 ASP A C 1
ATOM 1574 O O . ASP A 1 195 ? -6.363 1.949 14.954 1.00 61.28 195 ASP A O 1
ATOM 1578 N N . ARG A 1 196 ? -6.555 2.978 12.971 1.00 64.88 196 ARG A N 1
ATOM 1579 C CA . ARG A 1 196 ? -6.302 4.321 13.519 1.00 64.88 196 ARG A CA 1
ATOM 1580 C C . ARG A 1 196 ? -7.376 4.740 14.516 1.00 64.88 196 ARG A C 1
ATOM 1582 O O . ARG A 1 196 ? -7.037 5.283 15.562 1.00 64.88 196 ARG A O 1
ATOM 1589 N N . LEU A 1 197 ? -8.649 4.482 14.211 1.00 65.25 197 LEU A N 1
ATOM 1590 C CA . LEU A 1 197 ? -9.762 4.812 15.105 1.00 65.25 197 LEU A CA 1
ATOM 1591 C C . LEU A 1 197 ? -9.667 4.014 16.418 1.00 65.25 197 LEU A C 1
ATOM 1593 O O . LEU A 1 197 ? -9.823 4.599 17.485 1.00 65.25 197 LEU A O 1
ATOM 1597 N N . TYR A 1 198 ? -9.323 2.722 16.354 1.00 69.19 198 TYR A N 1
ATOM 1598 C CA . TYR A 1 198 ? -9.093 1.894 17.544 1.00 69.19 198 TYR A CA 1
ATOM 1599 C C . TYR A 1 198 ? -7.858 2.343 18.340 1.00 69.19 198 TYR A C 1
ATOM 1601 O O . TYR A 1 198 ? -7.890 2.418 19.566 1.00 69.19 198 TYR A O 1
ATOM 1609 N N . GLN A 1 199 ? -6.752 2.676 17.672 1.00 73.31 199 GLN A N 1
ATOM 1610 C CA . GLN A 1 199 ? -5.553 3.182 18.347 1.00 73.31 199 GLN A CA 1
ATOM 1611 C C . GLN A 1 199 ? -5.812 4.516 19.056 1.00 73.31 199 GLN A C 1
ATOM 1613 O O . GLN A 1 199 ? -5.333 4.704 20.178 1.00 73.31 199 GLN A O 1
ATOM 1618 N N . GLU A 1 200 ? -6.577 5.410 18.428 1.00 72.31 200 GLU A N 1
ATOM 1619 C CA . GLU A 1 200 ? -6.981 6.689 19.009 1.00 72.31 200 GLU A CA 1
ATOM 1620 C C . GLU A 1 200 ? -7.941 6.486 20.191 1.00 72.31 200 GLU A C 1
ATOM 1622 O O . GLU A 1 200 ? -7.720 7.070 21.251 1.0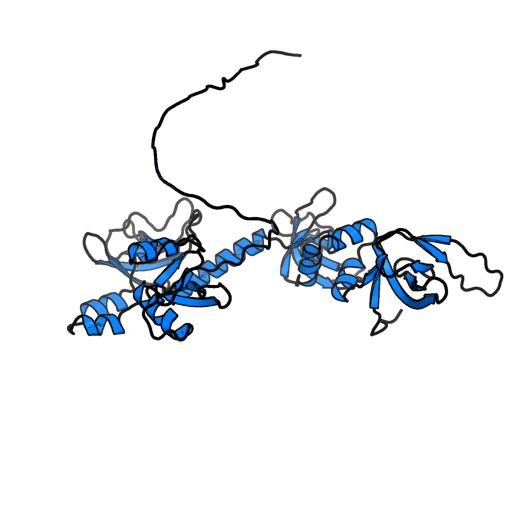0 72.31 200 GLU A O 1
ATOM 1627 N N . GLU A 1 201 ? -8.915 5.576 20.080 1.00 77.25 201 GLU A N 1
ATOM 1628 C CA . GLU A 1 201 ? -9.769 5.154 21.201 1.00 77.25 201 GLU A CA 1
ATOM 1629 C C . GLU A 1 201 ? -8.921 4.658 22.384 1.00 77.25 201 GLU A C 1
ATOM 1631 O O . GLU A 1 201 ? -9.022 5.175 23.498 1.00 77.25 201 GLU A O 1
ATOM 1636 N N . GLN A 1 202 ? -8.009 3.711 22.146 1.00 80.81 202 GLN A N 1
ATOM 1637 C CA . GLN A 1 202 ? -7.139 3.164 23.192 1.00 80.81 202 GLN A CA 1
ATOM 1638 C C . GLN A 1 202 ? -6.222 4.227 23.810 1.00 80.81 202 GLN A C 1
ATOM 1640 O O . GLN A 1 202 ? -5.890 4.159 24.996 1.00 80.81 202 GLN A O 1
ATOM 1645 N N . LYS A 1 203 ? -5.781 5.212 23.024 1.00 81.25 203 LYS A N 1
ATOM 1646 C CA . LYS A 1 203 ? -4.976 6.333 23.512 1.00 81.25 203 LYS A CA 1
ATOM 1647 C C . LYS A 1 203 ? -5.798 7.250 24.416 1.00 81.25 203 LYS A C 1
ATOM 1649 O O . LYS A 1 203 ? -5.343 7.515 25.525 1.00 81.25 203 LYS A O 1
ATOM 1654 N N . GLN A 1 204 ? -7.002 7.644 24.005 1.00 78.81 204 GLN A N 1
ATOM 1655 C CA . GLN A 1 204 ? -7.894 8.477 24.819 1.00 78.81 204 GLN A CA 1
ATOM 1656 C C . GLN A 1 204 ? -8.281 7.785 26.133 1.00 78.81 204 GLN A C 1
ATOM 1658 O O . GLN A 1 204 ? -8.249 8.409 27.195 1.00 78.81 204 GLN A O 1
ATOM 1663 N N . ILE A 1 205 ? -8.554 6.475 26.099 1.00 79.44 205 ILE A N 1
ATOM 1664 C CA . ILE A 1 205 ? -8.817 5.687 27.312 1.00 79.44 205 ILE A CA 1
ATOM 1665 C C . ILE A 1 205 ? -7.602 5.712 28.247 1.00 79.44 205 ILE A C 1
ATOM 1667 O O . ILE A 1 205 ? -7.751 5.994 29.436 1.00 79.44 205 ILE A O 1
ATOM 1671 N N . ARG A 1 206 ? -6.385 5.485 27.733 1.00 80.38 206 ARG A N 1
ATOM 1672 C CA . ARG A 1 206 ? -5.157 5.552 28.549 1.00 80.38 206 ARG A CA 1
ATOM 1673 C C . ARG A 1 206 ? -4.915 6.943 29.135 1.00 80.38 206 ARG A C 1
ATOM 1675 O O . ARG A 1 206 ? -4.566 7.038 30.309 1.00 80.38 206 ARG A O 1
ATOM 1682 N N . GLU A 1 207 ? -5.096 7.996 28.342 1.00 80.94 207 GLU A N 1
ATOM 1683 C CA . GLU A 1 207 ? -4.889 9.392 28.757 1.00 80.94 207 GLU A CA 1
ATOM 1684 C C . GLU A 1 207 ? -5.915 9.854 29.796 1.00 80.94 207 GLU A C 1
ATOM 1686 O O . GLU A 1 207 ? -5.576 10.644 30.675 1.00 80.94 207 GLU A O 1
ATOM 1691 N N . SER A 1 208 ? -7.133 9.303 29.773 1.00 80.94 208 SER A N 1
ATOM 1692 C CA . SER A 1 208 ? -8.125 9.546 30.828 1.00 80.94 208 SER A CA 1
ATOM 1693 C C . SER A 1 208 ? -7.690 9.027 32.205 1.00 80.94 208 SER A C 1
ATOM 1695 O O . SER A 1 208 ? -8.217 9.440 33.238 1.00 80.94 208 SER A O 1
ATOM 1697 N N . GLY A 1 209 ? -6.757 8.068 32.229 1.00 85.38 209 GLY A N 1
ATOM 1698 C CA . GLY A 1 209 ? -6.322 7.370 33.432 1.00 85.38 209 GLY A CA 1
ATOM 1699 C C . GLY A 1 209 ? -7.378 6.449 34.048 1.00 85.38 209 GLY A C 1
ATOM 1700 O O . GLY A 1 209 ? -7.079 5.820 35.064 1.00 85.38 209 GLY A O 1
ATOM 1701 N N . LEU A 1 210 ? -8.584 6.357 33.480 1.00 86.06 210 LEU A N 1
ATOM 1702 C CA . LEU A 1 210 ? -9.689 5.540 33.972 1.00 86.06 210 LEU A CA 1
ATOM 1703 C C . LEU A 1 210 ? -9.508 4.067 33.583 1.00 86.06 210 LEU A C 1
ATOM 1705 O O . LEU A 1 210 ? -9.051 3.752 32.484 1.00 86.06 210 LEU A O 1
ATOM 1709 N N . LYS A 1 211 ? -9.873 3.155 34.483 1.00 92.25 211 LYS A N 1
ATOM 1710 C CA . LYS A 1 211 ? -9.838 1.709 34.243 1.00 92.25 211 LYS A CA 1
ATOM 1711 C C . LYS A 1 211 ? -11.132 1.057 34.698 1.00 92.25 211 LYS A C 1
ATOM 1713 O O . LYS A 1 211 ? -11.829 1.571 35.569 1.00 92.25 211 LYS A O 1
ATOM 1718 N N . GLU A 1 212 ? -11.431 -0.109 34.140 1.00 92.69 212 GLU A N 1
ATOM 1719 C CA . GLU A 1 212 ? -12.460 -0.972 34.714 1.00 92.69 212 GLU A CA 1
ATOM 1720 C C . GLU A 1 212 ? -12.169 -1.234 36.194 1.00 92.69 212 GLU A C 1
ATOM 1722 O O . GLU A 1 212 ? -11.013 -1.396 36.596 1.00 92.69 212 GLU A O 1
ATOM 1727 N N . LYS A 1 213 ? -13.240 -1.292 36.988 1.00 94.50 213 LYS A N 1
ATOM 1728 C CA . LYS A 1 213 ? -13.258 -1.382 38.454 1.00 94.50 213 LYS A CA 1
ATOM 1729 C C . LYS A 1 213 ? -12.846 -0.115 39.200 1.00 94.50 213 LYS A C 1
ATOM 1731 O O . LYS A 1 213 ? -12.918 -0.106 40.429 1.00 94.50 213 LYS A O 1
ATOM 1736 N N . ASP A 1 214 ? -12.463 0.960 38.509 1.00 95.25 214 ASP A N 1
ATOM 1737 C CA . ASP A 1 214 ? -12.272 2.243 39.181 1.00 95.25 214 ASP A CA 1
ATOM 1738 C C . ASP A 1 214 ? -13.595 2.715 39.798 1.00 95.25 214 ASP A C 1
ATOM 1740 O O . ASP A 1 214 ? -14.678 2.572 39.220 1.00 95.25 214 ASP A O 1
ATOM 1744 N N . ARG A 1 215 ? -13.490 3.311 40.987 1.00 96.00 215 ARG A N 1
ATOM 1745 C CA . ARG A 1 215 ? -14.598 3.996 41.650 1.00 96.00 215 ARG A CA 1
ATOM 1746 C C . ARG A 1 215 ? -14.709 5.410 41.111 1.00 96.00 215 ARG A C 1
ATOM 1748 O O . ARG A 1 215 ? -13.718 6.144 41.093 1.00 96.00 215 ARG A O 1
ATOM 1755 N N . ILE A 1 216 ? -15.912 5.798 40.712 1.00 93.12 216 ILE A N 1
ATOM 1756 C CA . ILE A 1 216 ? -16.202 7.116 40.152 1.00 93.12 216 ILE A CA 1
ATOM 1757 C C . ILE A 1 216 ? -17.344 7.799 40.896 1.00 93.12 216 ILE A C 1
ATOM 1759 O O . ILE A 1 216 ? -18.059 7.175 41.682 1.00 93.12 216 ILE A O 1
ATOM 1763 N N . VAL A 1 217 ? -17.489 9.088 40.621 1.00 86.25 217 VAL A N 1
ATOM 1764 C CA . VAL A 1 217 ? -18.591 9.948 41.025 1.00 86.25 217 VAL A CA 1
ATOM 1765 C C . VAL A 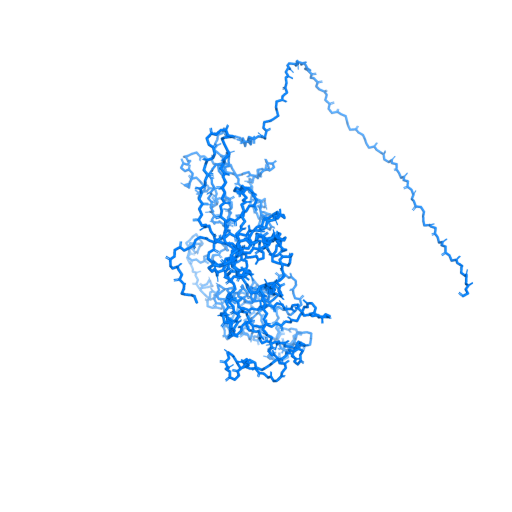1 217 ? -19.156 10.599 39.772 1.00 86.25 217 VAL A C 1
ATOM 1767 O O . VAL A 1 217 ? -18.412 11.178 38.977 1.00 86.25 217 VAL A O 1
ATOM 1770 N N . TRP A 1 218 ? -20.469 10.501 39.605 1.00 86.44 218 TRP A N 1
ATOM 1771 C CA . TRP A 1 218 ? -21.242 11.251 38.626 1.00 86.44 218 TRP A CA 1
ATOM 1772 C C . TRP A 1 218 ? -21.993 12.366 39.356 1.00 86.44 218 TRP A C 1
ATOM 1774 O O . TRP A 1 218 ? -22.736 12.099 40.298 1.00 86.44 218 TRP A O 1
ATOM 1784 N N . ILE A 1 219 ? -21.775 13.619 38.961 1.00 75.69 219 ILE A N 1
ATOM 1785 C CA . ILE A 1 219 ? -22.462 14.762 39.572 1.00 75.69 219 ILE A CA 1
ATOM 1786 C C . ILE A 1 219 ? -23.802 14.939 38.861 1.00 75.69 219 ILE A C 1
ATOM 1788 O O . ILE A 1 219 ? -23.852 15.451 37.744 1.00 75.69 219 ILE A O 1
ATOM 1792 N N . SER A 1 220 ? -24.870 14.466 39.499 1.00 69.56 220 SER A N 1
ATOM 1793 C CA . SER A 1 220 ? -26.243 14.672 39.037 1.00 69.56 220 SER A CA 1
ATOM 1794 C C . SER A 1 220 ? -26.861 15.908 39.699 1.00 69.56 220 SER A C 1
ATOM 1796 O O . SER A 1 220 ? -26.339 16.415 40.694 1.00 69.56 220 SER A O 1
ATOM 1798 N N . ASP A 1 221 ? -28.024 16.343 39.211 1.00 71.12 221 ASP A N 1
ATOM 1799 C CA . ASP A 1 221 ? -28.794 17.436 39.826 1.00 71.12 221 ASP A CA 1
ATOM 1800 C C . ASP A 1 221 ? -29.234 17.120 41.268 1.00 71.12 221 ASP A C 1
ATOM 1802 O O . ASP A 1 221 ? -29.448 18.025 42.073 1.00 71.12 221 ASP A O 1
ATOM 1806 N N . ASN A 1 222 ? -29.338 15.833 41.616 1.00 72.25 222 ASN A N 1
ATOM 1807 C CA . ASN A 1 222 ? -29.740 15.367 42.946 1.00 72.25 222 ASN A CA 1
ATOM 1808 C C . ASN A 1 222 ? -28.546 15.120 43.882 1.00 72.25 222 ASN A C 1
ATOM 1810 O O . ASN A 1 222 ? -28.734 14.668 45.012 1.00 72.25 222 ASN A O 1
ATOM 1814 N N . GLY A 1 223 ? -27.326 15.415 43.427 1.00 70.94 223 GLY A N 1
ATOM 1815 C CA . GLY A 1 223 ? -26.093 15.201 44.175 1.00 70.94 223 GLY A CA 1
ATOM 1816 C C . GLY A 1 223 ? -25.157 14.153 43.554 1.00 70.94 223 GLY A C 1
ATOM 1817 O O . GLY A 1 223 ? -25.404 13.652 42.451 1.00 70.94 223 GLY A O 1
ATOM 1818 N N . PRO A 1 224 ? -24.033 13.865 44.239 1.00 81.62 224 PRO A N 1
ATOM 1819 C CA . PRO A 1 224 ? -23.000 12.954 43.757 1.00 81.62 224 PRO A CA 1
ATOM 1820 C C . PRO A 1 224 ? -23.452 11.492 43.841 1.00 81.62 224 PRO A C 1
ATOM 1822 O O . PRO A 1 224 ? -23.746 10.982 44.921 1.00 81.62 224 PRO A O 1
ATOM 1825 N N . GLU A 1 225 ? -23.418 10.794 42.710 1.00 87.69 225 GLU A N 1
ATOM 1826 C CA . GLU A 1 225 ? -23.732 9.369 42.617 1.00 87.69 225 GLU A CA 1
ATOM 1827 C C . GLU A 1 225 ? -22.463 8.548 42.409 1.00 87.69 225 GLU A C 1
ATOM 1829 O O . GLU A 1 225 ? -21.710 8.749 41.453 1.00 87.69 225 GLU A O 1
ATOM 1834 N N . PHE A 1 226 ? -22.220 7.605 43.316 1.00 91.94 226 PHE A N 1
ATOM 1835 C CA . PHE A 1 226 ? -21.033 6.760 43.293 1.00 91.94 226 PHE A CA 1
ATOM 1836 C C . PHE A 1 226 ? -21.281 5.488 42.491 1.00 91.94 226 PHE A C 1
ATOM 1838 O O . PHE A 1 226 ? -22.346 4.874 42.580 1.00 91.94 226 PHE A O 1
ATOM 1845 N N . GLY A 1 227 ? -20.275 5.061 41.735 1.00 94.38 227 GLY A N 1
ATOM 1846 C CA . GLY A 1 227 ? -20.368 3.843 40.942 1.00 94.38 227 GLY A CA 1
ATOM 1847 C C . GLY A 1 227 ? -19.022 3.219 40.621 1.00 94.38 227 GLY A C 1
ATOM 1848 O O . GLY A 1 227 ? -17.959 3.783 40.893 1.00 94.38 227 GLY A O 1
ATOM 1849 N N . GLU A 1 228 ? -19.082 2.025 40.048 1.00 97.31 228 GLU A N 1
ATOM 1850 C CA . GLU A 1 228 ? -17.932 1.275 39.557 1.00 97.31 228 GLU A CA 1
ATOM 1851 C C . GLU A 1 228 ? -17.939 1.240 38.029 1.00 97.31 228 GLU A C 1
ATOM 1853 O O . GLU A 1 228 ? -18.963 0.951 37.403 1.00 97.31 228 GLU A O 1
ATOM 1858 N N . VAL A 1 229 ? -16.779 1.495 37.424 1.00 96.88 229 VAL A N 1
ATOM 1859 C CA . VAL A 1 229 ? -16.591 1.368 35.977 1.00 96.88 229 VAL A CA 1
ATOM 1860 C C . VAL A 1 229 ? -16.628 -0.106 35.571 1.00 96.88 229 VAL A C 1
ATOM 1862 O O . VAL A 1 229 ? -15.828 -0.911 36.043 1.00 96.88 229 VAL A O 1
ATOM 1865 N N . LYS A 1 230 ? -17.525 -0.459 34.655 1.00 95.38 230 LYS A N 1
ATOM 1866 C CA . LYS A 1 230 ? -17.697 -1.817 34.117 1.00 95.38 230 LYS A CA 1
ATOM 1867 C C . LYS A 1 230 ? -17.279 -1.964 32.656 1.00 95.38 230 LYS A C 1
ATOM 1869 O O . LYS A 1 230 ? -17.100 -3.089 32.211 1.00 95.38 230 LYS A O 1
ATOM 1874 N N . TRP A 1 231 ? -17.188 -0.860 31.917 1.00 94.81 231 TRP A N 1
ATOM 1875 C CA . TRP A 1 231 ? -16.806 -0.837 30.504 1.00 94.81 231 TRP A CA 1
ATOM 1876 C C . TRP A 1 231 ? -16.333 0.566 30.110 1.00 94.81 231 TRP A C 1
ATOM 1878 O O . TRP A 1 231 ? -16.832 1.553 30.653 1.00 94.81 231 TRP A O 1
ATOM 1888 N N . ILE A 1 232 ? -15.401 0.665 29.162 1.00 90.19 232 ILE A N 1
ATOM 1889 C CA . ILE A 1 232 ? -14.942 1.933 28.581 1.00 90.19 232 ILE A CA 1
ATOM 1890 C C . ILE A 1 232 ? -14.767 1.732 27.073 1.00 90.19 232 ILE A C 1
ATOM 1892 O O . ILE A 1 232 ? -14.077 0.799 26.666 1.00 90.19 232 ILE A O 1
ATOM 1896 N N . GLY A 1 233 ? -15.351 2.608 26.258 1.00 85.69 233 GLY A N 1
ATOM 1897 C CA . GLY A 1 233 ? -15.146 2.586 24.810 1.00 85.69 233 GLY A CA 1
ATOM 1898 C C . GLY A 1 233 ? -16.064 3.528 24.042 1.00 85.69 233 GLY A C 1
ATOM 1899 O O . GLY A 1 233 ? -16.847 4.283 24.624 1.00 85.69 233 GLY A O 1
ATOM 1900 N N . ILE A 1 234 ? -15.978 3.482 22.719 1.00 81.62 234 ILE A N 1
ATOM 1901 C CA . ILE A 1 234 ? -16.872 4.206 21.812 1.00 81.62 234 ILE A CA 1
ATOM 1902 C C . ILE A 1 234 ? -18.122 3.354 21.572 1.00 81.62 234 ILE A C 1
ATOM 1904 O O . ILE A 1 234 ? -18.045 2.150 21.321 1.00 81.62 234 ILE A O 1
ATOM 1908 N N . LEU A 1 235 ? -19.305 3.968 21.658 1.00 79.75 235 LEU A N 1
ATOM 1909 C CA . LEU A 1 235 ? -20.549 3.254 21.371 1.00 79.75 235 LEU A CA 1
ATOM 1910 C C . LEU A 1 235 ? -20.594 2.812 19.892 1.00 79.75 235 LEU A C 1
ATOM 1912 O O . LEU A 1 235 ? -20.209 3.604 19.030 1.00 79.75 235 LEU A O 1
ATOM 1916 N N . PRO A 1 236 ? -21.099 1.599 19.573 1.00 68.19 236 PRO A N 1
ATOM 1917 C CA . PRO A 1 236 ? -21.014 0.998 18.230 1.00 68.19 236 PRO A CA 1
ATOM 1918 C C . PRO A 1 236 ? -21.591 1.816 17.061 1.00 68.19 236 PRO A C 1
ATOM 1920 O O . PRO A 1 236 ? -21.326 1.511 15.903 1.00 68.19 236 PRO A O 1
ATOM 1923 N N . ASP A 1 237 ? -22.414 2.819 17.342 1.00 70.31 237 ASP A N 1
ATOM 1924 C CA . ASP A 1 237 ? -23.103 3.685 16.385 1.00 70.31 237 ASP A CA 1
ATOM 1925 C C . ASP A 1 237 ? -22.772 5.178 16.567 1.00 70.31 237 ASP A C 1
ATOM 1927 O O . ASP A 1 237 ? -23.385 6.030 15.918 1.00 70.31 237 ASP A O 1
ATOM 1931 N N . SER A 1 238 ? -21.821 5.512 17.445 1.00 64.94 238 SER A N 1
ATOM 1932 C CA . SER A 1 238 ? -21.432 6.897 17.699 1.00 64.94 238 SER A CA 1
ATOM 1933 C C . SER A 1 238 ? -20.627 7.455 16.528 1.00 64.94 238 SER A C 1
ATOM 1935 O O . SER A 1 238 ? -19.532 6.991 16.218 1.00 64.94 238 SER A O 1
ATOM 1937 N N . ASN A 1 239 ? -21.148 8.508 15.899 1.00 50.94 239 ASN A N 1
ATOM 1938 C CA . ASN A 1 239 ? -20.452 9.260 14.852 1.00 50.94 239 ASN A CA 1
ATOM 1939 C C . ASN A 1 239 ? -19.460 10.302 15.404 1.00 50.94 239 ASN A C 1
ATOM 1941 O O . ASN A 1 239 ? -18.740 10.919 14.623 1.00 50.94 239 ASN A O 1
ATOM 1945 N N . ARG A 1 240 ? -19.436 10.516 16.727 1.00 56.41 240 ARG A N 1
ATOM 1946 C CA . ARG A 1 240 ? -18.613 11.537 17.395 1.00 56.41 240 ARG A CA 1
ATOM 1947 C C . ARG A 1 240 ? -17.309 11.006 17.985 1.00 56.41 240 ARG A C 1
ATOM 1949 O O . ARG A 1 240 ? -16.474 11.802 18.380 1.00 56.41 240 ARG A O 1
ATOM 1956 N N . MET A 1 241 ? -17.114 9.684 18.001 1.00 67.06 241 MET A N 1
ATOM 1957 C CA . MET A 1 241 ? -15.953 9.024 18.621 1.00 67.06 241 MET A CA 1
ATOM 1958 C C . MET A 1 241 ? -15.742 9.343 20.111 1.00 67.06 241 MET A C 1
ATOM 1960 O O . MET A 1 241 ? -14.654 9.136 20.640 1.00 67.06 241 MET A O 1
ATOM 1964 N N . ASP A 1 242 ? -16.779 9.818 20.800 1.00 76.62 242 ASP A N 1
ATOM 1965 C CA . ASP A 1 242 ? -16.692 10.156 22.217 1.00 76.62 242 ASP A CA 1
ATOM 1966 C C . ASP A 1 242 ? -16.565 8.888 23.076 1.00 76.62 242 ASP A C 1
ATOM 1968 O O . ASP A 1 242 ? -17.389 7.967 22.980 1.00 76.62 242 ASP A O 1
ATOM 1972 N N . ILE A 1 243 ? -15.566 8.860 23.965 1.00 82.50 243 ILE A N 1
ATOM 1973 C CA . ILE A 1 243 ? -15.419 7.785 24.949 1.00 82.50 243 ILE A CA 1
ATOM 1974 C C . ILE A 1 243 ? -16.600 7.814 25.922 1.00 82.50 243 ILE A C 1
ATOM 1976 O O . ILE A 1 243 ? -16.869 8.806 26.608 1.00 82.50 243 ILE A O 1
ATOM 1980 N N . THR A 1 244 ? -17.279 6.679 26.008 1.00 88.06 244 THR A N 1
ATOM 1981 C CA . THR A 1 244 ? -18.384 6.419 26.922 1.00 88.06 244 THR A CA 1
ATOM 1982 C C . THR A 1 244 ? -17.954 5.397 27.962 1.00 88.06 244 THR A C 1
ATOM 1984 O O . THR A 1 244 ? -17.205 4.460 27.684 1.00 88.06 244 THR A O 1
ATOM 1987 N N . VAL A 1 245 ? -18.445 5.576 29.180 1.00 92.81 245 VAL A N 1
ATOM 1988 C CA . VAL A 1 245 ? -18.139 4.725 30.320 1.00 92.81 245 VAL A CA 1
ATOM 1989 C C . VAL A 1 245 ? -19.411 4.037 30.780 1.00 92.81 245 VAL A C 1
ATOM 1991 O O . VAL A 1 245 ? -20.411 4.677 31.102 1.00 92.81 245 VAL A O 1
ATOM 1994 N N . GLY A 1 246 ? -19.373 2.711 30.793 1.00 95.12 246 GLY A N 1
ATOM 1995 C CA . GLY A 1 246 ? -20.391 1.881 31.411 1.00 95.12 246 GLY A CA 1
ATOM 1996 C C . GLY A 1 246 ? -20.169 1.847 32.911 1.00 95.12 246 GLY A C 1
ATOM 1997 O O . GLY A 1 246 ? -19.127 1.378 33.364 1.00 95.12 246 GLY A O 1
ATOM 1998 N N . VAL A 1 247 ? -21.137 2.340 33.673 1.00 95.94 247 VAL A N 1
ATOM 1999 C CA . VAL A 1 247 ? -21.071 2.430 35.133 1.00 95.94 247 VAL A CA 1
ATOM 2000 C C . VAL A 1 247 ? -22.170 1.570 35.740 1.00 95.94 247 VAL A C 1
ATOM 2002 O O . VAL A 1 247 ? -23.320 1.620 35.299 1.00 95.94 247 VAL A O 1
ATOM 2005 N N . GLU A 1 248 ? -21.824 0.801 36.768 1.00 96.88 248 GLU A N 1
ATOM 2006 C CA . GLU A 1 248 ? -22.790 0.271 37.730 1.00 96.88 248 GLU A CA 1
ATOM 2007 C C . GLU A 1 248 ? -22.787 1.178 38.964 1.00 96.88 248 GLU A C 1
ATOM 2009 O O . GLU A 1 248 ? -21.808 1.208 39.710 1.00 96.88 248 GLU A O 1
ATOM 2014 N N . PHE A 1 249 ? -23.859 1.945 39.154 1.00 95.38 249 PHE A N 1
ATOM 2015 C CA . PHE A 1 249 ? -24.022 2.812 40.317 1.00 95.38 249 PHE A CA 1
ATOM 2016 C C . PHE A 1 249 ? -24.362 2.011 41.573 1.00 95.38 249 PHE A C 1
ATOM 2018 O O . PHE A 1 249 ? -24.997 0.958 41.507 1.00 95.38 249 PHE A O 1
ATOM 2025 N N . ASP A 1 250 ? -23.977 2.526 42.736 1.00 94.25 250 ASP A N 1
ATOM 2026 C CA . ASP A 1 250 ? -24.327 1.916 44.020 1.00 94.25 250 ASP A CA 1
ATOM 2027 C C . ASP A 1 250 ? -25.831 2.037 44.295 1.00 94.25 250 ASP A C 1
ATOM 2029 O O . ASP A 1 250 ? -26.451 1.097 44.795 1.00 94.25 250 ASP A O 1
ATOM 2033 N N . ASN A 1 251 ? -26.415 3.171 43.902 1.00 91.12 251 ASN A N 1
ATOM 2034 C CA . ASN A 1 251 ? -27.841 3.463 43.988 1.00 91.12 251 ASN A CA 1
ATOM 2035 C C . ASN A 1 251 ? -28.563 3.117 42.671 1.00 91.12 251 ASN A C 1
ATOM 2037 O O . ASN A 1 251 ? -27.938 3.124 41.606 1.00 91.12 251 ASN A O 1
ATOM 2041 N N . PRO A 1 252 ? -29.880 2.839 42.705 1.00 90.00 252 PRO A N 1
ATOM 2042 C CA . PRO A 1 252 ? -30.667 2.503 41.520 1.00 90.00 252 PRO A CA 1
ATOM 2043 C C . PRO A 1 252 ? -31.026 3.753 40.689 1.00 90.00 252 PRO A C 1
ATOM 2045 O O . PRO A 1 252 ? -32.199 4.071 40.498 1.00 90.00 252 PRO A O 1
ATOM 2048 N N . VAL A 1 253 ? -30.008 4.484 40.231 1.00 85.50 253 VAL A N 1
ATOM 2049 C CA . VAL A 1 253 ? -30.125 5.728 39.441 1.00 85.50 253 VAL A CA 1
ATOM 2050 C C . VAL A 1 253 ? -29.851 5.520 37.947 1.00 85.50 253 VAL A C 1
ATOM 2052 O O . VAL A 1 253 ? -29.963 6.446 37.147 1.00 85.50 253 VAL A O 1
ATOM 2055 N N . GLY A 1 254 ? -29.479 4.302 37.558 1.00 85.12 254 GLY A N 1
ATOM 2056 C CA . GLY A 1 254 ? -29.269 3.908 36.172 1.00 85.12 254 GLY A CA 1
ATOM 2057 C C . GLY A 1 254 ? -30.565 3.488 35.476 1.00 85.12 254 GLY A C 1
ATOM 2058 O O . GLY A 1 254 ? -31.566 3.149 36.101 1.00 85.12 25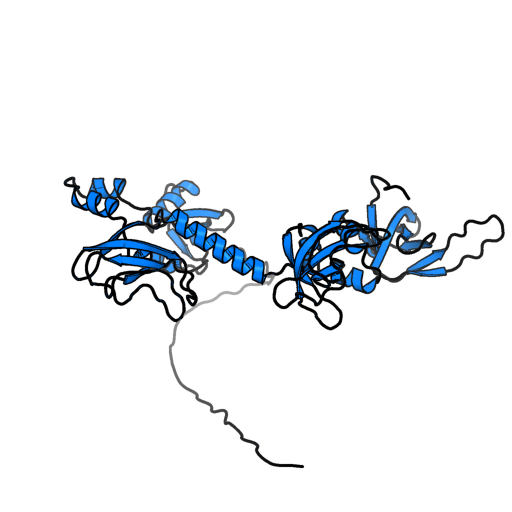4 GLY A O 1
ATOM 2059 N N . SER A 1 255 ? -30.540 3.462 34.147 1.00 78.69 255 SER A N 1
ATOM 2060 C CA . SER A 1 255 ? -31.704 3.142 33.311 1.00 78.69 255 SER A CA 1
ATOM 2061 C C . SER A 1 255 ? -31.640 1.757 32.660 1.00 78.69 255 SER A C 1
ATOM 2063 O O . SER A 1 255 ? -32.573 1.365 31.959 1.00 78.69 255 SER A O 1
ATOM 2065 N N . GLY A 1 256 ? -30.560 0.993 32.866 1.00 81.00 256 GLY A N 1
ATOM 2066 C CA . GLY A 1 256 ? -30.335 -0.248 32.123 1.00 81.00 256 GLY A CA 1
ATOM 2067 C C . GLY A 1 256 ? -29.667 -1.383 32.895 1.00 81.00 256 GLY A C 1
ATOM 2068 O O . GLY A 1 256 ? -29.565 -1.382 34.119 1.00 81.00 256 GLY A O 1
ATOM 2069 N N . THR A 1 257 ? -29.198 -2.371 32.124 1.00 85.56 257 THR A N 1
ATOM 2070 C CA . THR A 1 257 ? -28.436 -3.558 32.580 1.00 85.56 257 THR A CA 1
ATOM 2071 C C . THR A 1 257 ? -27.056 -3.666 31.916 1.00 85.56 257 THR A C 1
ATOM 2073 O O . THR A 1 257 ? -26.430 -4.723 31.956 1.00 85.56 257 THR A O 1
ATOM 2076 N N . GLY A 1 258 ? -26.619 -2.612 31.213 1.00 84.06 258 GLY A N 1
ATOM 2077 C CA . GLY A 1 258 ? -25.417 -2.615 30.369 1.00 84.06 258 GLY A CA 1
ATOM 2078 C C . GLY A 1 258 ? -25.618 -3.177 28.950 1.00 84.06 258 GLY A C 1
ATOM 2079 O O . GLY A 1 258 ? -24.643 -3.435 28.242 1.00 84.06 258 GLY A O 1
ATOM 2080 N N . LYS A 1 259 ? -26.875 -3.373 28.507 1.00 83.06 259 LYS A N 1
ATOM 2081 C CA . LYS A 1 259 ? -27.210 -3.607 27.085 1.00 83.06 259 LYS A CA 1
ATOM 2082 C C . LYS A 1 259 ? -27.338 -2.258 26.380 1.00 83.06 259 LYS A C 1
ATOM 2084 O O . LYS A 1 259 ? -28.077 -1.401 26.859 1.00 83.06 259 LYS A O 1
ATOM 2089 N N . TYR A 1 260 ? -26.697 -2.111 25.228 1.00 81.12 260 TYR A N 1
ATOM 2090 C CA . TYR A 1 260 ? -26.852 -0.969 24.335 1.00 81.12 260 TYR A CA 1
ATOM 2091 C C . TYR A 1 260 ? -27.289 -1.453 22.949 1.00 81.12 260 TYR A C 1
ATOM 2093 O O . TYR A 1 260 ? -26.521 -2.098 22.234 1.00 81.12 260 TYR A O 1
ATOM 2101 N N . LYS A 1 261 ? -28.543 -1.175 22.573 1.00 81.81 261 LYS A N 1
ATOM 2102 C CA . LYS A 1 261 ? -29.187 -1.753 21.377 1.00 81.81 261 LYS A CA 1
ATOM 2103 C C . LYS A 1 261 ? -29.064 -3.287 21.375 1.00 81.81 261 LYS A C 1
ATOM 2105 O O . LYS A 1 261 ? -29.512 -3.931 22.325 1.00 81.81 261 LYS A O 1
ATOM 2110 N N . GLU A 1 262 ? -28.425 -3.871 20.361 1.00 78.12 262 GLU A N 1
ATOM 2111 C CA . GLU A 1 262 ? -28.151 -5.313 20.280 1.00 78.12 262 GLU A CA 1
ATOM 2112 C C . GLU A 1 262 ? -26.810 -5.737 20.893 1.00 78.12 262 GLU A C 1
ATOM 2114 O O . GLU A 1 262 ? -26.527 -6.928 20.992 1.00 78.12 262 GLU A O 1
ATOM 2119 N N . HIS A 1 263 ? -26.013 -4.790 21.389 1.00 74.88 263 HIS A N 1
ATOM 2120 C CA . HIS A 1 263 ? -24.690 -5.061 21.941 1.00 74.88 263 HIS A CA 1
ATOM 2121 C C . HIS A 1 263 ? -24.742 -5.164 23.466 1.00 74.88 263 HIS A C 1
ATOM 2123 O O . HIS A 1 263 ? -25.265 -4.294 24.167 1.00 74.88 263 HIS A O 1
ATOM 2129 N N . ARG A 1 264 ? -24.175 -6.243 24.005 1.00 89.81 264 ARG A N 1
ATOM 2130 C CA . ARG A 1 264 ? -23.906 -6.374 25.439 1.00 89.81 264 ARG A CA 1
ATOM 2131 C C . ARG A 1 264 ? -22.541 -5.754 25.719 1.00 89.81 264 ARG A C 1
ATOM 2133 O O . ARG A 1 264 ? -21.540 -6.334 25.321 1.00 89.81 264 ARG A O 1
ATOM 2140 N N . LEU A 1 265 ? -22.516 -4.606 26.392 1.00 86.56 265 LEU A N 1
ATOM 2141 C CA . LEU A 1 265 ? -21.265 -3.925 26.742 1.00 86.56 265 LEU A CA 1
ATOM 2142 C C . LEU A 1 265 ? -20.757 -4.387 28.111 1.00 86.56 265 LEU A C 1
ATOM 2144 O O . LEU A 1 265 ? -19.589 -4.714 28.265 1.00 86.56 265 LEU A O 1
ATOM 2148 N N . PHE A 1 266 ? -21.660 -4.480 29.091 1.00 93.00 266 PHE A N 1
ATOM 2149 C CA . PHE A 1 266 ? -21.370 -4.990 30.431 1.00 93.00 266 PHE A CA 1
ATOM 2150 C C . PHE A 1 266 ? -22.630 -5.555 31.100 1.00 93.00 266 PHE A C 1
ATOM 2152 O O . PHE A 1 266 ? -23.733 -5.496 30.545 1.00 93.00 266 PHE A O 1
ATOM 2159 N N . PHE A 1 267 ? -22.458 -6.117 32.296 1.00 91.50 267 PHE A N 1
ATOM 2160 C CA . PHE A 1 267 ? -23.545 -6.574 33.157 1.00 91.50 267 PHE A CA 1
ATOM 2161 C C . PHE A 1 267 ? -23.596 -5.731 34.426 1.00 91.50 267 PHE A C 1
ATOM 2163 O O . PHE A 1 267 ? -22.560 -5.439 35.022 1.00 91.50 267 PHE A O 1
ATOM 2170 N N . ALA A 1 268 ? -24.807 -5.370 34.833 1.00 91.69 268 ALA A N 1
ATOM 2171 C CA . ALA A 1 268 ? -25.071 -4.644 36.063 1.00 91.69 268 ALA A CA 1
ATOM 2172 C C . ALA A 1 268 ? -26.467 -4.982 36.599 1.00 91.69 268 ALA A C 1
ATOM 2174 O O . ALA A 1 268 ? -27.327 -5.479 35.857 1.00 91.69 268 ALA A O 1
ATOM 2175 N N . LYS A 1 269 ? -26.692 -4.696 37.883 1.00 91.25 269 LYS A N 1
ATOM 2176 C CA . LYS A 1 269 ? -28.007 -4.812 38.529 1.00 91.25 269 LYS A CA 1
ATOM 2177 C C . LYS A 1 269 ? -29.057 -3.962 37.801 1.00 91.25 269 LYS A C 1
ATOM 2179 O O . LYS A 1 269 ? -28.763 -2.893 37.266 1.00 91.25 269 LYS A O 1
ATOM 2184 N N . THR A 1 270 ? -30.304 -4.430 37.808 1.00 87.38 270 THR A N 1
ATOM 2185 C CA . THR A 1 270 ? -31.448 -3.712 37.226 1.00 87.38 270 THR A CA 1
ATOM 2186 C C . THR A 1 270 ? -31.569 -2.316 37.831 1.00 87.38 270 THR A C 1
ATOM 2188 O O . THR A 1 270 ? -31.619 -2.198 39.048 1.00 87.38 270 THR A O 1
ATOM 2191 N N . ASN A 1 271 ? -31.650 -1.282 36.991 1.00 87.25 271 ASN A N 1
ATOM 2192 C CA . ASN A 1 271 ? -31.697 0.139 37.374 1.00 87.25 271 ASN A CA 1
ATOM 2193 C C . ASN A 1 271 ? -30.400 0.700 37.986 1.00 87.25 271 ASN A C 1
ATOM 2195 O O . ASN A 1 271 ? -30.401 1.810 38.498 1.00 87.25 271 ASN A O 1
ATOM 2199 N N . HIS A 1 272 ? -29.278 -0.018 37.930 1.00 92.69 272 HIS A N 1
ATOM 2200 C CA . HIS A 1 272 ? -27.978 0.511 38.370 1.00 92.69 272 HIS A CA 1
ATOM 2201 C C . HIS A 1 272 ? -27.059 0.859 37.197 1.00 92.69 272 HIS A C 1
ATOM 2203 O O . HIS A 1 272 ? -26.087 1.589 37.374 1.00 92.69 272 HIS A O 1
ATOM 2209 N N . ALA A 1 273 ? -27.337 0.349 35.993 1.00 93.88 273 ALA A N 1
ATOM 2210 C CA . ALA A 1 273 ? -26.462 0.566 34.851 1.00 93.88 273 ALA A CA 1
ATOM 2211 C C . ALA A 1 273 ? -26.735 1.905 34.164 1.00 93.88 273 ALA A C 1
ATOM 2213 O O . ALA A 1 273 ? -27.884 2.200 33.819 1.00 93.88 273 ALA A O 1
ATOM 2214 N N . SER A 1 274 ? -25.673 2.641 33.855 1.00 93.44 274 SER A N 1
ATOM 2215 C CA . SER A 1 274 ? -25.732 3.790 32.954 1.00 93.44 274 SER A CA 1
ATOM 2216 C C . SER A 1 274 ? -24.533 3.826 32.011 1.00 93.44 274 SER A C 1
ATOM 2218 O O . SER A 1 274 ? -23.487 3.240 32.288 1.00 93.44 274 SER A O 1
ATOM 2220 N N . LEU A 1 275 ? -24.710 4.507 30.883 1.00 90.81 275 LEU A N 1
ATOM 2221 C CA . LEU A 1 275 ? -23.657 4.837 29.929 1.00 90.81 275 LEU A CA 1
ATOM 2222 C C . LEU A 1 275 ? -23.452 6.346 30.001 1.00 90.81 275 LEU A C 1
ATOM 2224 O O . LEU A 1 275 ? -24.338 7.106 29.613 1.00 90.81 275 LEU A O 1
ATOM 2228 N N . VAL A 1 276 ? -22.311 6.768 30.537 1.00 87.50 276 VAL A N 1
ATOM 2229 C CA . VAL A 1 276 ? -22.016 8.176 30.822 1.00 87.50 276 VAL A CA 1
ATOM 2230 C C . VAL A 1 276 ? -20.802 8.601 29.997 1.00 87.50 276 VAL A C 1
ATOM 2232 O O . VAL A 1 276 ? -19.806 7.875 29.992 1.00 87.50 276 VAL A O 1
ATOM 2235 N N . PRO A 1 277 ? -20.835 9.745 29.289 1.00 84.62 277 PRO A N 1
ATOM 2236 C CA . PRO A 1 277 ? -19.645 10.280 28.635 1.00 84.62 277 PRO A CA 1
ATOM 2237 C C . PRO A 1 277 ? -18.505 10.444 29.640 1.00 84.62 277 PRO A C 1
ATOM 2239 O O . PRO A 1 277 ? -18.741 10.871 30.772 1.00 84.62 277 PRO A O 1
ATOM 2242 N N . ILE A 1 278 ? -17.266 10.161 29.229 1.00 80.56 278 ILE A N 1
ATOM 2243 C CA . ILE A 1 278 ? -16.116 10.214 30.146 1.00 80.56 278 ILE A CA 1
ATOM 2244 C C . ILE A 1 278 ? -15.922 11.595 30.796 1.00 80.56 278 ILE A C 1
ATOM 2246 O O . ILE A 1 278 ? -15.431 11.687 31.914 1.00 80.56 278 ILE A O 1
ATOM 2250 N N . MET A 1 279 ? -16.371 12.667 30.134 1.00 76.75 279 MET A N 1
ATOM 2251 C CA . MET A 1 279 ? -16.336 14.035 30.664 1.00 76.75 279 MET A CA 1
ATOM 2252 C C . MET A 1 279 ? -17.294 14.273 31.840 1.00 76.75 279 MET A C 1
ATOM 2254 O O . MET A 1 279 ? -17.113 15.228 32.587 1.00 76.75 279 MET A O 1
ATOM 2258 N N . GLY A 1 280 ? -18.325 13.439 31.996 1.00 77.88 280 GLY A N 1
ATOM 2259 C CA . GLY A 1 280 ? -19.329 13.577 33.051 1.00 77.88 280 GLY A CA 1
ATOM 2260 C C . GLY A 1 280 ? -18.960 12.882 34.360 1.00 77.88 280 GLY A C 1
ATOM 2261 O O . GLY A 1 280 ? -19.723 12.966 35.317 1.00 77.88 280 GLY A O 1
ATOM 2262 N N . ILE A 1 281 ? -17.832 12.173 34.419 1.00 83.06 281 ILE A N 1
ATOM 2263 C CA . ILE A 1 281 ? -17.446 11.367 35.580 1.00 83.06 281 ILE A CA 1
ATOM 2264 C C . ILE A 1 281 ? -16.107 11.822 36.157 1.00 83.06 281 ILE A C 1
ATOM 2266 O O . ILE A 1 281 ? -15.198 12.242 35.446 1.00 83.06 281 ILE A O 1
ATOM 2270 N N . MET A 1 282 ? -15.970 11.687 37.471 1.00 81.50 282 MET A N 1
ATOM 2271 C CA . MET A 1 282 ? -14.745 11.977 38.210 1.00 81.50 282 MET A CA 1
ATOM 2272 C C . MET A 1 282 ? -14.322 10.738 38.993 1.00 81.50 282 MET A C 1
ATOM 2274 O O . MET A 1 282 ? -15.172 10.018 39.505 1.00 81.50 282 MET A O 1
ATOM 2278 N N . LYS A 1 283 ? -13.020 10.467 39.140 1.00 86.56 283 LYS A N 1
ATOM 2279 C CA . LYS A 1 283 ? -12.578 9.398 40.050 1.00 86.56 283 LYS A CA 1
ATOM 2280 C C . LYS A 1 283 ? -12.987 9.723 41.485 1.00 86.56 283 LYS A C 1
ATOM 2282 O O . LYS A 1 283 ? -12.780 10.840 41.953 1.00 86.56 283 LYS A O 1
ATOM 2287 N N . ALA A 1 284 ? -13.502 8.733 42.208 1.00 82.50 284 ALA A N 1
ATOM 2288 C CA . ALA A 1 284 ? -13.957 8.920 43.582 1.00 82.50 284 ALA A CA 1
ATOM 2289 C C . ALA A 1 284 ? -12.828 9.379 44.514 1.00 82.50 284 ALA A C 1
ATOM 2291 O O . ALA A 1 284 ? -13.081 10.177 45.406 1.00 82.50 284 ALA A O 1
ATOM 2292 N N . SER A 1 285 ? -11.584 8.948 44.279 1.00 80.94 285 SER A N 1
ATOM 2293 C CA . SER A 1 285 ? -10.422 9.445 45.029 1.00 80.94 285 SER A CA 1
ATOM 2294 C C . SER A 1 285 ? -10.242 10.957 44.873 1.00 80.94 285 SER A C 1
ATOM 2296 O O . SER A 1 285 ? -10.112 11.658 45.868 1.00 80.94 285 SER A O 1
ATOM 2298 N N . VAL A 1 286 ? -10.344 11.463 43.641 1.00 77.44 286 VAL A N 1
ATOM 2299 C CA . VAL A 1 286 ? -10.228 12.896 43.330 1.00 77.44 286 VAL A CA 1
ATOM 2300 C C . VAL A 1 286 ? -11.360 13.679 43.992 1.00 77.44 286 VAL A C 1
ATOM 2302 O O . VAL A 1 286 ? -11.117 14.688 44.643 1.00 77.44 286 VAL A O 1
ATOM 2305 N N . TYR A 1 287 ? -12.593 13.181 43.901 1.00 76.94 287 TYR A N 1
ATOM 2306 C CA . TYR A 1 287 ? -13.743 13.812 44.551 1.00 76.94 287 TYR A CA 1
ATOM 2307 C C . TYR A 1 287 ? -13.590 13.883 46.082 1.00 76.94 287 TYR A C 1
ATOM 2309 O O . TYR A 1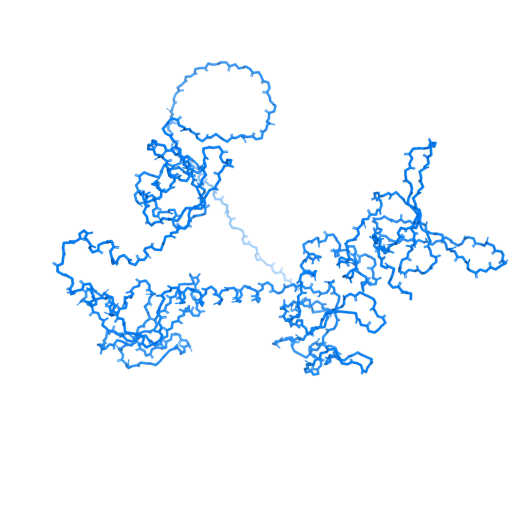 287 ? -13.894 14.902 46.703 1.00 76.94 287 TYR A O 1
ATOM 2317 N N . MET A 1 288 ? -13.088 12.812 46.705 1.00 73.12 288 MET A N 1
ATOM 2318 C CA . MET A 1 288 ? -12.856 12.772 48.152 1.00 73.12 288 MET A CA 1
ATOM 2319 C C . MET A 1 288 ? -11.747 13.733 48.588 1.00 73.12 288 MET A C 1
ATOM 2321 O O . MET A 1 288 ? -11.892 14.381 49.622 1.00 73.12 288 MET A O 1
ATOM 2325 N N . GLU A 1 289 ? -10.675 13.861 47.804 1.00 71.25 289 GLU A N 1
ATOM 2326 C CA . GLU A 1 289 ? -9.607 14.839 48.046 1.00 71.25 289 GLU A CA 1
ATOM 2327 C C . GLU A 1 289 ? -10.138 16.280 47.979 1.00 71.25 289 GLU A C 1
ATOM 2329 O O . GLU A 1 289 ? -9.823 17.090 48.851 1.00 71.25 289 GLU A O 1
ATOM 2334 N N . MET A 1 290 ? -11.010 16.583 47.009 1.00 65.81 290 MET A N 1
ATOM 2335 C CA . MET A 1 290 ? -11.661 17.895 46.882 1.00 65.81 290 MET A CA 1
ATOM 2336 C C . MET A 1 290 ? -12.522 18.250 48.096 1.00 65.81 290 MET A C 1
ATOM 2338 O O . MET A 1 290 ? -12.460 19.373 48.591 1.00 65.81 290 MET A O 1
ATOM 2342 N N . ASN A 1 291 ? -13.285 17.289 48.613 1.00 60.09 291 ASN A N 1
ATOM 2343 C CA . ASN A 1 291 ? -14.190 17.525 49.739 1.00 60.09 291 ASN A CA 1
ATOM 2344 C C . ASN A 1 291 ? -13.506 17.513 51.116 1.00 60.09 291 ASN A C 1
ATOM 2346 O O . ASN A 1 291 ? -14.134 17.876 52.109 1.00 60.09 291 ASN A O 1
ATOM 2350 N N . GLN A 1 292 ? -12.243 17.089 51.199 1.00 55.47 292 GLN A N 1
ATOM 2351 C CA . GLN A 1 292 ? -11.454 17.107 52.437 1.00 55.47 292 GLN A CA 1
ATOM 2352 C C . GLN A 1 292 ? -10.547 18.344 52.548 1.00 55.47 292 GLN A C 1
ATOM 2354 O O . GLN A 1 292 ? -9.921 18.553 53.589 1.00 55.47 292 GLN A O 1
ATOM 2359 N N . TRP A 1 293 ? -10.479 19.184 51.510 1.00 44.62 293 TRP A N 1
ATOM 2360 C CA . TRP A 1 293 ? -9.647 20.384 51.500 1.00 44.62 293 TRP A CA 1
ATOM 2361 C C . TRP A 1 293 ? -10.304 21.556 52.245 1.00 44.62 293 TRP A C 1
ATOM 2363 O O . TRP A 1 293 ? -11.361 22.047 51.860 1.00 44.62 293 TRP A O 1
ATOM 2373 N N . THR A 1 294 ? -9.643 22.048 53.296 1.00 47.28 294 THR A N 1
ATOM 2374 C CA . THR A 1 294 ? -10.093 23.192 54.117 1.00 47.28 294 THR A CA 1
ATOM 2375 C C . THR A 1 294 ? -9.235 24.456 53.942 1.00 47.28 294 THR A C 1
ATOM 2377 O O . THR A 1 294 ? -9.401 25.423 54.685 1.00 47.28 294 THR A O 1
ATOM 2380 N N . GLY A 1 295 ? -8.309 24.472 52.974 1.00 50.69 295 GLY A N 1
ATOM 2381 C CA . GLY A 1 295 ? -7.426 25.612 52.690 1.00 50.69 295 GLY A CA 1
ATOM 2382 C C . GLY A 1 295 ? -8.063 26.687 51.791 1.00 50.69 295 GLY A C 1
ATOM 2383 O O . GLY A 1 295 ? -9.075 26.427 51.138 1.00 50.69 295 GLY A O 1
ATOM 2384 N N . PRO A 1 296 ? -7.482 27.901 51.714 1.00 44.91 296 PRO A N 1
ATOM 2385 C CA . PRO A 1 296 ? -7.998 28.982 50.871 1.00 44.91 296 PRO A CA 1
ATOM 2386 C C . PRO A 1 296 ? -8.074 28.569 49.388 1.00 44.91 296 PRO A C 1
ATOM 2388 O O . PRO A 1 296 ? -7.148 27.962 48.851 1.00 44.91 296 PRO A O 1
ATOM 2391 N N . LEU A 1 297 ? -9.184 28.920 48.720 1.00 45.97 297 LEU A N 1
ATOM 2392 C CA . LEU A 1 297 ? -9.537 28.502 47.349 1.00 45.97 297 LEU A CA 1
ATOM 2393 C C . LEU A 1 297 ? -8.437 28.737 46.295 1.00 45.97 297 LEU A C 1
ATOM 2395 O O . LEU A 1 297 ? -8.351 27.981 45.329 1.00 45.97 297 LEU A O 1
ATOM 2399 N N . ASN A 1 298 ? -7.577 29.741 46.482 1.00 43.06 298 ASN A N 1
ATOM 2400 C CA . ASN A 1 298 ? -6.511 30.072 45.531 1.00 43.06 298 ASN A CA 1
ATOM 2401 C C . ASN A 1 298 ? -5.387 29.024 45.482 1.00 43.06 298 ASN A C 1
ATOM 2403 O O . ASN A 1 298 ? -4.814 28.813 44.415 1.00 43.06 298 ASN A O 1
ATOM 2407 N N . ASP A 1 299 ? -5.113 28.324 46.586 1.00 43.19 299 ASP A N 1
ATOM 2408 C CA . ASP A 1 299 ? -4.048 27.312 46.635 1.00 43.19 299 ASP A CA 1
ATOM 2409 C C . ASP A 1 299 ? -4.521 25.956 46.084 1.00 43.19 299 ASP A C 1
ATOM 2411 O O . ASP A 1 299 ? -3.725 25.174 45.561 1.00 43.19 299 ASP A O 1
ATOM 2415 N N . PHE A 1 300 ? -5.834 25.695 46.112 1.00 40.44 300 PHE A N 1
ATOM 2416 C CA . PHE A 1 300 ? -6.411 24.475 45.544 1.00 40.44 300 PHE A CA 1
ATOM 2417 C C . PHE A 1 300 ? -6.389 24.488 44.011 1.00 40.44 300 PHE A C 1
ATOM 2419 O O . PHE A 1 300 ? -6.113 23.462 43.397 1.00 40.44 300 PHE A O 1
ATOM 2426 N N . ILE A 1 301 ? -6.599 25.643 43.370 1.00 43.44 301 ILE A N 1
ATOM 2427 C CA . ILE A 1 301 ? -6.605 25.777 41.898 1.00 43.44 301 ILE A CA 1
ATOM 2428 C C . ILE A 1 301 ? -5.236 25.424 41.284 1.00 43.44 301 ILE A C 1
ATOM 2430 O O . ILE A 1 301 ? -5.165 24.940 40.154 1.00 43.44 301 ILE A O 1
ATOM 2434 N N . VAL A 1 302 ? -4.142 25.602 42.029 1.00 44.16 302 VAL A N 1
ATOM 2435 C CA . VAL A 1 302 ? -2.788 25.255 41.566 1.00 44.16 302 VAL A CA 1
ATOM 2436 C C . VAL A 1 302 ? -2.507 23.750 41.690 1.00 44.16 302 VAL A C 1
ATOM 2438 O O . VAL A 1 302 ? -1.806 23.196 40.846 1.00 44.16 302 VAL A O 1
ATOM 2441 N N . ALA A 1 303 ? -3.078 23.076 42.694 1.00 40.72 303 ALA A N 1
ATOM 2442 C CA . ALA A 1 303 ? -2.817 21.661 42.982 1.00 40.72 303 ALA A CA 1
ATOM 2443 C C . ALA A 1 303 ? -3.859 20.683 42.402 1.00 40.72 303 ALA A C 1
ATOM 2445 O O . ALA A 1 303 ? -3.537 19.521 42.168 1.00 40.72 303 ALA A O 1
ATOM 2446 N N . SER A 1 304 ? -5.092 21.135 42.161 1.00 37.56 304 SER A N 1
ATOM 2447 C CA . SER A 1 304 ? -6.235 20.279 41.806 1.00 37.56 304 SER A CA 1
ATOM 2448 C C . SER A 1 304 ? -6.760 20.464 40.391 1.00 37.56 304 SER A C 1
ATOM 2450 O O . SER A 1 304 ? -7.742 19.817 40.045 1.00 37.56 304 SER A O 1
ATOM 2452 N N . ASN A 1 305 ? -6.133 21.298 39.555 1.00 36.06 305 ASN A N 1
ATOM 2453 C CA . ASN A 1 305 ? -6.468 21.294 38.137 1.00 36.06 305 ASN A CA 1
ATOM 2454 C C . ASN A 1 305 ? -6.176 19.885 37.584 1.00 36.06 305 ASN A C 1
ATOM 2456 O O . ASN A 1 305 ? -4.999 19.533 37.436 1.00 36.06 305 ASN A O 1
ATOM 2460 N N . PRO A 1 306 ? -7.197 19.095 37.176 1.00 39.72 306 PRO A N 1
ATOM 2461 C CA . PRO A 1 306 ? -6.937 18.174 36.086 1.00 39.72 306 PRO A CA 1
ATOM 2462 C C . PRO A 1 306 ? -6.445 19.055 34.930 1.00 39.72 306 PRO A C 1
ATOM 2464 O O . PRO A 1 306 ? -6.818 20.234 34.859 1.00 39.72 306 PRO A O 1
ATOM 2467 N N . PRO A 1 307 ? -5.606 18.564 34.012 1.00 40.75 307 PRO A N 1
ATOM 2468 C CA . PRO A 1 307 ? -5.379 19.314 32.796 1.00 40.75 307 PRO A CA 1
ATOM 2469 C C . PRO A 1 307 ? -6.751 19.496 32.137 1.00 40.75 307 PRO A C 1
ATOM 2471 O O . PRO A 1 307 ? -7.260 18.577 31.504 1.00 40.75 307 PRO A O 1
ATOM 2474 N N . CYS A 1 308 ? -7.365 20.676 32.293 1.00 45.19 308 CYS A N 1
ATOM 2475 C CA . CYS A 1 308 ? -8.309 21.186 31.319 1.00 45.19 308 CYS A CA 1
ATOM 2476 C C . CYS A 1 308 ? -7.537 21.046 30.015 1.00 45.19 308 CYS A C 1
ATOM 2478 O O . CYS A 1 308 ? -6.466 21.650 29.894 1.00 45.19 308 CYS A O 1
ATOM 2480 N N . SER A 1 309 ? -7.943 20.078 29.186 1.00 56.69 309 SER A N 1
ATOM 2481 C CA . SER A 1 309 ? -7.104 19.485 28.146 1.00 56.69 309 SER A CA 1
ATOM 2482 C C . SER A 1 309 ? -6.451 20.618 27.369 1.00 56.69 309 SER A C 1
ATOM 2484 O O . SER A 1 309 ? -7.148 21.330 26.650 1.00 56.69 309 SER A O 1
ATOM 2486 N N . LYS A 1 310 ? -5.155 20.874 27.592 1.00 66.50 310 LYS A N 1
ATOM 2487 C CA . LYS A 1 310 ? -4.489 22.024 26.980 1.00 66.50 310 LYS A CA 1
ATOM 2488 C C . LYS A 1 310 ? -4.488 21.762 25.482 1.00 66.50 310 LYS A C 1
ATOM 2490 O O . LYS A 1 310 ? -3.724 20.921 25.009 1.00 66.50 310 LYS A O 1
ATOM 2495 N N . LYS A 1 311 ? -5.366 22.436 24.745 1.00 69.00 311 LYS A N 1
ATOM 2496 C CA . LYS A 1 311 ? -5.532 22.207 23.311 1.00 69.00 311 LYS A CA 1
ATOM 2497 C C . LYS A 1 311 ? -4.375 22.877 22.576 1.00 69.00 311 LYS A C 1
ATOM 2499 O O . LYS A 1 311 ? -4.013 23.992 22.951 1.00 69.00 311 LYS A O 1
ATOM 2504 N N . PRO A 1 312 ? -3.741 22.206 21.600 1.00 73.62 312 PRO A N 1
ATOM 2505 C CA . PRO A 1 312 ? -2.673 22.802 20.814 1.00 73.62 312 PRO A CA 1
ATOM 2506 C C . PRO A 1 312 ? -3.255 23.788 19.796 1.00 73.62 312 PRO A C 1
ATOM 2508 O O . PRO A 1 312 ? -4.106 23.423 18.992 1.00 73.62 312 PRO A O 1
ATOM 2511 N N . TYR A 1 313 ? -2.747 25.016 19.794 1.00 80.88 313 TYR A N 1
ATOM 2512 C CA . TYR A 1 313 ? -3.062 26.034 18.796 1.00 80.88 313 TYR A CA 1
ATOM 2513 C C . TYR A 1 313 ? -1.828 26.300 17.940 1.00 80.88 313 TYR A C 1
ATOM 2515 O O . TYR A 1 313 ? -0.732 26.493 18.472 1.00 80.88 313 TYR A O 1
ATOM 2523 N N . GLN A 1 314 ? -1.998 26.318 16.617 1.00 85.94 314 GLN A N 1
ATOM 2524 C CA . GLN A 1 314 ? -0.960 26.798 15.710 1.00 85.94 314 GLN A CA 1
ATOM 2525 C C . GLN A 1 314 ? -1.006 28.328 15.697 1.00 85.94 314 GLN A C 1
ATOM 2527 O O . GLN A 1 314 ? -1.912 28.919 15.105 1.00 85.94 314 GLN A O 1
ATOM 2532 N N . VAL A 1 315 ? -0.030 28.950 16.357 1.00 89.06 315 VAL A N 1
ATOM 2533 C CA . VAL A 1 315 ? 0.092 30.406 16.467 1.00 89.06 315 VAL A CA 1
ATOM 2534 C C . VAL A 1 315 ? 1.203 30.893 15.546 1.00 89.06 315 VAL A C 1
ATOM 2536 O O . VAL A 1 315 ? 2.321 30.384 15.608 1.00 89.06 315 VAL A O 1
ATOM 2539 N N . TRP A 1 316 ? 0.909 31.874 14.703 1.00 89.00 316 TRP A N 1
ATOM 2540 C CA . TRP A 1 316 ? 1.846 32.505 13.776 1.00 89.00 316 TRP A CA 1
ATOM 2541 C C . TRP A 1 316 ? 2.201 33.923 14.226 1.00 89.00 316 TRP A C 1
ATOM 2543 O O . TRP A 1 316 ? 1.431 34.564 14.936 1.00 89.00 316 TRP A O 1
ATOM 2553 N N . ASN A 1 317 ? 3.350 34.431 13.794 1.00 89.81 317 ASN A N 1
ATOM 2554 C CA . ASN A 1 317 ? 3.630 35.868 13.809 1.00 89.81 317 ASN A CA 1
ATOM 2555 C C . ASN A 1 317 ? 2.849 36.610 12.699 1.00 89.81 317 ASN A C 1
ATOM 2557 O O . ASN A 1 317 ? 2.234 35.983 11.835 1.00 89.81 317 ASN A O 1
ATOM 2561 N N . HIS A 1 318 ? 2.880 37.948 12.717 1.00 88.56 318 HIS A N 1
ATOM 2562 C CA . HIS A 1 318 ? 2.041 38.820 11.876 1.00 88.56 318 HIS A CA 1
ATOM 2563 C C . HIS A 1 318 ? 2.165 38.621 10.347 1.00 88.56 318 HIS A C 1
ATOM 2565 O O . HIS A 1 318 ? 1.242 38.975 9.613 1.00 88.56 318 HIS A O 1
ATOM 2571 N N . ASP A 1 319 ? 3.281 38.072 9.860 1.00 84.88 319 ASP A N 1
ATOM 2572 C CA . ASP A 1 319 ? 3.579 37.840 8.437 1.00 84.88 319 ASP A CA 1
ATOM 2573 C C . ASP A 1 319 ? 3.580 36.347 8.047 1.00 84.88 319 ASP A C 1
ATOM 2575 O O . ASP A 1 319 ? 3.932 35.995 6.919 1.00 84.88 319 ASP A O 1
ATOM 2579 N N . LYS A 1 320 ? 3.167 35.461 8.968 1.00 84.25 320 LYS A N 1
ATOM 2580 C CA . LYS A 1 320 ? 3.104 34.000 8.780 1.00 84.25 320 LYS A CA 1
ATOM 2581 C C . LYS A 1 320 ? 4.465 33.345 8.483 1.00 84.25 320 LYS A C 1
ATOM 2583 O O . LYS A 1 320 ? 4.503 32.223 7.977 1.00 84.25 320 LYS A O 1
ATOM 2588 N N . THR A 1 321 ? 5.584 33.995 8.807 1.00 81.19 321 THR A N 1
ATOM 2589 C CA . THR A 1 321 ? 6.931 33.430 8.592 1.00 81.19 321 THR A CA 1
ATOM 2590 C C . THR A 1 321 ? 7.368 32.474 9.703 1.00 81.19 321 THR A C 1
ATOM 2592 O O . THR A 1 321 ? 8.128 31.538 9.449 1.00 81.19 321 THR A O 1
ATOM 2595 N N . VAL A 1 322 ? 6.867 32.655 10.929 1.00 82.31 322 VAL A N 1
ATOM 2596 C CA . VAL A 1 322 ? 7.215 31.845 12.105 1.00 82.31 322 VAL A CA 1
ATOM 2597 C C . VAL A 1 322 ? 5.950 31.319 12.774 1.00 82.31 322 VAL A C 1
ATOM 2599 O O . VAL A 1 322 ? 5.138 32.085 13.284 1.00 82.31 322 VAL A O 1
ATOM 2602 N N . GLY A 1 323 ? 5.808 29.991 12.809 1.00 82.81 323 GLY A N 1
ATOM 2603 C CA . GLY A 1 323 ? 4.695 29.290 13.451 1.00 82.81 323 GLY A CA 1
ATOM 2604 C C . GLY A 1 323 ? 5.144 28.467 14.657 1.00 82.81 323 GLY A C 1
ATOM 2605 O O . GLY A 1 323 ? 6.163 27.772 14.608 1.00 82.81 323 GLY A O 1
ATOM 2606 N N . ARG A 1 324 ? 4.379 28.512 15.748 1.00 78.44 324 ARG A N 1
ATOM 2607 C CA . ARG A 1 324 ? 4.616 27.748 16.978 1.00 78.44 324 ARG A CA 1
ATOM 2608 C C . ARG A 1 324 ? 3.329 27.066 17.424 1.00 78.44 324 ARG A C 1
ATOM 2610 O O . ARG A 1 324 ? 2.288 27.701 17.531 1.00 78.44 324 ARG A O 1
ATOM 2617 N N . ILE A 1 325 ? 3.434 25.790 17.788 1.00 77.81 325 ILE A N 1
ATOM 2618 C CA . ILE A 1 325 ? 2.355 25.098 18.495 1.00 77.81 325 ILE A CA 1
ATOM 2619 C C . ILE A 1 325 ? 2.396 25.529 19.963 1.00 77.81 325 ILE A C 1
ATOM 2621 O O . ILE A 1 325 ? 3.432 25.399 20.634 1.00 77.81 325 ILE A O 1
ATOM 2625 N N . ILE A 1 326 ? 1.284 26.062 20.461 1.00 82.81 326 ILE A N 1
ATOM 2626 C CA . ILE A 1 326 ? 1.127 26.516 21.843 1.00 82.81 326 ILE A CA 1
ATOM 2627 C C . ILE A 1 326 ? -0.119 25.872 22.426 1.00 82.81 326 ILE A C 1
ATOM 2629 O O . ILE A 1 326 ? -1.220 26.090 21.938 1.00 82.81 326 ILE A O 1
ATOM 2633 N N . SER A 1 327 ? 0.054 25.075 23.479 1.00 81.44 327 SER A N 1
ATOM 2634 C CA . SER A 1 327 ? -1.073 24.446 24.158 1.00 81.44 327 SER A CA 1
ATOM 2635 C C . SER A 1 327 ? -1.621 25.349 25.254 1.00 81.44 327 SER A C 1
ATOM 2637 O O . SER A 1 327 ? -0.849 25.782 26.116 1.00 81.44 327 SER A O 1
ATOM 2639 N N . ALA A 1 328 ? -2.928 25.594 25.258 1.00 83.06 328 ALA A N 1
ATOM 2640 C CA . ALA A 1 328 ? -3.595 26.412 26.268 1.00 83.06 328 ALA A CA 1
ATOM 2641 C C . ALA A 1 328 ? -5.017 25.911 26.554 1.00 83.06 328 ALA A C 1
ATOM 2643 O O . ALA A 1 328 ? -5.638 25.246 25.725 1.00 83.06 328 ALA A O 1
ATOM 2644 N N . SER A 1 329 ? -5.511 26.215 27.747 1.00 77.81 329 SER A N 1
ATOM 2645 C CA . SER A 1 329 ? -6.868 25.885 28.201 1.00 77.81 329 SER A CA 1
ATOM 2646 C C . SER A 1 329 ? -7.761 27.115 28.384 1.00 77.81 329 SER A C 1
ATOM 2648 O O . SER A 1 329 ? -8.974 26.963 28.479 1.00 77.81 329 SER A O 1
ATOM 2650 N N . LYS A 1 330 ? -7.154 28.310 28.398 1.00 85.56 330 LYS A N 1
ATOM 2651 C CA . LYS A 1 330 ? -7.792 29.627 28.517 1.00 85.56 330 LYS A CA 1
ATOM 2652 C C . LYS A 1 330 ? -7.107 30.637 27.598 1.00 85.56 330 LYS A C 1
ATOM 2654 O O . LYS A 1 330 ? -5.923 30.457 27.276 1.00 85.56 330 LYS A O 1
ATOM 2659 N N . LEU A 1 331 ? -7.802 31.718 27.253 1.00 88.81 331 LEU A N 1
ATOM 2660 C CA . LEU A 1 331 ? -7.267 32.781 26.397 1.00 88.81 331 LEU A CA 1
ATOM 2661 C C . LEU A 1 331 ? -6.005 33.433 26.991 1.00 88.81 331 LEU A C 1
ATOM 2663 O O . LEU A 1 331 ? -4.984 33.544 26.311 1.00 88.81 331 LEU A O 1
ATOM 2667 N N . GLU A 1 332 ? -6.041 33.794 28.275 1.00 89.69 332 GLU A N 1
ATOM 2668 C CA . GLU A 1 332 ? -4.910 34.434 28.970 1.00 89.69 332 GLU A CA 1
ATOM 2669 C C . GLU A 1 332 ? -3.655 33.542 28.985 1.00 89.69 332 GLU A C 1
ATOM 2671 O O . GLU A 1 332 ? -2.531 34.020 28.810 1.00 89.69 332 GLU A O 1
ATOM 2676 N N . GLU A 1 333 ? -3.835 32.222 29.130 1.00 88.44 333 GLU A N 1
ATOM 2677 C CA . GLU A 1 333 ? -2.733 31.252 29.081 1.00 88.44 333 GLU A CA 1
ATOM 2678 C C . GLU A 1 333 ? -2.088 31.226 27.686 1.00 88.44 333 GLU A C 1
ATOM 2680 O O . GLU A 1 333 ? -0.859 31.157 27.571 1.00 88.44 333 GLU A O 1
ATOM 2685 N N . LEU A 1 334 ? -2.901 31.292 26.624 1.00 89.69 334 LEU A N 1
ATOM 2686 C CA . LEU A 1 334 ? -2.407 31.326 25.249 1.00 89.69 334 LEU A CA 1
ATOM 2687 C C . LEU A 1 334 ? -1.637 32.621 24.966 1.00 89.69 334 LEU A C 1
ATOM 2689 O O . LEU A 1 334 ? -0.551 32.564 24.388 1.00 89.69 334 LEU A O 1
ATOM 2693 N N . GLN A 1 335 ? -2.156 33.767 25.413 1.00 92.88 335 GLN A N 1
ATOM 2694 C CA . GLN A 1 335 ? -1.513 35.076 25.257 1.00 92.88 335 GLN A CA 1
ATOM 2695 C C . GLN A 1 335 ? -0.154 35.132 25.967 1.00 92.88 335 GLN A C 1
ATOM 2697 O O . GLN A 1 335 ? 0.836 35.562 25.370 1.00 92.88 335 GLN A O 1
ATOM 2702 N N . LEU A 1 336 ? -0.075 34.647 27.211 1.00 90.56 336 LEU A N 1
ATOM 2703 C CA . LEU A 1 336 ? 1.170 34.643 27.983 1.00 90.56 336 LEU A CA 1
ATOM 2704 C C . LEU A 1 336 ? 2.250 33.779 27.316 1.00 90.56 336 LEU A C 1
ATOM 2706 O O . LEU A 1 336 ? 3.387 34.220 27.146 1.00 90.56 336 LEU A O 1
ATOM 2710 N N . LYS A 1 337 ? 1.885 32.570 26.877 1.00 90.12 337 LYS A N 1
ATOM 2711 C CA . LYS A 1 337 ? 2.815 31.665 26.186 1.00 90.12 337 LYS A CA 1
ATOM 2712 C C . LYS A 1 337 ? 3.214 32.168 24.802 1.00 90.12 337 LYS A C 1
ATOM 2714 O O . LYS A 1 337 ? 4.333 31.913 24.365 1.00 90.12 337 LYS A O 1
ATOM 2719 N N . ALA A 1 338 ? 2.317 32.858 24.099 1.00 90.31 338 ALA A N 1
ATOM 2720 C CA . ALA A 1 338 ? 2.644 33.488 22.826 1.00 90.31 338 ALA A CA 1
ATOM 2721 C C . ALA A 1 338 ? 3.677 34.608 23.022 1.00 90.31 338 ALA A C 1
ATOM 2723 O O . ALA A 1 338 ? 4.667 34.637 22.296 1.00 90.31 338 ALA A O 1
ATOM 2724 N N . LYS A 1 339 ? 3.523 35.455 24.048 1.00 92.12 339 LYS A N 1
ATOM 2725 C CA . LYS A 1 339 ? 4.521 36.486 24.390 1.00 92.12 339 LYS A CA 1
ATOM 2726 C C . LYS A 1 339 ? 5.911 35.900 24.610 1.00 92.12 339 LYS A C 1
ATOM 2728 O O . LYS A 1 339 ? 6.870 36.397 24.031 1.00 92.12 339 LYS A O 1
ATOM 2733 N N . GLU A 1 340 ? 6.000 34.824 25.389 1.00 89.19 340 GLU A N 1
ATOM 2734 C CA . GLU A 1 340 ? 7.265 34.134 25.660 1.00 89.19 340 GLU A CA 1
ATOM 2735 C C . GLU A 1 340 ? 7.868 33.518 24.387 1.00 89.19 340 GLU A C 1
ATOM 2737 O O . GLU A 1 340 ? 9.044 33.711 24.105 1.00 89.19 340 GLU A O 1
ATOM 2742 N N . LYS A 1 341 ? 7.073 32.812 23.571 1.00 87.00 341 LYS A N 1
ATOM 2743 C CA . LYS A 1 341 ? 7.589 32.112 22.379 1.00 87.00 341 LYS A CA 1
ATOM 2744 C C . LYS A 1 341 ? 7.970 33.014 21.205 1.00 87.00 341 LYS A C 1
ATOM 2746 O O . LYS A 1 341 ? 8.669 32.541 20.304 1.00 87.00 341 LYS A O 1
ATOM 2751 N N . PHE A 1 342 ? 7.461 34.241 21.178 1.00 87.62 342 PHE A N 1
ATOM 2752 C CA . PHE A 1 342 ? 7.759 35.238 20.149 1.00 87.62 342 PHE A CA 1
ATOM 2753 C C . PHE A 1 342 ? 8.633 36.389 20.674 1.00 87.62 342 PHE A C 1
ATOM 2755 O O . PHE A 1 342 ? 8.818 37.367 19.955 1.00 87.62 342 PHE A O 1
ATOM 2762 N N . ASP A 1 343 ? 9.162 36.280 21.900 1.00 87.31 343 ASP A N 1
ATOM 2763 C CA . ASP A 1 343 ? 10.014 37.291 22.543 1.00 87.31 343 ASP A CA 1
ATOM 2764 C C . ASP A 1 343 ? 9.383 38.705 22.558 1.00 87.31 343 ASP A C 1
ATOM 2766 O O . ASP A 1 343 ? 10.050 39.721 22.345 1.00 87.31 343 ASP A O 1
ATOM 2770 N N . ILE A 1 344 ? 8.067 38.786 22.811 1.00 86.00 344 ILE A N 1
ATOM 2771 C CA . ILE A 1 344 ? 7.300 40.043 22.826 1.00 86.00 344 ILE A CA 1
ATOM 2772 C C . ILE A 1 344 ? 7.157 40.554 24.264 1.00 86.00 344 ILE A C 1
ATOM 2774 O O . ILE A 1 344 ? 6.508 39.934 25.109 1.00 86.00 344 ILE A O 1
ATOM 2778 N N . SER A 1 345 ? 7.715 41.734 24.539 1.00 80.19 345 SER A N 1
ATOM 2779 C CA . SER A 1 345 ? 7.667 42.375 25.861 1.00 80.19 345 SER A CA 1
ATOM 2780 C C . SER A 1 345 ? 6.351 43.114 26.155 1.00 80.19 345 SER A C 1
ATOM 2782 O O . SER A 1 345 ? 6.008 43.319 27.321 1.00 80.19 345 SER A O 1
ATOM 2784 N N . THR A 1 346 ? 5.586 43.488 25.126 1.00 85.25 346 THR A N 1
ATOM 2785 C CA . THR A 1 346 ? 4.302 44.203 25.238 1.00 85.25 346 THR A CA 1
ATOM 2786 C C . THR A 1 346 ? 3.102 43.253 25.261 1.00 85.25 346 THR A C 1
ATOM 2788 O O . THR A 1 346 ? 3.243 42.034 25.171 1.00 85.25 346 THR A O 1
ATOM 2791 N N . ASN A 1 347 ? 1.892 43.777 25.467 1.00 84.31 347 ASN A N 1
ATOM 2792 C CA . ASN A 1 347 ? 0.678 42.968 25.342 1.00 84.31 347 ASN A CA 1
ATOM 2793 C C . ASN A 1 347 ? 0.454 42.553 23.886 1.00 84.31 347 ASN A C 1
ATOM 2795 O O . ASN A 1 347 ? 0.762 43.301 22.958 1.00 84.31 347 ASN A O 1
ATOM 2799 N N . VAL A 1 348 ? -0.082 41.349 23.709 1.00 89.56 348 VAL A N 1
ATOM 2800 C CA . VAL A 1 348 ? -0.334 40.760 22.394 1.00 89.56 348 VAL A CA 1
ATOM 2801 C C . VAL A 1 348 ? -1.826 40.670 22.138 1.00 89.56 348 VAL A C 1
ATOM 2803 O O . VAL A 1 348 ? -2.608 40.445 23.062 1.00 89.56 348 VAL A O 1
ATOM 2806 N N . LYS A 1 349 ? -2.214 40.816 20.875 1.00 91.50 349 LYS A N 1
ATOM 2807 C CA . LYS A 1 349 ? -3.561 40.509 20.396 1.00 91.50 349 LYS A CA 1
ATOM 2808 C C . LYS A 1 349 ? -3.514 39.213 19.607 1.00 91.50 349 LYS A C 1
ATOM 2810 O O . LYS A 1 349 ? -2.631 39.035 18.769 1.00 91.50 349 LYS A O 1
ATOM 2815 N N . LEU A 1 350 ? -4.465 38.326 19.877 1.00 92.25 350 LEU A N 1
ATOM 2816 C CA . LEU A 1 350 ? -4.654 37.118 19.090 1.00 92.25 350 LEU A CA 1
ATOM 2817 C C . LEU A 1 350 ? -5.750 37.371 18.063 1.00 92.25 350 LEU A C 1
ATOM 2819 O O . LEU A 1 350 ? -6.826 37.852 18.415 1.00 92.25 350 LEU A O 1
ATOM 2823 N N . VAL A 1 351 ? -5.466 37.076 16.800 1.00 90.56 351 VAL A N 1
ATOM 2824 C CA . VAL A 1 351 ? -6.410 37.277 15.697 1.00 90.56 351 VAL A CA 1
ATOM 2825 C C . VAL A 1 351 ? -6.465 36.049 14.799 1.00 90.56 351 VAL A C 1
ATOM 2827 O O . VAL A 1 351 ? -5.506 35.286 14.714 1.00 90.56 351 VAL A O 1
ATOM 2830 N N . LEU A 1 352 ? -7.586 35.849 14.123 1.00 88.38 352 LEU A N 1
ATOM 2831 C CA . LEU A 1 352 ? -7.753 34.826 13.095 1.00 88.38 352 LEU A CA 1
ATOM 2832 C C . LEU A 1 352 ? -7.300 35.337 11.726 1.00 88.38 352 LEU A C 1
ATOM 2834 O O . LEU A 1 352 ? -7.139 36.537 11.515 1.00 88.38 352 LEU A O 1
ATOM 2838 N N . GLU A 1 353 ? -7.129 34.424 10.769 1.00 83.31 353 GLU A N 1
ATOM 2839 C CA . GLU A 1 353 ? -6.707 34.749 9.395 1.00 83.31 353 GLU A CA 1
ATOM 2840 C C . GLU A 1 353 ? -7.647 35.738 8.684 1.00 83.31 353 GLU A C 1
ATOM 2842 O O . GLU A 1 353 ? -7.203 36.549 7.878 1.00 83.31 353 GLU A O 1
ATOM 2847 N N . ASN A 1 354 ? -8.939 35.715 9.023 1.00 80.56 354 ASN A N 1
ATOM 2848 C CA . ASN A 1 354 ? -9.942 36.656 8.517 1.00 80.56 354 ASN A CA 1
ATOM 2849 C C . ASN A 1 354 ? -9.934 38.022 9.238 1.00 80.56 354 ASN A C 1
ATOM 2851 O O . ASN A 1 354 ? -10.774 38.868 8.941 1.00 80.56 354 ASN A O 1
ATOM 2855 N N . GLY A 1 355 ? -9.023 38.236 10.192 1.00 79.94 355 GLY A N 1
ATOM 2856 C CA . GLY A 1 355 ? -8.900 39.468 10.970 1.00 79.94 355 GLY A CA 1
ATOM 2857 C C . GLY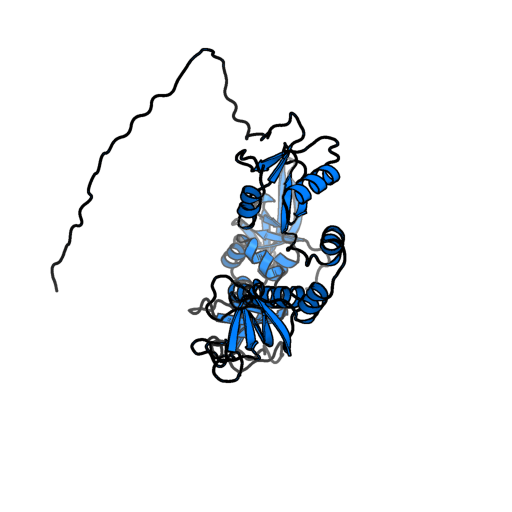 A 1 355 ? -9.792 39.550 12.214 1.00 79.94 355 GLY A C 1
ATOM 2858 O O . GLY A 1 355 ? -9.720 40.553 12.924 1.00 79.94 355 GLY A O 1
ATOM 2859 N N . CYS A 1 356 ? -10.603 38.530 12.521 1.00 82.31 356 CYS A N 1
ATOM 2860 C CA . CYS A 1 356 ? -11.394 38.503 13.755 1.00 82.31 356 CYS A CA 1
ATOM 2861 C C . CYS A 1 356 ? -10.480 38.436 14.986 1.00 82.31 356 CYS A C 1
ATOM 2863 O O . CYS A 1 356 ? -9.592 37.587 15.057 1.00 82.31 356 CYS A O 1
ATOM 2865 N N . ILE A 1 357 ? -10.708 39.319 15.959 1.00 87.31 357 ILE A N 1
ATOM 2866 C CA . ILE A 1 357 ? -9.950 39.366 17.213 1.00 87.31 357 ILE A CA 1
ATOM 2867 C C . ILE A 1 357 ? -10.530 38.335 18.187 1.00 87.31 357 ILE A C 1
ATOM 2869 O O . ILE A 1 357 ? -11.741 38.156 18.248 1.00 87.31 357 ILE A O 1
ATOM 2873 N N . ILE A 1 358 ? -9.655 37.657 18.928 1.00 89.56 358 ILE A N 1
ATOM 2874 C CA . ILE A 1 358 ? -10.016 36.763 20.030 1.00 89.56 358 ILE A CA 1
ATOM 2875 C C . ILE A 1 358 ? -9.757 37.537 21.328 1.00 89.56 358 ILE A C 1
ATOM 2877 O O . ILE A 1 358 ? -8.632 37.542 21.841 1.00 89.56 358 ILE A O 1
ATOM 2881 N N . ASP A 1 359 ? -10.761 38.268 21.800 1.00 86.94 359 ASP A N 1
ATOM 2882 C CA . ASP A 1 359 ? -10.672 39.195 22.935 1.00 86.94 359 ASP A CA 1
ATOM 2883 C C . ASP A 1 359 ? -11.403 38.721 24.200 1.00 86.94 359 ASP A C 1
ATOM 2885 O O . ASP A 1 359 ? -11.187 39.304 25.264 1.00 86.94 359 ASP A O 1
ATOM 2889 N N . ASP A 1 360 ? -12.170 37.630 24.126 1.00 86.94 360 ASP A N 1
ATOM 2890 C CA . ASP A 1 360 ? -12.815 37.001 25.277 1.00 86.94 360 ASP A CA 1
ATOM 2891 C C . ASP A 1 360 ? -12.738 35.459 25.274 1.00 86.94 360 ASP A C 1
ATOM 2893 O O . ASP A 1 360 ? -12.304 34.802 24.319 1.00 86.94 360 ASP A O 1
ATOM 2897 N N . GLU A 1 361 ? -13.118 34.866 26.409 1.00 84.00 361 GLU A N 1
ATOM 2898 C CA . GLU A 1 361 ? -13.071 33.417 26.604 1.00 84.00 361 GLU A CA 1
ATOM 2899 C C . GLU A 1 361 ? -14.140 32.695 25.763 1.00 84.00 361 GLU A C 1
ATOM 2901 O O . GLU A 1 361 ? -13.897 31.577 25.325 1.00 84.00 361 GLU A O 1
ATOM 2906 N N . GLU A 1 362 ? -15.284 33.315 25.456 1.00 78.94 362 GLU A N 1
ATOM 2907 C CA . GLU A 1 362 ? -16.323 32.699 24.616 1.00 78.94 362 GLU A CA 1
ATOM 2908 C C . GLU A 1 362 ? -15.833 32.520 23.169 1.00 78.94 362 GLU A C 1
ATOM 2910 O O . GLU A 1 362 ? -15.918 31.420 22.610 1.00 78.94 362 GLU A O 1
ATOM 2915 N N . ALA A 1 363 ? -15.217 33.557 22.595 1.00 81.38 363 ALA A N 1
ATOM 2916 C CA . ALA A 1 363 ? -14.554 33.524 21.298 1.00 81.38 363 ALA A CA 1
ATOM 2917 C C . ALA A 1 363 ? -13.420 32.493 21.276 1.00 81.38 363 ALA A C 1
ATOM 2919 O O . ALA A 1 363 ? -13.281 31.744 20.305 1.00 81.38 363 ALA A O 1
ATOM 2920 N N . PHE A 1 364 ? -12.639 32.397 22.357 1.00 84.56 364 PHE A N 1
ATOM 2921 C CA . PHE A 1 364 ? -11.588 31.389 22.494 1.00 84.56 364 PHE A CA 1
ATOM 2922 C C . PHE A 1 364 ? -12.143 29.955 22.530 1.00 84.56 364 PHE A C 1
ATOM 2924 O O . PHE A 1 364 ? -11.584 29.064 21.884 1.00 84.56 364 PHE A O 1
ATOM 2931 N N . GLN A 1 365 ? -13.258 29.714 23.225 1.00 78.19 365 GLN A N 1
ATOM 2932 C CA . GLN A 1 365 ? -13.897 28.394 23.276 1.00 78.19 365 GLN A CA 1
ATOM 2933 C C . GLN A 1 365 ? -14.491 27.987 21.912 1.00 78.19 365 GLN A C 1
ATOM 2935 O O . GLN A 1 365 ? -14.447 26.806 21.563 1.00 78.19 365 GLN A O 1
ATOM 2940 N N . LEU A 1 366 ? -14.949 28.933 21.080 1.00 73.75 366 LEU A N 1
ATOM 2941 C CA . LEU A 1 366 ? -15.418 28.653 19.709 1.00 73.75 366 LEU A CA 1
ATOM 2942 C C . LEU A 1 366 ? -14.305 28.153 18.772 1.00 73.75 366 LEU A C 1
ATOM 2944 O O . LEU A 1 366 ? -14.571 27.383 17.844 1.00 73.75 366 LEU A O 1
ATOM 2948 N N . LEU A 1 367 ? -13.044 28.517 19.032 1.00 69.88 367 LEU A N 1
ATOM 2949 C CA . LEU A 1 367 ? -11.899 28.002 18.268 1.00 69.88 367 LEU A CA 1
ATOM 2950 C C . LEU A 1 367 ? -11.721 26.499 18.437 1.00 69.88 367 LEU A C 1
ATOM 2952 O O . LEU A 1 367 ? -11.160 25.842 17.562 1.00 69.88 367 LEU A O 1
ATOM 2956 N N . GLN A 1 368 ? -12.222 25.945 19.539 1.00 59.69 368 GLN A N 1
ATOM 2957 C CA . GLN A 1 368 ? -11.949 24.582 19.965 1.00 59.69 368 GLN A CA 1
ATOM 2958 C C . GLN A 1 368 ? -12.610 23.481 19.116 1.00 59.69 368 GLN A C 1
ATOM 2960 O O . GLN A 1 368 ? -12.483 22.304 19.461 1.00 59.69 368 GLN A O 1
ATOM 2965 N N . GLY A 1 369 ? -13.268 23.849 18.011 1.00 50.31 369 GLY A N 1
ATOM 2966 C CA . GLY A 1 369 ? -13.771 22.947 16.971 1.00 50.31 369 GLY A CA 1
ATOM 2967 C C . GLY A 1 369 ? -13.305 23.287 15.546 1.00 50.31 369 GLY A C 1
ATOM 2968 O O . GLY A 1 369 ? -13.788 22.667 14.601 1.00 50.31 369 GLY A O 1
ATOM 2969 N N . SER A 1 370 ? -12.395 24.254 15.361 1.00 53.03 370 SER A N 1
ATOM 2970 C CA . SER A 1 370 ? -11.959 24.724 14.034 1.00 53.03 370 SER A CA 1
ATOM 2971 C C . SER A 1 370 ? -10.435 24.677 13.867 1.00 53.03 370 SER A C 1
ATOM 2973 O O . SER A 1 370 ? -9.689 24.938 14.804 1.00 53.03 370 SER A O 1
ATOM 2975 N N . VAL A 1 371 ? -9.954 24.379 12.655 1.00 54.47 371 VAL A N 1
ATOM 2976 C CA . VAL A 1 371 ? -8.513 24.315 12.305 1.00 54.47 371 VAL A CA 1
ATOM 2977 C C . VAL A 1 371 ? -7.945 25.709 11.972 1.00 54.47 371 VAL A C 1
ATOM 2979 O O . VAL A 1 371 ? -7.019 25.850 11.175 1.00 54.47 371 VAL A O 1
ATOM 2982 N N . SER A 1 372 ? -8.543 26.765 12.522 1.00 63.91 372 SER A N 1
ATOM 2983 C CA . SER A 1 372 ? -8.253 28.146 12.130 1.00 63.91 372 SER A CA 1
ATOM 2984 C C . SER A 1 372 ? -6.854 28.566 12.593 1.00 63.91 372 SER A C 1
ATOM 2986 O O . SER A 1 372 ? -6.483 28.353 13.747 1.00 63.91 372 SER A O 1
ATOM 2988 N N . ALA A 1 373 ? -6.066 29.170 11.698 1.00 76.50 373 ALA A N 1
ATOM 2989 C CA . ALA A 1 373 ? -4.756 29.715 12.046 1.00 76.50 373 ALA A CA 1
ATOM 2990 C C . ALA A 1 373 ? -4.916 30.945 12.955 1.00 76.50 373 ALA A C 1
ATOM 2992 O O . ALA A 1 373 ? -5.636 31.884 12.607 1.00 76.50 373 ALA A O 1
ATOM 2993 N N . VAL A 1 374 ? -4.232 30.937 14.103 1.00 89.06 374 VAL A N 1
ATOM 2994 C CA . VAL A 1 374 ? -4.199 32.058 15.054 1.00 89.06 374 VAL A CA 1
ATOM 2995 C C . VAL A 1 374 ? -2.918 32.853 14.827 1.00 89.06 374 VAL A C 1
ATOM 2997 O O . VAL A 1 374 ? -1.854 32.275 14.621 1.00 89.06 374 VAL A O 1
ATOM 3000 N N . PHE A 1 375 ? -2.995 34.173 14.890 1.00 91.56 375 PHE A N 1
ATOM 3001 C CA . PHE A 1 375 ? -1.870 35.085 14.730 1.00 91.56 375 PHE A CA 1
ATOM 3002 C C . PHE A 1 375 ? -1.676 35.893 16.006 1.00 91.56 375 PHE A C 1
ATOM 3004 O O . PHE A 1 375 ? -2.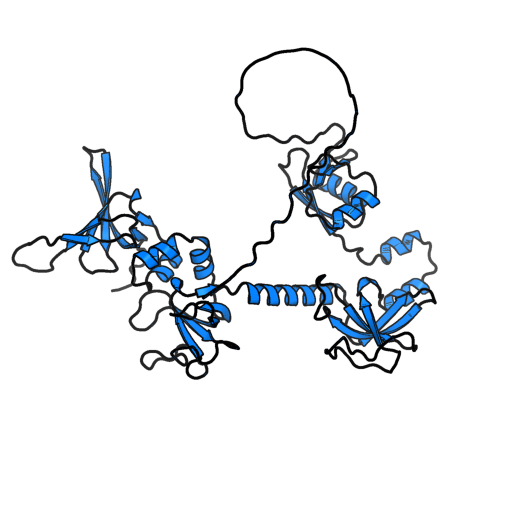640 36.381 16.591 1.00 91.56 375 PHE A O 1
ATOM 3011 N N . CYS A 1 376 ? -0.425 36.033 16.426 1.00 92.69 376 CYS A N 1
ATOM 3012 C CA . CYS A 1 376 ? -0.003 36.854 17.548 1.00 92.69 376 CYS A CA 1
ATOM 3013 C C . CYS A 1 376 ? 0.529 38.185 17.013 1.00 92.69 376 CYS A C 1
ATOM 3015 O O . CYS A 1 376 ? 1.530 38.205 16.294 1.00 92.69 376 CYS A O 1
ATOM 3017 N N . LEU A 1 377 ? -0.148 39.280 17.353 1.00 89.25 377 LEU A N 1
ATOM 3018 C CA . LEU A 1 377 ? 0.227 40.638 16.968 1.00 89.25 377 LEU A CA 1
ATOM 3019 C C . LEU A 1 377 ? 0.718 41.401 18.195 1.00 89.25 377 LEU A C 1
ATOM 3021 O O . LEU A 1 377 ? 0.016 41.445 19.212 1.00 89.25 377 LEU A O 1
ATOM 3025 N N . LYS A 1 378 ? 1.885 42.041 18.102 1.00 89.69 378 LYS A N 1
ATOM 3026 C CA . LYS A 1 378 ? 2.295 43.033 19.105 1.00 89.69 378 LYS A CA 1
ATOM 3027 C C . LYS A 1 378 ? 1.538 44.346 18.887 1.00 89.69 378 LYS A C 1
ATOM 3029 O O . LYS A 1 378 ? 0.921 44.579 17.847 1.00 89.69 378 LYS A O 1
ATOM 3034 N N . GLU A 1 379 ? 1.589 45.230 19.873 1.00 83.44 379 GLU A N 1
ATOM 3035 C CA . GLU A 1 379 ? 0.999 46.563 19.760 1.00 83.44 379 GLU A CA 1
ATOM 3036 C C . GLU A 1 379 ? 1.507 47.308 18.505 1.00 83.44 379 GLU A C 1
ATOM 3038 O O . GLU A 1 379 ? 2.710 47.474 18.310 1.00 83.44 379 GLU A O 1
ATOM 3043 N N . GLY A 1 380 ? 0.579 47.718 17.633 1.00 78.31 380 GLY A N 1
ATOM 3044 C CA . GLY A 1 380 ? 0.871 48.403 16.367 1.00 78.31 380 GLY A CA 1
ATOM 3045 C C . GLY A 1 380 ? 1.066 47.499 15.140 1.00 78.31 380 GLY A C 1
ATOM 3046 O O . GLY A 1 380 ? 1.209 48.026 14.038 1.00 78.31 380 GLY A O 1
ATOM 3047 N N . GLU A 1 381 ? 1.046 46.170 15.283 1.00 83.94 381 GLU A N 1
ATOM 3048 C CA . GLU A 1 381 ? 1.095 45.241 14.143 1.00 83.94 381 GLU A CA 1
ATOM 3049 C C . GLU A 1 381 ? -0.286 44.976 13.528 1.00 83.94 381 GLU A C 1
ATOM 3051 O O . GLU A 1 381 ? -1.320 45.014 14.196 1.00 83.94 381 GLU A O 1
ATOM 3056 N N . SER A 1 382 ? -0.285 44.667 12.231 1.00 82.06 382 SER A N 1
ATOM 3057 C CA . SER A 1 382 ? -1.447 44.200 11.470 1.00 82.06 382 SER A CA 1
ATOM 3058 C C . SER A 1 382 ? -1.036 43.019 10.589 1.00 82.06 382 SER A C 1
ATOM 3060 O O . SER A 1 382 ? 0.151 42.839 10.308 1.00 82.06 382 SER A O 1
ATOM 3062 N N . LEU A 1 383 ? -2.003 42.193 10.184 1.00 82.62 383 LEU A N 1
ATOM 3063 C CA . LEU A 1 383 ? -1.745 41.043 9.317 1.00 82.62 383 LEU A CA 1
ATOM 3064 C C . LEU A 1 383 ? -1.229 41.514 7.954 1.00 82.62 383 LEU A C 1
ATOM 3066 O O . LEU A 1 383 ? -1.916 42.246 7.241 1.00 82.62 383 LEU A O 1
ATOM 3070 N N . SER A 1 384 ? -0.032 41.071 7.579 1.00 65.69 384 SER A N 1
ATOM 3071 C CA . SER A 1 384 ? 0.589 41.400 6.297 1.00 65.69 384 SER A CA 1
ATOM 3072 C C . SER A 1 384 ? 0.686 40.144 5.436 1.00 65.69 384 SER A C 1
ATOM 3074 O O . SER A 1 384 ? 1.658 39.395 5.528 1.00 65.69 384 SER A O 1
ATOM 3076 N N . PHE A 1 385 ? -0.318 39.896 4.595 1.00 64.88 385 PHE A N 1
ATOM 3077 C CA . PHE A 1 385 ? -0.258 38.820 3.606 1.00 64.88 385 PHE A CA 1
ATOM 3078 C C . PHE A 1 385 ? 0.340 39.360 2.303 1.00 64.88 385 PHE A C 1
ATOM 3080 O O . PHE A 1 385 ? -0.233 40.246 1.669 1.00 64.88 385 PHE A O 1
ATOM 3087 N N . ALA A 1 386 ? 1.487 38.826 1.882 1.00 40.12 386 ALA A N 1
ATOM 3088 C CA . ALA A 1 386 ? 1.978 39.035 0.526 1.00 40.12 386 ALA A CA 1
ATOM 3089 C C . ALA A 1 386 ? 1.055 38.276 -0.442 1.00 40.12 386 ALA A C 1
ATOM 3091 O O . ALA A 1 386 ? 1.090 37.048 -0.513 1.00 40.12 386 ALA A O 1
ATOM 3092 N N . GLY A 1 387 ? 0.191 38.997 -1.158 1.00 34.84 387 GLY A N 1
ATOM 3093 C CA . GLY A 1 387 ? -0.545 38.428 -2.285 1.00 34.84 387 GLY A CA 1
ATOM 3094 C C . GLY A 1 387 ? 0.411 38.032 -3.423 1.00 34.84 387 GLY A C 1
ATOM 3095 O O . GLY A 1 387 ? 1.509 38.589 -3.520 1.00 34.84 387 GLY A O 1
ATOM 3096 N N . PRO A 1 388 ? 0.027 37.092 -4.307 1.00 31.58 388 PRO A N 1
ATOM 3097 C CA . PRO A 1 388 ? 0.772 36.855 -5.535 1.00 31.58 388 PRO A CA 1
ATOM 3098 C C . PRO A 1 388 ? 0.826 38.150 -6.352 1.00 31.58 388 PRO A C 1
ATOM 3100 O O . PRO A 1 388 ? -0.162 38.870 -6.487 1.00 31.58 388 PRO A O 1
ATOM 3103 N N . SER A 1 389 ? 2.003 38.446 -6.891 1.00 29.41 389 SER A N 1
ATOM 3104 C CA . SER A 1 389 ? 2.278 39.598 -7.739 1.00 29.41 389 SER A CA 1
ATOM 3105 C C . SER A 1 389 ? 1.360 39.632 -8.965 1.00 29.41 389 SER A C 1
ATOM 3107 O O . SER A 1 389 ? 1.631 38.966 -9.963 1.00 29.41 389 SER A O 1
ATOM 3109 N N . THR A 1 390 ? 0.316 40.455 -8.932 1.00 28.56 390 THR A N 1
ATOM 3110 C CA . THR A 1 390 ? -0.308 40.993 -10.143 1.00 28.56 390 THR A CA 1
ATOM 3111 C C . THR A 1 390 ? 0.386 42.297 -10.505 1.00 28.56 390 THR A C 1
ATOM 3113 O O . THR A 1 390 ? 0.222 43.314 -9.833 1.00 28.56 390 THR A O 1
ATOM 3116 N N . GLN A 1 391 ? 1.167 42.266 -11.585 1.00 32.66 391 GLN A N 1
ATOM 3117 C CA . GLN A 1 391 ? 1.470 43.476 -12.339 1.00 32.66 391 GLN A CA 1
ATOM 3118 C C . GLN A 1 391 ? 0.146 44.078 -12.821 1.00 32.66 391 GLN A C 1
ATOM 3120 O O . GLN A 1 391 ? -0.584 43.431 -13.565 1.00 32.66 391 GLN A O 1
ATOM 3125 N N . SER A 1 392 ? -0.148 45.314 -12.432 1.00 29.05 392 SER A N 1
ATOM 3126 C CA . SER A 1 392 ? -0.951 46.216 -13.251 1.00 29.05 392 SER A CA 1
ATOM 3127 C C . SER A 1 392 ? -0.707 47.656 -12.825 1.00 29.05 392 SER A C 1
ATOM 3129 O O . SER A 1 392 ? -0.729 48.011 -11.652 1.00 29.05 392 SER A O 1
ATOM 3131 N N . SER A 1 393 ? -0.442 48.444 -13.847 1.00 31.33 393 SER A N 1
ATOM 3132 C CA . SER A 1 393 ? -0.178 49.867 -13.927 1.00 31.33 393 SER A CA 1
ATOM 3133 C C . SER A 1 393 ? -1.241 50.795 -13.330 1.00 31.33 393 SER A C 1
ATOM 3135 O O . SER A 1 393 ? -2.430 50.508 -13.395 1.00 31.33 393 SER A O 1
ATOM 3137 N N . ALA A 1 394 ? -0.738 51.985 -12.989 1.00 29.02 394 ALA A N 1
ATOM 3138 C CA . ALA A 1 394 ? -1.356 53.306 -13.120 1.00 29.02 394 ALA A CA 1
ATOM 3139 C C . ALA A 1 394 ? -2.425 53.755 -12.100 1.00 29.02 394 ALA A C 1
ATOM 3141 O O . ALA A 1 394 ? -3.480 53.164 -11.917 1.00 29.02 394 ALA A O 1
ATOM 3142 N N . SER A 1 395 ? -2.069 54.889 -11.491 1.00 30.94 395 SER A N 1
ATOM 3143 C CA . SER A 1 395 ? -2.870 55.980 -10.928 1.00 30.94 395 SER A CA 1
ATOM 3144 C C . SER A 1 395 ? -4.349 56.057 -11.320 1.00 30.94 395 SER A C 1
ATOM 3146 O O . SER A 1 395 ? -4.655 56.082 -12.505 1.00 30.94 395 SER A O 1
ATOM 3148 N N . GLU A 1 396 ? -5.225 56.334 -10.352 1.00 28.22 396 GLU A N 1
ATOM 3149 C CA . GLU A 1 396 ? -5.778 57.683 -10.151 1.00 28.22 396 GLU A CA 1
ATOM 3150 C C . GLU A 1 396 ? -6.649 57.772 -8.886 1.00 28.22 396 GLU A C 1
ATOM 3152 O O . GLU A 1 396 ? -7.118 56.793 -8.317 1.00 28.22 396 GLU A O 1
ATOM 3157 N N . SER A 1 397 ? -6.748 59.005 -8.416 1.00 27.08 397 SER A N 1
ATOM 3158 C CA . SER A 1 397 ? -7.336 59.527 -7.188 1.00 27.08 397 SER A CA 1
ATOM 3159 C C . SER A 1 397 ? -8.875 59.579 -7.154 1.00 27.08 397 SER A C 1
ATOM 3161 O O . SER A 1 397 ? -9.517 59.544 -8.194 1.00 27.08 397 SER A O 1
ATOM 3163 N N . VAL A 1 398 ? -9.398 59.888 -5.952 1.00 27.22 398 VAL A N 1
ATOM 3164 C CA . VAL A 1 398 ? -10.589 60.729 -5.646 1.00 27.22 398 VAL A CA 1
ATOM 3165 C C . VAL A 1 398 ? -11.787 60.026 -4.961 1.00 27.22 398 VAL A C 1
ATOM 3167 O O . VAL A 1 398 ? -12.522 59.260 -5.558 1.00 27.22 398 VAL A O 1
ATOM 3170 N N . GLN A 1 399 ? -11.953 60.401 -3.680 1.00 25.89 399 GLN A N 1
ATOM 3171 C CA . GLN A 1 399 ? -13.165 60.754 -2.903 1.00 25.89 399 GLN A CA 1
ATOM 3172 C C . GLN A 1 399 ? -14.435 59.866 -2.900 1.00 25.89 399 GLN A C 1
ATOM 3174 O O . GLN A 1 399 ? -15.127 59.740 -3.897 1.00 25.89 399 GLN A O 1
ATOM 3179 N N . GLY A 1 400 ? -14.867 59.513 -1.675 1.00 25.20 400 GLY A N 1
ATOM 3180 C CA . GLY A 1 400 ? -16.129 60.030 -1.109 1.00 25.20 400 GLY A CA 1
ATOM 3181 C C . GLY A 1 400 ? -17.380 59.132 -1.080 1.00 25.20 400 GLY A C 1
ATOM 3182 O O . GLY A 1 400 ? -18.109 59.128 -2.053 1.00 25.20 400 GLY A O 1
ATOM 3183 N N . LEU A 1 401 ? -17.668 58.565 0.113 1.00 26.33 401 LEU A N 1
ATOM 3184 C CA . LEU A 1 401 ? -18.986 58.378 0.791 1.00 26.33 401 LEU A CA 1
ATOM 3185 C C . LEU A 1 401 ? -20.154 57.660 0.034 1.00 26.33 401 LEU A C 1
ATOM 3187 O O . LEU A 1 401 ? -20.085 57.439 -1.162 1.00 26.33 401 LEU A O 1
ATOM 3191 N N . PRO A 1 402 ? -21.282 57.319 0.698 1.00 32.94 402 PRO A N 1
ATOM 3192 C CA . PRO A 1 402 ? -21.450 56.273 1.707 1.00 32.94 402 PRO A CA 1
ATOM 3193 C C . PRO A 1 402 ? -22.603 55.287 1.362 1.00 32.94 402 PRO A C 1
ATOM 3195 O O . PRO A 1 402 ? -23.258 55.389 0.334 1.00 32.94 402 PRO A O 1
ATOM 3198 N N . PHE A 1 403 ? -22.824 54.335 2.274 1.00 26.72 403 PHE A N 1
ATOM 3199 C CA . PHE A 1 403 ? -23.973 53.430 2.427 1.00 26.72 403 PHE A CA 1
ATOM 3200 C C . PHE A 1 403 ? -25.328 53.917 1.879 1.00 26.72 403 PHE A C 1
ATOM 3202 O O . PHE A 1 403 ? -25.803 54.963 2.309 1.00 26.72 403 PHE A O 1
ATOM 3209 N N . GLU A 1 404 ? -26.024 53.040 1.145 1.00 26.31 404 GLU A N 1
ATOM 3210 C CA . GLU A 1 404 ? -27.485 52.895 1.214 1.00 26.31 404 GLU A CA 1
ATOM 3211 C C . GLU A 1 404 ? -27.888 51.410 1.171 1.00 26.31 404 GLU A C 1
ATOM 3213 O O . GLU A 1 404 ? -27.425 50.615 0.352 1.00 26.31 404 GLU A O 1
ATOM 3218 N N . THR A 1 405 ? -28.731 51.060 2.134 1.00 30.12 405 THR A N 1
ATOM 3219 C CA . THR A 1 405 ? -29.532 49.844 2.270 1.00 30.12 405 THR A CA 1
ATOM 3220 C C . THR A 1 405 ? -30.747 49.907 1.349 1.00 30.12 405 THR A C 1
ATOM 3222 O O . THR A 1 405 ? -31.395 50.945 1.344 1.00 30.12 405 THR A O 1
ATOM 3225 N N . GLU A 1 406 ? -31.141 48.803 0.706 1.00 27.30 406 GLU A N 1
ATOM 3226 C CA . GLU A 1 406 ? -32.556 48.392 0.663 1.00 27.30 406 GLU A CA 1
ATOM 3227 C C . GLU A 1 406 ? -32.759 46.976 0.100 1.00 27.30 406 GLU A C 1
ATOM 3229 O O . GLU A 1 406 ? -32.155 46.554 -0.888 1.00 27.30 406 GLU A O 1
ATOM 3234 N N . ASP A 1 407 ? -33.642 46.261 0.793 1.00 27.70 407 ASP A N 1
ATOM 3235 C CA . ASP A 1 407 ? -34.253 44.984 0.454 1.00 27.70 407 ASP A CA 1
ATOM 3236 C C . ASP A 1 407 ? -35.102 45.044 -0.829 1.00 27.70 407 ASP A C 1
ATOM 3238 O O . ASP A 1 407 ? -35.690 46.073 -1.146 1.00 27.70 407 ASP A O 1
ATOM 3242 N N . LEU A 1 408 ? -35.285 43.891 -1.491 1.00 27.11 408 LEU A N 1
ATOM 3243 C CA . LEU A 1 408 ? -36.595 43.238 -1.701 1.00 27.11 408 LEU A CA 1
ATOM 3244 C C . LEU A 1 408 ? -36.591 42.271 -2.898 1.00 27.11 408 LEU A C 1
ATOM 3246 O O . LEU A 1 408 ? -36.376 42.639 -4.048 1.00 27.11 408 LEU A O 1
ATOM 3250 N N . ASN A 1 409 ? -36.976 41.032 -2.582 1.00 27.88 409 ASN A N 1
ATOM 3251 C CA . ASN A 1 409 ? -37.878 40.158 -3.336 1.00 27.88 409 ASN A CA 1
ATOM 3252 C C . ASN A 1 409 ? -37.784 40.119 -4.872 1.00 27.88 409 ASN A C 1
ATOM 3254 O O . ASN A 1 409 ? -38.298 40.993 -5.571 1.00 27.88 409 ASN A O 1
ATOM 3258 N N . LYS A 1 410 ? -37.419 38.939 -5.394 1.00 30.02 410 LYS A N 1
ATOM 3259 C CA . LYS A 1 410 ? -38.149 38.346 -6.528 1.00 30.02 410 LYS A CA 1
ATOM 3260 C C . LYS A 1 410 ? -38.019 36.825 -6.576 1.00 30.02 410 LYS A C 1
ATOM 3262 O O . LYS A 1 410 ? -37.025 36.265 -7.023 1.00 30.02 410 LYS A O 1
ATOM 3267 N N . SER A 1 411 ? -39.097 36.178 -6.150 1.00 30.47 411 SER A N 1
ATOM 3268 C CA . SER A 1 411 ? -39.475 34.801 -6.451 1.00 30.47 411 SER A CA 1
ATOM 3269 C C . SER A 1 411 ? -39.384 34.503 -7.949 1.00 30.47 411 SER A C 1
ATOM 3271 O O . SER A 1 411 ? -39.838 35.308 -8.766 1.00 30.47 411 SER A O 1
ATOM 3273 N N . ARG A 1 412 ? -38.943 33.293 -8.312 1.00 31.23 412 ARG A N 1
ATOM 3274 C CA . ARG A 1 412 ? -39.428 32.621 -9.524 1.00 31.23 412 ARG A CA 1
ATOM 3275 C C . ARG A 1 412 ? -39.365 31.099 -9.398 1.00 31.23 412 ARG A C 1
ATOM 3277 O O . ARG A 1 412 ? -38.303 30.501 -9.293 1.00 31.23 412 ARG A O 1
ATOM 3284 N N . ASN A 1 413 ? -40.572 30.539 -9.419 1.00 30.06 413 ASN A N 1
ATOM 3285 C CA . ASN A 1 413 ? -40.936 29.149 -9.657 1.00 30.06 413 ASN A CA 1
ATOM 3286 C C . ASN A 1 413 ? -40.140 28.511 -10.801 1.00 30.06 413 ASN A C 1
ATOM 3288 O O . ASN A 1 413 ? -40.049 29.098 -11.880 1.00 30.06 413 ASN A O 1
ATOM 3292 N N . ILE A 1 414 ? -39.730 27.257 -10.614 1.00 34.06 414 ILE A N 1
ATOM 3293 C CA . ILE A 1 414 ? -39.522 26.313 -11.716 1.00 34.06 414 ILE A CA 1
ATOM 3294 C C . ILE A 1 414 ? -40.348 25.070 -11.392 1.00 34.06 414 ILE A C 1
ATOM 3296 O O . ILE A 1 414 ? -40.158 24.427 -10.362 1.00 34.06 414 ILE A O 1
ATOM 3300 N N . GLY A 1 415 ? -41.341 24.829 -12.246 1.00 29.61 415 GLY A N 1
ATOM 3301 C CA . GLY A 1 415 ? -42.326 23.769 -12.115 1.00 29.61 415 GLY A CA 1
ATOM 3302 C C . GLY A 1 415 ? -41.776 22.397 -12.483 1.00 29.61 415 GLY A C 1
ATOM 3303 O O . GLY A 1 415 ? -40.960 22.249 -13.392 1.00 29.61 415 GLY A O 1
ATOM 3304 N N . LEU A 1 416 ? -42.299 21.398 -11.776 1.00 29.56 416 LEU A N 1
ATOM 3305 C CA . LEU A 1 416 ? -42.279 19.998 -12.166 1.00 29.56 416 LEU A CA 1
ATOM 3306 C C . LEU A 1 416 ? -43.099 19.804 -13.447 1.00 29.56 416 LEU A C 1
ATOM 3308 O O . LEU A 1 416 ? -44.212 20.319 -13.561 1.00 29.56 416 LEU A O 1
ATOM 3312 N N . THR A 1 417 ? -42.575 19.010 -14.376 1.00 32.56 417 THR A N 1
ATOM 3313 C CA . THR A 1 417 ? -43.385 18.367 -15.413 1.00 32.56 417 THR A CA 1
ATOM 3314 C C . THR A 1 417 ? -43.218 16.860 -15.297 1.00 32.56 417 THR A C 1
ATOM 3316 O O . THR A 1 417 ? -42.147 16.306 -15.525 1.00 32.56 417 THR A O 1
ATOM 3319 N N . ASP A 1 418 ? -44.314 16.221 -14.895 1.00 30.73 418 ASP A N 1
ATOM 3320 C CA . ASP A 1 418 ? -44.566 14.797 -15.046 1.00 30.73 418 ASP A CA 1
ATOM 3321 C C . ASP A 1 418 ? -44.590 14.426 -16.532 1.00 30.73 418 ASP A C 1
ATOM 3323 O O . ASP A 1 418 ? -45.249 15.078 -17.343 1.00 30.73 418 ASP A O 1
ATOM 3327 N N . THR A 1 419 ? -43.948 13.315 -16.887 1.00 36.78 419 THR A N 1
ATOM 3328 C CA . THR A 1 419 ? -44.269 12.577 -18.114 1.00 36.78 419 THR A CA 1
ATOM 3329 C C . THR A 1 419 ? -44.418 11.096 -17.780 1.00 36.78 419 THR A C 1
ATOM 3331 O O . THR A 1 419 ? -43.454 10.359 -17.600 1.00 36.78 419 THR A O 1
ATOM 3334 N N . LYS A 1 420 ? -45.679 10.668 -17.687 1.00 36.22 420 LYS A N 1
ATOM 3335 C CA . LYS A 1 420 ? -46.128 9.287 -17.888 1.00 36.22 420 LYS A CA 1
ATOM 3336 C C . LYS A 1 420 ? -46.568 9.147 -19.345 1.00 36.22 420 LYS A C 1
ATOM 3338 O O . LYS A 1 420 ? -47.265 10.037 -19.821 1.00 36.22 420 LYS A O 1
ATOM 3343 N N . LEU A 1 421 ? -46.242 8.013 -19.973 1.00 33.66 421 LEU A N 1
ATOM 3344 C CA . LEU A 1 421 ? -47.101 7.123 -20.794 1.00 33.66 421 LEU A CA 1
ATOM 3345 C C . LEU A 1 421 ? -46.187 6.239 -21.680 1.00 33.66 421 LEU A C 1
ATOM 3347 O O . LEU A 1 421 ? -45.314 6.766 -22.353 1.00 33.66 421 LEU A O 1
ATOM 3351 N N . VAL A 1 422 ? -46.200 4.908 -21.480 1.00 35.75 422 VAL A N 1
ATOM 3352 C CA . VAL A 1 422 ? -46.816 3.872 -22.364 1.00 35.75 422 VAL A CA 1
ATOM 3353 C C . VAL A 1 422 ? -46.051 3.716 -23.687 1.00 35.75 422 VAL A C 1
ATOM 3355 O O . VAL A 1 422 ? -45.855 4.690 -24.387 1.00 35.75 422 VAL A O 1
ATOM 3358 N N . GLY A 1 423 ? -45.616 2.554 -24.163 1.00 41.12 423 GLY A N 1
ATOM 3359 C CA . GLY A 1 423 ? -45.771 1.154 -23.787 1.00 41.12 423 GLY A CA 1
ATOM 3360 C C . GLY A 1 423 ? -45.482 0.319 -25.044 1.00 41.12 423 GLY A C 1
ATOM 3361 O O . GLY A 1 423 ? -45.919 0.717 -26.119 1.00 41.12 423 GLY A O 1
ATOM 3362 N N . GLN A 1 424 ? -44.725 -0.771 -24.906 1.00 39.44 424 GLN A N 1
ATOM 3363 C CA . GLN A 1 424 ? -44.757 -2.046 -25.649 1.00 39.44 424 GLN A CA 1
ATOM 3364 C C . GLN A 1 424 ? -43.511 -2.853 -25.295 1.00 39.44 424 GLN A C 1
ATOM 3366 O O . GLN A 1 424 ? -42.420 -2.243 -25.242 1.00 39.44 424 GLN A O 1
#

Organism: Magallana gigas (NCBI:txid29159)

Sequence (424 aa):
MSDQIGSVYYILLADKIGKKKERGIVRTTSEYVEVLPGTLLFLTEERFDKQTYILWWIFGTLDQENIEIECQPMDTRQLSKSEFALLQPIPVCEERLSVLQDQLWLKEGAELQIYDHVTVAVKGQPYLKGIIKYKGELPGVKGIQFGIELLGESKGKGTCDGMIRDRRFFTCEKNCGIFATIRDIRRDQYADRSDRLYQEEQKQIRESGLKEKDRIVWISDNGPEFGEVKWIGILPDSNRMDITVGVEFDNPVGSGTGKYKEHRLFFAKTNHASLVPIMGIMKASVYMEMNQWTGPLNDFIVASNPPCSKKPYQVWNHDKTVGRIISASKLEELQLKAKEKFDISTNVKLVLENGCIIDDEEAFQLLQGSVSAVFCLKEGESLSFAGPSTQSSASESVQGLPFETEDLNKSRNIGLTDTKLVGQ